Protein AF-0000000073467982 (afdb_homodimer)

Nearest PDB structures (foldseek):
  6bmy-assembly2_B  TM=8.569E-01  e=4.644E-18  Homo sapiens
  6bmr-assembly2_B  TM=8.454E-01  e=3.103E-18  Homo sapiens
  4ohi-assembly1_A  TM=8.122E-01  e=5.520E-18  Homo sapiens
  4dgp-assembly1_A  TM=8.172E-01  e=1.747E-17  Homo sapiens
  8t7q-assembly2_B  TM=7.354E-01  e=6.561E-18  Homo sapiens

Foldseek 3Di:
DFLPDQDDLVVLVVLVVVQVVVLVCLDVPVVVVQDCCVCQDPVNQVFALDNVFAWGPVQADPDDDFRWGWFAADPPFRAIEIFHAAGDPVCLQVVVVCCLVLQAAEEEEEEACDDPNDGLHDDSAADAVVVVPPDPPDPRPQWDADPVGKIKHWPDWDWDAFPNNQWIKIKIKMWIDDPPDPSQPPTGIHIYIHTNDDPPPQEHALRRLVVVVVVRVPGDFDPDPPTGHHYYYYRSRAAPVLLSQLLVNLLRLLVVLLVVPDPCPDPVNVVSLVCLQCSLSVSSSSVCVTTNCHNPDSNSSSNSSVSSSVSCVVSVVRPD/DFLPDQDDLVVLVVLVVVQQVVLVCLDVPVVVVQDCCVCQDPVNQVFALDNVFAWGPVQADPDDDFRWGWFAADPPFRAIEIFHAAGDPVCLQVVVVCCLVLQAAEEEEEEACDDPNDGLHDDSAADAVPVVPPDPPDPRPQWDADPVGKIKHWPDWDWDAFPNNQWIKIKIKMWIDDPPDPSQPPTGIHIYIHTNDDDPPQEHALRRLVVVVVVRVPGDFDPDPPTGHHYYYYRSRAAPVLLSQLLVNLLRLLVVLLVVPDPCPDPVNVVSLVCLSCSLSSSSSSVCVTTNCHNPDSNSSSNSSVSNSVSCVVSVVRPD

Organism: Mycosarcoma maydis (NCBI:txid5270)

Solvent-accessible surface area (backbone atoms only — not comparable to full-atom values): 34504 Å² total; per-residue (Å²): 129,55,64,66,59,74,54,49,68,66,59,49,49,54,53,49,49,52,54,50,50,52,47,49,47,34,70,72,33,64,54,61,65,47,36,42,61,63,50,60,27,87,90,37,34,80,70,34,91,43,80,88,56,58,26,26,51,65,14,44,60,88,74,68,80,57,52,27,17,48,37,72,51,54,83,89,33,69,56,29,33,34,38,17,35,37,58,45,85,93,38,44,48,40,51,55,50,47,38,57,76,53,52,33,48,42,35,36,36,63,45,30,47,61,56,95,90,35,81,43,34,64,82,88,68,35,49,50,58,79,72,50,65,67,69,85,78,63,86,68,42,56,48,41,76,38,89,86,62,32,37,34,32,29,76,44,74,45,82,40,75,35,74,92,64,60,25,41,34,35,42,27,38,34,36,40,34,33,90,83,38,76,88,26,68,83,39,46,64,31,39,33,39,34,31,58,42,69,66,83,76,84,45,74,53,55,68,47,52,54,50,50,51,55,58,60,66,68,55,88,69,75,96,47,90,75,50,60,30,42,33,32,19,18,44,67,33,20,40,69,28,29,44,50,51,44,49,53,51,45,53,47,39,52,52,50,56,58,68,62,63,50,51,66,86,33,74,63,17,40,39,48,52,55,45,54,67,46,37,48,60,54,45,46,54,57,48,37,73,25,31,60,58,30,38,60,43,70,63,39,46,52,39,43,47,50,42,45,47,51,52,32,50,73,63,66,63,36,63,127,130,56,62,66,59,74,54,50,67,69,58,49,49,54,54,49,50,53,54,50,51,51,48,51,48,35,69,72,33,63,53,63,66,48,36,42,62,63,50,61,25,86,90,35,34,83,68,34,91,45,83,90,57,58,27,25,50,63,14,43,59,87,73,68,80,57,54,28,16,45,37,73,52,53,85,90,35,69,56,31,32,34,38,16,34,36,60,45,83,93,37,45,48,41,50,55,49,48,39,58,75,54,53,34,46,44,35,36,36,62,46,29,47,62,54,94,89,35,82,42,34,63,83,87,68,35,49,52,58,78,72,51,66,69,68,84,76,64,87,67,42,56,46,43,76,40,87,86,63,31,38,32,33,30,78,45,74,44,82,41,74,35,73,91,64,61,25,40,32,37,43,29,37,35,36,40,34,34,90,82,37,76,88,25,68,83,40,46,64,30,38,33,40,35,32,59,40,69,66,82,77,82,46,76,52,55,69,47,52,55,50,50,51,54,59,61,67,68,57,89,70,76,95,47,90,75,50,61,32,42,33,32,19,17,45,66,32,19,40,71,29,29,43,51,52,44,49,54,49,45,54,47,40,53,53,51,56,57,67,62,63,49,52,66,87,33,75,65,18,39,42,50,55,52,48,54,66,48,38,49,61,53,45,45,53,56,48,35,73,26,30,61,58,31,38,61,43,70,62,39,47,51,40,44,48,51,40,44,45,52,51,33,49,74,63,66,65,37,60,130

Sequence (640 aa):
MSLGIRPSRQALSSLFQALEFTDHLRLSEPDLGYTTSHSCSPENIEANRYRDIVAYDHALLPGPYLNAALIPSFHPTSLSFIVSQAPLPETYTAFYTHLVQQRVRVLVNLTPLVEKGRLKSHQYWPDVADQATRSESCSNTKHIRLNNGWKVTTQSDKQIQLDQAKATLVRRVIHIDDPQSEMLKHGWAVTQFHLTSWPDHGVFPTALLLQLIRETQQVPMTKIYPPPPTWIHCSAGVGRSGTLAAAYIAQAAINSARHNQTPPDSLMGKNAAAEIWDLPVRIVEHLRRYRARMVQTIDQFEAVYEIVAELATQAQLARNMSLGIRPSRQALSSLFQALEFTDHLRLSEPDLGYTTSHSCSPENIEANRYRDIVAYDHALLPGPYLNAALIPSFHPTSLSFIVSQAPLPETYTAFYTHLVQQRVRVLVNLTPLVEKGRLKSHQYWPDVADQATRSESCSNTKHIRLNNGWKVTTQSDKQIQLDQAKATLVRRVIHIDDPQSEMLKHGWAVTQFHLTSWPDHGVFPTALLLQLIRETQQVPMTKIYPPPPTWIHCSAGVGRSGTLAAAYIAQAAINSARHNQTPPDSLMGKNAAAEIWDLPVRIVEHLRRYRARMVQTIDQFEAVYEIVAELATQAQLARN

Structure (mmCIF, N/CA/C/O backbone):
data_AF-0000000073467982-model_v1
#
loop_
_entity.id
_entity.type
_entity.pdbx_description
1 polymer 'Uncharacterized protein'
#
loop_
_atom_site.group_PDB
_atom_site.id
_atom_site.type_symbol
_atom_site.label_atom_id
_atom_site.label_alt_id
_atom_site.label_comp_id
_atom_site.label_asym_id
_atom_site.label_entity_id
_atom_site.label_seq_id
_atom_site.pdbx_PDB_ins_code
_atom_site.Cartn_x
_atom_site.Cartn_y
_atom_site.Cartn_z
_atom_site.occupancy
_atom_site.B_iso_or_equiv
_atom_site.auth_seq_id
_atom_site.auth_comp_id
_atom_site.auth_asym_id
_atom_site.auth_atom_id
_atom_site.pdbx_PDB_model_num
ATOM 1 N N . MET A 1 1 ? -16.062 -13.438 7.672 1 33.53 1 MET A N 1
ATOM 2 C CA . MET A 1 1 ? -15.344 -12.836 8.789 1 33.53 1 MET A CA 1
ATOM 3 C C . MET A 1 1 ? -15.852 -11.43 9.07 1 33.53 1 MET A C 1
ATOM 5 O O . MET A 1 1 ? -16.062 -10.648 8.141 1 33.53 1 MET A O 1
ATOM 9 N N . SER A 1 2 ? -16.453 -11.297 10.133 1 40.5 2 SER A N 1
ATOM 10 C CA . SER A 1 2 ? -17.156 -10.125 10.625 1 40.5 2 SER A CA 1
ATOM 11 C C . SER A 1 2 ? -16.25 -8.898 10.672 1 40.5 2 SER A C 1
ATOM 13 O O . SER A 1 2 ? -15.188 -8.93 11.305 1 40.5 2 SER A O 1
ATOM 15 N N . LEU A 1 3 ? -16.172 -8.117 9.664 1 49.91 3 LEU A N 1
ATOM 16 C CA . LEU A 1 3 ? -15.648 -6.758 9.797 1 49.91 3 LEU A CA 1
ATOM 17 C C . LEU A 1 3 ? -15.859 -6.238 11.219 1 49.91 3 LEU A C 1
ATOM 19 O O . LEU A 1 3 ? -15.289 -5.211 11.594 1 49.91 3 LEU A O 1
ATOM 23 N N . GLY A 1 4 ? -16.609 -7.105 12.062 1 50.19 4 GLY A N 1
ATOM 24 C CA . GLY A 1 4 ? -17.062 -6.625 13.359 1 50.19 4 GLY A CA 1
ATOM 25 C C . GLY A 1 4 ? -16.094 -6.918 14.477 1 50.19 4 GLY A C 1
ATOM 26 O O . GLY A 1 4 ? -16.266 -6.426 15.602 1 50.19 4 GLY A O 1
ATOM 27 N N . ILE A 1 5 ? -15.172 -7.879 14.203 1 58.88 5 ILE A N 1
ATOM 28 C CA . ILE A 1 5 ? -14.445 -8.164 15.43 1 58.88 5 ILE A CA 1
ATOM 29 C C . ILE A 1 5 ? -13.242 -7.227 15.547 1 58.88 5 ILE A C 1
ATOM 31 O O . ILE A 1 5 ? -12.406 -7.164 14.648 1 58.88 5 ILE A O 1
ATOM 35 N N . ARG A 1 6 ? -13.375 -6.352 16.469 1 73.69 6 ARG A N 1
ATOM 36 C CA . ARG A 1 6 ? -12.25 -5.508 16.859 1 73.69 6 ARG A CA 1
ATOM 37 C C . ARG A 1 6 ? -11.078 -6.352 17.359 1 73.69 6 ARG A C 1
ATOM 39 O O . ARG A 1 6 ? -11.242 -7.184 18.25 1 73.69 6 ARG A O 1
ATOM 46 N N . PRO A 1 7 ? -9.914 -6.137 16.672 1 85.19 7 PRO A N 1
ATOM 47 C CA . PRO A 1 7 ? -8.758 -6.887 17.172 1 85.19 7 PRO A CA 1
ATOM 48 C C . PRO A 1 7 ? -8.469 -6.594 18.641 1 85.19 7 PRO A C 1
ATOM 50 O O . PRO A 1 7 ? -8.797 -5.516 19.141 1 85.19 7 PRO A O 1
ATOM 53 N N . SER A 1 8 ? -7.879 -7.582 19.328 1 88.31 8 SER A N 1
ATOM 54 C CA . SER A 1 8 ? -7.488 -7.391 20.719 1 88.31 8 SER A CA 1
ATOM 55 C C . SER A 1 8 ? -6.387 -6.344 20.844 1 88.31 8 SER A C 1
ATOM 57 O O . SER A 1 8 ? -5.652 -6.086 19.891 1 88.31 8 SER A O 1
ATOM 59 N N . ARG A 1 9 ? -6.266 -5.75 21.984 1 90.31 9 ARG A N 1
ATOM 60 C CA . ARG A 1 9 ? -5.219 -4.766 22.234 1 90.31 9 ARG A CA 1
ATOM 61 C C . ARG A 1 9 ? -3.836 -5.387 22.078 1 90.31 9 ARG A C 1
ATOM 63 O O . ARG A 1 9 ? -2.896 -4.723 21.641 1 90.31 9 ARG A O 1
ATOM 70 N N . GLN A 1 10 ? -3.752 -6.641 22.469 1 90.62 10 GLN A N 1
ATOM 71 C CA . GLN A 1 10 ? -2.479 -7.34 22.328 1 90.62 10 GLN A CA 1
ATOM 72 C C . GLN A 1 10 ? -2.068 -7.457 20.859 1 90.62 10 GLN A C 1
ATOM 74 O O . GLN A 1 10 ? -0.911 -7.215 20.516 1 90.62 10 GLN A O 1
ATOM 79 N N . ALA A 1 11 ? -2.988 -7.809 20.047 1 89.75 11 ALA A N 1
ATOM 80 C CA . ALA A 1 11 ? -2.721 -7.918 18.625 1 89.75 11 ALA A CA 1
ATOM 81 C C . ALA A 1 11 ? -2.352 -6.562 18.031 1 89.75 11 ALA A C 1
ATOM 83 O O . ALA A 1 11 ? -1.413 -6.457 17.234 1 89.75 11 ALA A O 1
ATOM 84 N N . LEU A 1 12 ? -3.051 -5.566 18.484 1 92.81 12 LEU A N 1
ATOM 85 C CA . LEU A 1 12 ? -2.783 -4.223 17.984 1 92.81 12 LEU A CA 1
ATOM 86 C C . LEU A 1 12 ? -1.417 -3.732 18.453 1 92.81 12 LEU A C 1
ATOM 88 O O . LEU A 1 12 ? -0.705 -3.062 17.703 1 92.81 12 LEU A O 1
ATOM 92 N N . SER A 1 13 ? -1.098 -4.074 19.641 1 94.44 13 SER A N 1
ATOM 93 C CA . SER A 1 13 ? 0.207 -3.697 20.172 1 94.44 13 SER A CA 1
ATOM 94 C C . SER A 1 13 ? 1.337 -4.332 19.375 1 94.44 13 SER A C 1
ATOM 96 O O . SER A 1 13 ? 2.348 -3.682 19.094 1 94.44 13 SER A O 1
ATOM 98 N N . SER A 1 14 ? 1.159 -5.582 19 1 92.19 14 SER A N 1
ATOM 99 C CA . SER A 1 14 ? 2.172 -6.27 18.203 1 92.19 14 SER A CA 1
ATOM 100 C C . SER A 1 14 ? 2.301 -5.656 16.812 1 92.19 14 SER A C 1
ATOM 102 O O . SER A 1 14 ? 3.41 -5.496 16.312 1 92.19 14 SER A O 1
ATOM 104 N N . LEU A 1 15 ? 1.198 -5.352 16.234 1 92.5 15 LEU A N 1
ATOM 105 C CA . LEU A 1 15 ? 1.215 -4.699 14.93 1 92.5 15 LEU A CA 1
ATOM 106 C C . LEU A 1 15 ? 1.874 -3.326 15.016 1 92.5 15 LEU A C 1
ATOM 108 O O . LEU A 1 15 ? 2.645 -2.945 14.133 1 92.5 15 LEU A O 1
ATOM 112 N N . PHE A 1 16 ? 1.55 -2.607 16.047 1 96.12 16 PHE A N 1
ATOM 113 C CA . PHE A 1 16 ? 2.125 -1.283 16.25 1 96.12 16 PHE A CA 1
ATOM 114 C C . PHE A 1 16 ? 3.637 -1.37 16.422 1 96.12 16 PHE A C 1
ATOM 116 O O . PHE A 1 16 ? 4.375 -0.521 15.922 1 96.12 16 PHE A O 1
ATOM 123 N N . GLN A 1 17 ? 4.09 -2.379 17.109 1 94.62 17 GLN A N 1
ATOM 124 C CA . GLN A 1 17 ? 5.52 -2.598 17.297 1 94.62 17 GLN A CA 1
ATOM 125 C C . GLN A 1 17 ? 6.223 -2.846 15.961 1 94.62 17 GLN A C 1
ATOM 127 O O . GLN A 1 17 ? 7.355 -2.404 15.758 1 94.62 17 GLN A O 1
ATOM 132 N N . ALA A 1 18 ? 5.555 -3.596 15.117 1 92.62 18 ALA A N 1
ATOM 133 C CA . ALA A 1 18 ? 6.109 -3.822 13.789 1 92.62 18 ALA A CA 1
ATOM 134 C C . ALA A 1 18 ? 6.262 -2.51 13.023 1 92.62 18 ALA A C 1
ATOM 136 O O . ALA A 1 18 ? 7.266 -2.297 12.336 1 92.62 18 ALA A O 1
ATOM 137 N N . LEU A 1 19 ? 5.312 -1.624 13.117 1 95.38 19 LEU A N 1
ATOM 138 C CA . LEU A 1 19 ? 5.363 -0.314 12.477 1 95.38 19 LEU A CA 1
ATOM 139 C C . LEU A 1 19 ? 6.512 0.518 13.039 1 95.38 19 LEU A C 1
ATOM 141 O O . LEU A 1 19 ? 7.242 1.166 12.281 1 95.38 19 LEU A O 1
ATOM 145 N N . GLU A 1 20 ? 6.66 0.456 14.352 1 96.25 20 GLU A N 1
ATOM 146 C CA . GLU A 1 20 ? 7.73 1.195 15.016 1 96.25 20 GLU A CA 1
ATOM 147 C C . GLU A 1 20 ? 9.102 0.683 14.594 1 96.25 20 GLU A C 1
ATOM 149 O O . GLU A 1 20 ? 10.031 1.471 14.383 1 96.25 20 GLU A O 1
ATOM 154 N N . PHE A 1 21 ? 9.203 -0.587 14.508 1 94.25 21 PHE A N 1
ATOM 155 C CA . PHE A 1 21 ? 10.461 -1.196 14.094 1 94.25 21 PHE A CA 1
ATOM 156 C C . PHE A 1 21 ? 10.828 -0.769 12.68 1 94.25 21 PHE A C 1
ATOM 158 O O . PHE A 1 21 ? 11.984 -0.436 12.406 1 94.25 21 PHE A O 1
ATOM 165 N N . THR A 1 22 ? 9.883 -0.78 11.797 1 93.06 22 THR A N 1
ATOM 166 C CA . THR A 1 22 ? 10.109 -0.367 10.422 1 93.06 22 THR A CA 1
ATOM 167 C C . THR A 1 22 ? 10.539 1.097 10.359 1 93.06 22 THR A C 1
ATOM 169 O O . THR A 1 22 ? 11.438 1.453 9.594 1 93.06 22 THR A O 1
ATOM 172 N N . ASP A 1 23 ? 9.922 1.942 11.125 1 94.44 23 ASP A N 1
ATOM 173 C CA . ASP A 1 23 ? 10.32 3.346 11.203 1 94.44 23 ASP A CA 1
ATOM 174 C C . ASP A 1 23 ? 11.766 3.48 11.664 1 94.44 23 ASP A C 1
ATOM 176 O O . ASP A 1 23 ? 12.523 4.293 11.125 1 94.44 23 ASP A O 1
ATOM 180 N N . HIS A 1 24 ? 12.023 2.744 12.656 1 94.56 24 HIS A N 1
ATOM 181 C CA . HIS A 1 24 ? 13.383 2.779 13.18 1 94.56 24 HIS A CA 1
ATOM 182 C C . HIS A 1 24 ? 14.398 2.381 12.117 1 94.56 24 HIS A C 1
ATOM 184 O O . HIS A 1 24 ? 15.461 2.998 12 1 94.56 24 HIS A O 1
ATOM 190 N N . LEU A 1 25 ? 14.078 1.354 11.391 1 91.69 25 LEU A N 1
ATOM 191 C CA . LEU A 1 25 ? 14.953 0.909 10.312 1 91.69 25 LEU A CA 1
ATOM 192 C C . LEU A 1 25 ? 15.133 2.006 9.266 1 91.69 25 LEU A C 1
ATOM 194 O O . LEU A 1 25 ? 16.25 2.258 8.812 1 91.69 25 LEU A O 1
ATOM 198 N N . ARG A 1 26 ? 14.078 2.625 8.875 1 91.5 26 ARG A N 1
ATOM 199 C CA . ARG A 1 26 ? 14.117 3.688 7.875 1 91.5 26 ARG A CA 1
ATOM 200 C C . ARG A 1 26 ? 15.008 4.836 8.336 1 91.5 26 ARG A C 1
ATOM 202 O O . ARG A 1 26 ? 15.82 5.352 7.559 1 91.5 26 ARG A O 1
ATOM 209 N N . LEU A 1 27 ? 14.875 5.172 9.531 1 92.81 27 LEU A N 1
ATOM 210 C CA . LEU A 1 27 ? 15.578 6.336 10.062 1 92.81 27 LEU A CA 1
ATOM 211 C C . LEU A 1 27 ? 17.047 6.012 10.344 1 92.81 27 LEU A C 1
ATOM 213 O O . LEU A 1 27 ? 17.891 6.902 10.312 1 92.81 27 LEU A O 1
ATOM 217 N N . SER A 1 28 ? 17.359 4.746 10.609 1 91.31 28 SER A N 1
ATOM 218 C CA . SER A 1 28 ? 18.719 4.387 11.016 1 91.31 28 SER A CA 1
ATOM 219 C C . SER A 1 28 ? 19.531 3.873 9.836 1 91.31 28 SER A C 1
ATOM 221 O O . SER A 1 28 ? 20.766 3.857 9.891 1 91.31 28 SER A O 1
ATOM 223 N N . GLU A 1 29 ? 18.875 3.42 8.75 1 87.25 29 GLU A N 1
ATOM 224 C CA . GLU A 1 29 ? 19.562 2.865 7.586 1 87.25 29 GLU A CA 1
ATOM 225 C C . GLU A 1 29 ? 19.422 3.787 6.375 1 87.25 29 GLU A C 1
ATOM 227 O O . GLU A 1 29 ? 18.5 3.652 5.582 1 87.25 29 GLU A O 1
ATOM 232 N N . PRO A 1 30 ? 20.469 4.539 6.121 1 81.69 30 PRO A N 1
ATOM 233 C CA . PRO A 1 30 ? 20.359 5.52 5.035 1 81.69 30 PRO A CA 1
ATOM 234 C C . PRO A 1 30 ? 20.188 4.867 3.664 1 81.69 30 PRO A C 1
ATOM 236 O O . PRO A 1 30 ? 19.625 5.477 2.756 1 81.69 30 PRO A O 1
ATOM 239 N N . ASP A 1 31 ? 20.578 3.654 3.582 1 80.38 31 ASP A N 1
ATOM 240 C CA . ASP A 1 31 ? 20.547 2.943 2.307 1 80.38 31 ASP A CA 1
ATOM 241 C C . ASP A 1 31 ? 19.125 2.637 1.885 1 80.38 31 ASP A C 1
ATOM 243 O O . ASP A 1 31 ? 18.859 2.291 0.729 1 80.38 31 ASP A O 1
ATOM 247 N N . LEU A 1 32 ? 18.203 2.863 2.766 1 84.44 32 LEU A N 1
ATOM 248 C CA . LEU A 1 32 ? 16.812 2.561 2.445 1 84.44 32 LEU A CA 1
ATOM 249 C C . LEU A 1 32 ? 16.141 3.754 1.778 1 84.44 32 LEU A C 1
ATOM 251 O O . LEU A 1 32 ? 14.992 3.66 1.35 1 84.44 32 LEU A O 1
ATOM 255 N N . GLY A 1 33 ? 16.781 4.859 1.744 1 83.31 33 GLY A N 1
ATOM 256 C CA . GLY A 1 33 ? 16.297 5.98 0.947 1 83.31 33 GLY A CA 1
ATOM 257 C C . GLY A 1 33 ? 15.469 6.965 1.742 1 83.31 33 GLY A C 1
ATOM 258 O O . GLY A 1 33 ? 15.047 7.996 1.215 1 83.31 33 GLY A O 1
ATOM 259 N N . TYR A 1 34 ? 15.203 6.664 3.006 1 90 34 TYR A N 1
ATOM 260 C CA . TYR A 1 34 ? 14.445 7.562 3.867 1 90 34 TYR A CA 1
ATOM 261 C C . TYR A 1 34 ? 15.375 8.516 4.613 1 90 34 TYR A C 1
ATOM 263 O O . TYR A 1 34 ? 15.445 8.484 5.848 1 90 34 TYR A O 1
ATOM 271 N N . THR A 1 35 ? 15.945 9.398 3.865 1 91.38 35 THR A N 1
ATOM 272 C CA . THR A 1 35 ? 16.953 10.289 4.43 1 91.38 35 THR A CA 1
ATOM 273 C C . THR A 1 35 ? 16.297 11.547 5.004 1 91.38 35 THR A C 1
ATOM 275 O O . THR A 1 35 ? 15.219 11.945 4.57 1 91.38 35 THR A O 1
ATOM 278 N N . THR A 1 36 ? 16.953 12.102 5.973 1 95.25 36 THR A N 1
ATOM 279 C CA . THR A 1 36 ? 16.531 13.359 6.586 1 95.25 36 THR A CA 1
ATOM 280 C C . THR A 1 36 ? 17.688 14.359 6.602 1 95.25 36 THR A C 1
ATOM 282 O O . THR A 1 36 ? 17.75 15.234 7.465 1 95.25 36 THR A O 1
ATOM 285 N N . SER A 1 37 ? 18.578 14.203 5.688 1 94.81 37 SER A N 1
ATOM 286 C CA . SER A 1 37 ? 19.797 14.992 5.652 1 94.81 37 SER A CA 1
ATOM 287 C C . SER A 1 37 ? 19.484 16.469 5.441 1 94.81 37 SER A C 1
ATOM 289 O O . SER A 1 37 ? 20.141 17.344 6.035 1 94.81 37 SER A O 1
ATOM 291 N N . HIS A 1 38 ? 18.547 16.781 4.637 1 95.25 38 HIS A N 1
ATOM 292 C CA . HIS A 1 38 ? 18.188 18.172 4.391 1 95.25 38 HIS A CA 1
ATOM 293 C C . HIS A 1 38 ? 17.547 18.812 5.625 1 95.25 38 HIS A C 1
ATOM 295 O O . HIS A 1 38 ? 17.906 19.922 6.012 1 95.25 38 HIS A O 1
ATOM 301 N N . SER A 1 39 ? 16.656 18.078 6.188 1 95.88 39 SER A N 1
ATOM 302 C CA . SER A 1 39 ? 15.938 18.562 7.363 1 95.88 39 SER A CA 1
ATOM 303 C C . SER A 1 39 ? 16.875 18.75 8.547 1 95.88 39 SER A C 1
ATOM 305 O O . SER A 1 39 ? 16.656 19.625 9.398 1 95.88 39 SER A O 1
ATOM 307 N N . CYS A 1 40 ? 17.953 18 8.539 1 95.94 40 CYS A N 1
ATOM 308 C CA . CYS A 1 40 ? 18.844 18.016 9.688 1 95.94 40 CYS A CA 1
ATOM 309 C C . CYS A 1 40 ? 20.109 18.812 9.375 1 95.94 40 CYS A C 1
ATOM 311 O O . CYS A 1 40 ? 21.031 18.859 10.195 1 95.94 40 CYS A O 1
ATOM 313 N N . SER A 1 41 ? 20.156 19.375 8.234 1 97.06 41 SER A N 1
ATOM 314 C CA . SER A 1 41 ? 21.328 20.156 7.852 1 97.06 41 SER A CA 1
ATOM 315 C C . SER A 1 41 ? 21.5 21.375 8.75 1 97.06 41 SER A C 1
ATOM 317 O O . SER A 1 41 ? 20.531 21.859 9.336 1 97.06 41 SER A O 1
ATOM 319 N N . PRO A 1 42 ? 22.719 21.859 8.82 1 96.69 42 PRO A N 1
ATOM 320 C CA . PRO A 1 42 ? 22.984 23.047 9.641 1 96.69 42 PRO A CA 1
ATOM 321 C C . PRO A 1 42 ? 22.141 24.25 9.203 1 96.69 42 PRO A C 1
ATOM 323 O O . PRO A 1 42 ? 21.75 25.062 10.039 1 96.69 42 PRO A O 1
ATOM 326 N N . GLU A 1 43 ? 21.844 24.359 7.996 1 96.75 43 GLU A N 1
ATOM 327 C CA . GLU A 1 43 ? 21.078 25.469 7.449 1 96.75 43 GLU A CA 1
ATOM 328 C C . GLU A 1 43 ? 19.625 25.406 7.867 1 96.75 43 GLU A C 1
ATOM 330 O O . GLU A 1 43 ? 18.953 26.422 7.988 1 96.75 43 GLU A O 1
ATOM 335 N N . ASN A 1 44 ? 19.109 24.172 8.133 1 97.44 44 ASN A N 1
ATOM 336 C CA . ASN A 1 44 ? 17.656 24 8.273 1 97.44 44 ASN A CA 1
ATOM 337 C C . ASN A 1 44 ? 17.281 23.562 9.688 1 97.44 44 ASN A C 1
ATOM 339 O O . ASN A 1 44 ? 16.125 23.656 10.078 1 97.44 44 ASN A O 1
ATOM 343 N N . ILE A 1 45 ? 18.203 23.125 10.453 1 97.31 45 ILE A N 1
ATOM 344 C CA . ILE A 1 45 ? 17.938 22.438 11.703 1 97.31 45 ILE A CA 1
ATOM 345 C C . ILE A 1 45 ? 17.219 23.375 12.672 1 97.31 45 ILE A C 1
ATOM 347 O O . ILE A 1 45 ? 16.375 22.938 13.469 1 97.31 45 ILE A O 1
ATOM 351 N N . GLU A 1 46 ? 17.5 24.656 12.594 1 97.19 46 GLU A N 1
ATOM 352 C CA . GLU A 1 46 ? 16.906 25.625 13.523 1 97.19 46 GLU A CA 1
ATOM 353 C C . GLU A 1 46 ? 15.453 25.906 13.164 1 97.19 46 GLU A C 1
ATOM 355 O O . GLU A 1 46 ? 14.711 26.469 13.969 1 97.19 46 GLU A O 1
ATOM 360 N N . ALA A 1 47 ? 15.094 25.562 11.969 1 98.12 47 ALA A N 1
ATOM 361 C CA . ALA A 1 47 ? 13.719 25.781 11.523 1 98.12 47 ALA A CA 1
ATOM 362 C C . ALA A 1 47 ? 12.805 24.656 11.992 1 98.12 47 ALA A C 1
ATOM 364 O O . ALA A 1 47 ? 11.586 24.719 11.82 1 98.12 47 ALA A O 1
ATOM 365 N N . ASN A 1 48 ? 13.383 23.672 12.648 1 98.25 48 ASN A N 1
ATOM 366 C CA . ASN A 1 48 ? 12.609 22.562 13.18 1 98.25 48 ASN A CA 1
ATOM 367 C C . ASN A 1 48 ? 12.195 22.797 14.625 1 98.25 48 ASN A C 1
ATOM 369 O O . ASN A 1 48 ? 13.047 23.062 15.484 1 98.25 48 ASN A O 1
ATOM 373 N N . ARG A 1 49 ? 10.922 22.781 14.906 1 97.62 49 ARG A N 1
ATOM 374 C CA . ARG A 1 49 ? 10.406 22.969 16.266 1 97.62 49 ARG A CA 1
ATOM 375 C C . ARG A 1 49 ? 10.953 21.891 17.203 1 97.62 49 ARG A C 1
ATOM 377 O O . ARG A 1 49 ? 11.273 22.172 18.359 1 97.62 49 ARG A O 1
ATOM 384 N N . TYR A 1 50 ? 10.953 20.609 16.688 1 96.81 50 TYR A N 1
ATOM 385 C CA . TYR A 1 50 ? 11.57 19.469 17.344 1 96.81 50 TYR A CA 1
ATOM 386 C C . TYR A 1 50 ? 12.609 18.812 16.438 1 96.81 50 TYR A C 1
ATOM 388 O O . TYR A 1 50 ? 12.273 18.297 15.367 1 96.81 50 TYR A O 1
ATOM 396 N N . ARG A 1 51 ? 13.781 18.797 16.859 1 95.56 51 ARG A N 1
ATOM 397 C CA . ARG A 1 51 ? 14.891 18.375 16 1 95.56 51 ARG A CA 1
ATOM 398 C C . ARG A 1 51 ? 14.828 16.875 15.719 1 95.56 51 ARG A C 1
ATOM 400 O O . ARG A 1 51 ? 15.438 16.391 14.766 1 95.56 51 ARG A O 1
ATOM 407 N N . ASP A 1 52 ? 14.117 16.172 16.531 1 94.75 52 ASP A N 1
ATOM 408 C CA . ASP A 1 52 ? 14.039 14.727 16.375 1 94.75 52 ASP A CA 1
ATOM 409 C C . ASP A 1 52 ? 12.797 14.328 15.578 1 94.75 52 ASP A C 1
ATOM 411 O O . ASP A 1 52 ? 12.547 13.141 15.344 1 94.75 52 ASP A O 1
ATOM 415 N N . ILE A 1 53 ? 11.969 15.219 15.18 1 96.94 53 ILE A N 1
ATOM 416 C CA . ILE A 1 53 ? 10.773 14.969 14.383 1 96.94 53 ILE A CA 1
ATOM 417 C C . ILE A 1 53 ? 10.836 15.797 13.102 1 96.94 53 ILE A C 1
ATOM 419 O O . ILE A 1 53 ? 10.523 16.984 13.109 1 96.94 53 ILE A O 1
ATOM 423 N N . VAL A 1 54 ? 11.273 15.156 12.031 1 96.94 54 VAL A N 1
ATOM 424 C CA . VAL A 1 54 ? 11.484 15.906 10.797 1 96.94 54 VAL A CA 1
ATOM 425 C C . VAL A 1 54 ? 10.93 15.117 9.609 1 96.94 54 VAL A C 1
ATOM 427 O O . VAL A 1 54 ? 10.727 13.898 9.711 1 96.94 54 VAL A O 1
ATOM 430 N N . ALA A 1 55 ? 10.664 15.805 8.547 1 95.5 55 ALA A N 1
ATOM 431 C CA . ALA A 1 55 ? 10.18 15.172 7.32 1 95.5 55 ALA A CA 1
ATOM 432 C C . ALA A 1 55 ? 11.312 14.453 6.598 1 95.5 55 ALA A C 1
ATOM 434 O O . ALA A 1 55 ? 12.469 14.867 6.672 1 95.5 55 ALA A O 1
ATOM 435 N N . TYR A 1 56 ? 10.969 13.359 5.902 1 94.25 56 TYR A N 1
ATOM 436 C CA . TYR A 1 56 ? 11.922 12.75 4.988 1 94.25 56 TYR A CA 1
ATOM 437 C C . TYR A 1 56 ? 12.25 13.688 3.834 1 94.25 56 TYR A C 1
ATOM 439 O O . TYR A 1 56 ? 11.391 14.445 3.377 1 94.25 56 TYR A O 1
ATOM 447 N N . ASP A 1 57 ? 13.438 13.562 3.312 1 92.25 57 ASP A N 1
ATOM 448 C CA . ASP A 1 57 ? 13.891 14.438 2.234 1 92.25 57 ASP A CA 1
ATOM 449 C C . ASP A 1 57 ? 12.984 14.32 1.015 1 92.25 57 ASP A C 1
ATOM 451 O O . ASP A 1 57 ? 12.633 15.336 0.4 1 92.25 57 ASP A O 1
ATOM 455 N N . HIS A 1 58 ? 12.562 13.156 0.715 1 89.38 58 HIS A N 1
ATOM 456 C CA . HIS A 1 58 ? 11.797 12.938 -0.509 1 89.38 58 HIS A CA 1
ATOM 457 C C . HIS A 1 58 ? 10.391 13.508 -0.388 1 89.38 58 HIS A C 1
ATOM 459 O O . HIS A 1 58 ? 9.695 13.672 -1.393 1 89.38 58 HIS A O 1
ATOM 465 N N . ALA A 1 59 ? 9.953 13.82 0.817 1 93.62 59 ALA A N 1
ATOM 466 C CA . ALA A 1 59 ? 8.586 14.289 1.041 1 93.62 59 ALA A CA 1
ATOM 467 C C . ALA A 1 59 ? 8.547 15.812 1.203 1 93.62 59 ALA A C 1
ATOM 469 O O . ALA A 1 59 ? 7.473 16.406 1.285 1 93.62 59 ALA A O 1
ATOM 470 N N . LEU A 1 60 ? 9.719 16.438 1.212 1 95.56 60 LEU A N 1
ATOM 471 C CA . LEU A 1 60 ? 9.789 17.891 1.421 1 95.56 60 LEU A CA 1
ATOM 472 C C . LEU A 1 60 ? 9.148 18.641 0.259 1 95.56 60 LEU A C 1
ATOM 474 O O . LEU A 1 60 ? 9.156 18.156 -0.877 1 95.56 60 LEU A O 1
ATOM 478 N N . LEU A 1 61 ? 8.57 19.734 0.613 1 95.06 61 LEU A N 1
ATOM 479 C CA . LEU A 1 61 ? 8.039 20.625 -0.413 1 95.06 61 LEU A CA 1
ATOM 480 C C . LEU A 1 61 ? 9.164 21.328 -1.162 1 95.06 61 LEU A C 1
ATOM 482 O O . LEU A 1 61 ? 10.172 21.703 -0.562 1 95.06 61 LEU A O 1
ATOM 486 N N . PRO A 1 62 ? 8.945 21.469 -2.48 1 92.56 62 PRO A N 1
ATOM 487 C CA . PRO A 1 62 ? 9.938 22.266 -3.205 1 92.56 62 PRO A CA 1
ATOM 488 C C . PRO A 1 62 ? 9.906 23.75 -2.811 1 92.56 62 PRO A C 1
ATOM 490 O O . PRO A 1 62 ? 8.828 24.297 -2.576 1 92.56 62 PRO A O 1
ATOM 493 N N . GLY A 1 63 ? 11.094 24.375 -2.734 1 92.94 63 GLY A N 1
ATOM 494 C CA . GLY A 1 63 ? 11.156 25.766 -2.324 1 92.94 63 GLY A CA 1
ATOM 495 C C . GLY A 1 63 ? 11.852 25.969 -0.992 1 92.94 63 GLY A C 1
ATOM 496 O O . GLY A 1 63 ? 12.758 25.203 -0.64 1 92.94 63 GLY A O 1
ATOM 497 N N . PRO A 1 64 ? 11.406 27.094 -0.329 1 96 64 PRO A N 1
ATOM 498 C CA . PRO A 1 64 ? 12.039 27.328 0.969 1 96 64 PRO A CA 1
ATOM 499 C C . PRO A 1 64 ? 11.797 26.203 1.964 1 96 64 PRO A C 1
ATOM 501 O O . PRO A 1 64 ? 10.695 25.641 2 1 96 64 PRO A O 1
ATOM 504 N N . TYR A 1 65 ? 12.797 25.938 2.816 1 97.44 65 TYR A N 1
ATOM 505 C CA . TYR A 1 65 ? 12.688 24.812 3.729 1 97.44 65 TYR A CA 1
ATOM 506 C C . TYR A 1 65 ? 11.602 25.047 4.773 1 97.44 65 TYR A C 1
ATOM 508 O O . TYR A 1 65 ? 11.516 26.141 5.34 1 97.44 65 TYR A O 1
ATOM 516 N N . LEU A 1 66 ? 10.867 24.141 4.949 1 98.44 66 LEU A N 1
ATOM 517 C CA . LEU A 1 66 ? 9.906 23.984 6.039 1 98.44 66 LEU A CA 1
ATOM 518 C C . LEU A 1 66 ? 9.766 22.531 6.445 1 98.44 66 LEU A C 1
ATOM 520 O O . LEU A 1 66 ? 9.75 21.641 5.59 1 98.44 66 LEU A O 1
ATOM 524 N N . ASN A 1 67 ? 9.719 22.297 7.77 1 98.5 67 ASN A N 1
ATOM 525 C CA . ASN A 1 67 ? 9.453 20.938 8.234 1 98.5 67 ASN A CA 1
ATOM 526 C C . ASN A 1 67 ? 8.016 20.516 7.941 1 98.5 67 ASN A C 1
ATOM 528 O O . ASN A 1 67 ? 7.176 20.484 8.844 1 98.5 67 ASN A O 1
ATOM 532 N N . ALA A 1 68 ? 7.781 20.219 6.695 1 98.62 68 ALA A N 1
ATOM 533 C CA . ALA A 1 68 ? 6.492 19.812 6.133 1 98.62 68 ALA A CA 1
ATOM 534 C C . ALA A 1 68 ? 6.668 18.703 5.105 1 98.62 68 ALA A C 1
ATOM 536 O O . ALA A 1 68 ? 7.621 18.703 4.324 1 98.62 68 ALA A O 1
ATOM 537 N N . ALA A 1 69 ? 5.797 17.766 5.199 1 97.5 69 ALA A N 1
ATOM 538 C CA . ALA A 1 69 ? 5.863 16.641 4.285 1 97.5 69 ALA A CA 1
ATOM 539 C C . ALA A 1 69 ? 4.629 16.594 3.383 1 97.5 69 ALA A C 1
ATOM 541 O O . ALA A 1 69 ? 3.498 16.688 3.865 1 97.5 69 ALA A O 1
ATOM 542 N N . LEU A 1 70 ? 4.887 16.5 2.105 1 96.62 70 LEU A N 1
ATOM 543 C CA . LEU A 1 70 ? 3.803 16.203 1.176 1 96.62 70 LEU A CA 1
ATOM 544 C C . LEU A 1 70 ? 3.488 14.711 1.167 1 96.62 70 LEU A C 1
ATOM 546 O O . LEU A 1 70 ? 4.367 13.891 0.908 1 96.62 70 LEU A O 1
ATOM 550 N N . ILE A 1 71 ? 2.301 14.383 1.501 1 96 71 ILE A N 1
ATOM 551 C CA . ILE A 1 71 ? 1.831 13 1.483 1 96 71 ILE A CA 1
ATOM 552 C C . ILE A 1 71 ? 0.906 12.781 0.289 1 96 71 ILE A C 1
ATOM 554 O O . ILE A 1 71 ? -0.193 13.344 0.238 1 96 71 ILE A O 1
ATOM 558 N N . PRO A 1 72 ? 1.335 11.953 -0.66 1 92.19 72 PRO A N 1
ATOM 559 C CA . PRO A 1 72 ? 0.501 11.727 -1.842 1 92.19 72 PRO A CA 1
ATOM 560 C C . PRO A 1 72 ? -0.767 10.938 -1.524 1 92.19 72 PRO A C 1
ATOM 562 O O . PRO A 1 72 ? -0.952 10.492 -0.39 1 92.19 72 PRO A O 1
ATOM 565 N N . SER A 1 73 ? -1.562 10.828 -2.51 1 91.81 73 SER A N 1
ATOM 566 C CA . SER A 1 73 ? -2.857 10.18 -2.326 1 91.81 73 SER A CA 1
ATOM 567 C C . SER A 1 73 ? -2.695 8.703 -1.997 1 91.81 73 SER A C 1
ATOM 569 O O . SER A 1 73 ? -1.785 8.039 -2.506 1 91.81 73 SER A O 1
ATOM 571 N N . PHE A 1 74 ? -3.514 8.25 -1.141 1 91.38 74 PHE A N 1
ATOM 572 C CA . PHE A 1 74 ? -3.684 6.832 -0.829 1 91.38 74 PHE A CA 1
ATOM 573 C C . PHE A 1 74 ? -4.699 6.191 -1.766 1 91.38 74 PHE A C 1
ATOM 575 O O . PHE A 1 74 ? -5.887 6.523 -1.726 1 91.38 74 PHE A O 1
ATOM 582 N N . HIS A 1 75 ? -4.273 5.309 -2.574 1 82.62 75 HIS A N 1
ATOM 583 C CA . HIS A 1 75 ? -5.215 4.648 -3.473 1 82.62 75 HIS A CA 1
ATOM 584 C C . HIS A 1 75 ? -6.254 3.848 -2.693 1 82.62 75 HIS A C 1
ATOM 586 O O . HIS A 1 75 ? -5.91 3.133 -1.75 1 82.62 75 HIS A O 1
ATOM 592 N N . PRO A 1 76 ? -7.43 3.936 -3.025 1 81.94 76 PRO A N 1
ATOM 593 C CA . PRO A 1 76 ? -8.062 4.492 -4.227 1 81.94 76 PRO A CA 1
ATOM 594 C C . PRO A 1 76 ? -8.531 5.934 -4.031 1 81.94 76 PRO A C 1
ATOM 596 O O . PRO A 1 76 ? -9.305 6.445 -4.84 1 81.94 76 PRO A O 1
ATOM 599 N N . THR A 1 77 ? -8.07 6.582 -2.982 1 87.25 77 THR A N 1
ATOM 600 C CA . THR A 1 77 ? -8.5 7.953 -2.729 1 87.25 77 THR A CA 1
ATOM 601 C C . THR A 1 77 ? -7.672 8.945 -3.547 1 87.25 77 THR A C 1
ATOM 603 O O . THR A 1 77 ? -6.613 8.586 -4.07 1 87.25 77 THR A O 1
ATOM 606 N N . SER A 1 78 ? -8.211 10.125 -3.686 1 88.44 78 SER A N 1
ATOM 607 C CA . SER A 1 78 ? -7.488 11.188 -4.371 1 88.44 78 SER A CA 1
ATOM 608 C C . SER A 1 78 ? -7.02 12.258 -3.387 1 88.44 78 SER A C 1
ATOM 610 O O . SER A 1 78 ? -6.613 13.344 -3.795 1 88.44 78 SER A O 1
ATOM 612 N N . LEU A 1 79 ? -7.023 11.922 -2.141 1 91.38 79 LEU A N 1
ATOM 613 C CA . LEU A 1 79 ? -6.695 12.891 -1.104 1 91.38 79 LEU A CA 1
ATOM 614 C C . LEU A 1 79 ? -5.191 12.953 -0.877 1 91.38 79 LEU A C 1
ATOM 616 O O . LEU A 1 79 ? -4.543 11.922 -0.684 1 91.38 79 LEU A O 1
ATOM 620 N N . SER A 1 80 ? -4.672 14.094 -0.967 1 94.25 80 SER A N 1
ATOM 621 C CA . SER A 1 80 ? -3.291 14.344 -0.566 1 94.25 80 SER A CA 1
ATOM 622 C C . SER A 1 80 ? -3.229 15.32 0.607 1 94.25 80 SER A C 1
ATOM 624 O O . SER A 1 80 ? -4.203 16.016 0.895 1 94.25 80 SER A O 1
ATOM 626 N N . PHE A 1 81 ? -2.098 15.312 1.291 1 97.5 81 PHE A N 1
ATOM 627 C CA . PHE A 1 81 ? -1.954 16.141 2.479 1 97.5 81 PHE A CA 1
ATOM 628 C C . PHE A 1 81 ? -0.578 16.797 2.518 1 97.5 81 PHE A C 1
ATOM 630 O O . PHE A 1 81 ? 0.371 16.297 1.913 1 97.5 81 PHE A O 1
ATOM 637 N N . ILE A 1 82 ? -0.569 17.906 3.092 1 98.44 82 ILE A N 1
ATOM 638 C CA . ILE A 1 82 ? 0.675 18.438 3.65 1 98.44 82 ILE A CA 1
ATOM 639 C C . ILE A 1 82 ? 0.61 18.391 5.176 1 98.44 82 ILE A C 1
ATOM 641 O O . ILE A 1 82 ? -0.29 18.984 5.777 1 98.44 82 ILE A O 1
ATOM 645 N N . VAL A 1 83 ? 1.523 17.641 5.773 1 98.75 83 VAL A N 1
ATOM 646 C CA . VAL A 1 83 ? 1.564 17.531 7.227 1 98.75 83 VAL A CA 1
ATOM 647 C C . VAL A 1 83 ? 2.848 18.172 7.758 1 98.75 83 VAL A C 1
ATOM 649 O O . VAL A 1 83 ? 3.941 17.859 7.27 1 98.75 83 VAL A O 1
ATOM 652 N N . SER A 1 84 ? 2.682 19.047 8.727 1 98.75 84 SER A N 1
ATOM 653 C CA . SER A 1 84 ? 3.85 19.781 9.195 1 98.75 84 SER A CA 1
ATOM 654 C C . SER A 1 84 ? 3.799 20 10.703 1 98.75 84 SER A C 1
ATOM 656 O O . SER A 1 84 ? 2.787 19.703 11.344 1 98.75 84 SER A O 1
ATOM 658 N N . GLN A 1 85 ? 4.938 20.484 11.219 1 98.56 85 GLN A N 1
ATOM 659 C CA . GLN A 1 85 ? 4.949 21.109 12.539 1 98.56 85 GLN A CA 1
ATOM 660 C C . GLN A 1 85 ? 4.184 22.422 12.523 1 98.56 85 GLN A C 1
ATOM 662 O O . GLN A 1 85 ? 3.877 22.969 11.461 1 98.56 85 GLN A O 1
ATOM 667 N N . ALA A 1 86 ? 3.859 22.891 13.742 1 98.44 86 ALA A N 1
ATOM 668 C CA . ALA A 1 86 ? 3.395 24.266 13.844 1 98.44 86 ALA A CA 1
ATOM 669 C C . ALA A 1 86 ? 4.5 25.25 13.453 1 98.44 86 ALA A C 1
ATOM 671 O O . ALA A 1 86 ? 5.641 25.125 13.906 1 98.44 86 ALA A O 1
ATOM 672 N N . PRO A 1 87 ? 4.188 26.141 12.594 1 98.25 87 PRO A N 1
ATOM 673 C CA . PRO A 1 87 ? 5.25 27.031 12.109 1 98.25 87 PRO A CA 1
ATOM 674 C C . PRO A 1 87 ? 5.875 27.859 13.219 1 98.25 87 PRO A C 1
ATOM 676 O O . PRO A 1 87 ? 5.176 28.312 14.133 1 98.25 87 PRO A O 1
ATOM 679 N N . LEU A 1 88 ? 7.156 28.062 13.117 1 98.19 88 LEU A N 1
ATOM 680 C CA . LEU A 1 88 ? 7.906 28.984 13.953 1 98.19 88 LEU A CA 1
ATOM 681 C C . LEU A 1 88 ? 7.902 30.391 13.352 1 98.19 88 LEU A C 1
ATOM 683 O O . LEU A 1 88 ? 7.781 30.547 12.141 1 98.19 88 LEU A O 1
ATOM 687 N N . PRO A 1 89 ? 8.016 31.375 14.219 1 97.38 89 PRO A N 1
ATOM 688 C CA . PRO A 1 89 ? 8.008 32.75 13.711 1 97.38 89 PRO A CA 1
ATOM 689 C C . PRO A 1 89 ? 9.008 32.969 12.578 1 97.38 89 PRO A C 1
ATOM 691 O O . PRO A 1 89 ? 8.695 33.625 11.586 1 97.38 89 PRO A O 1
ATOM 694 N N . GLU A 1 90 ? 10.18 32.344 12.656 1 96.69 90 GLU A N 1
ATOM 695 C CA . GLU A 1 90 ? 11.234 32.5 11.656 1 96.69 90 GLU A CA 1
ATOM 696 C C . GLU A 1 90 ? 10.859 31.828 10.344 1 96.69 90 GLU A C 1
ATOM 698 O O . GLU A 1 90 ? 11.477 32.062 9.305 1 96.69 90 GLU A O 1
ATOM 703 N N . THR A 1 91 ? 9.781 30.969 10.375 1 98.25 91 THR A N 1
ATOM 704 C CA . THR A 1 91 ? 9.445 30.203 9.188 1 98.25 91 THR A CA 1
ATOM 705 C C . THR A 1 91 ? 8.094 30.641 8.625 1 98.25 91 THR A C 1
ATOM 707 O O . THR A 1 91 ? 7.555 30 7.719 1 98.25 91 THR A O 1
ATOM 710 N N . TYR A 1 92 ? 7.504 31.734 9.148 1 98.19 92 TYR A N 1
ATOM 711 C CA . TYR A 1 92 ? 6.199 32.188 8.688 1 98.19 92 TYR A CA 1
ATOM 712 C C . TYR A 1 92 ? 6.215 32.469 7.184 1 98.19 92 TYR A C 1
ATOM 714 O O . TYR A 1 92 ? 5.27 32.094 6.477 1 98.19 92 TYR A O 1
ATOM 722 N N . THR A 1 93 ? 7.289 33.062 6.738 1 97.19 93 THR A N 1
ATOM 723 C CA . THR A 1 93 ? 7.379 33.375 5.316 1 97.19 93 THR A CA 1
ATOM 724 C C . THR A 1 93 ? 7.348 32.094 4.477 1 97.19 93 THR A C 1
ATOM 726 O O . THR A 1 93 ? 6.602 32.031 3.5 1 97.19 93 THR A O 1
ATOM 729 N N . ALA A 1 94 ? 8.156 31.141 4.859 1 97.94 94 ALA A N 1
ATOM 730 C CA . ALA A 1 94 ? 8.164 29.859 4.148 1 97.94 94 ALA A CA 1
ATOM 731 C C . ALA A 1 94 ? 6.793 29.188 4.207 1 97.94 94 ALA A C 1
ATOM 733 O O . ALA A 1 94 ? 6.309 28.672 3.201 1 97.94 94 ALA A O 1
ATOM 734 N N . PHE A 1 95 ? 6.184 29.266 5.359 1 98.62 95 PHE A N 1
ATOM 735 C CA . PHE A 1 95 ? 4.891 28.625 5.594 1 98.62 95 PHE A CA 1
ATOM 736 C C . PHE A 1 95 ? 3.828 29.203 4.672 1 98.62 95 PHE A C 1
ATOM 738 O O . PHE A 1 95 ? 3.182 28.469 3.92 1 98.62 95 PHE A O 1
ATOM 745 N N . TYR A 1 96 ? 3.654 30.453 4.641 1 97.5 96 TYR A N 1
ATOM 746 C CA . TYR A 1 96 ? 2.631 31.109 3.834 1 97.5 96 TYR A CA 1
ATOM 747 C C . TYR A 1 96 ? 2.963 31.016 2.35 1 97.5 96 TYR A C 1
ATOM 749 O O . TYR A 1 96 ? 2.062 30.906 1.511 1 97.5 96 TYR A O 1
ATOM 757 N N . THR A 1 97 ? 4.25 31.047 2.023 1 95.88 97 THR A N 1
ATOM 758 C CA . THR A 1 97 ? 4.656 30.828 0.638 1 95.88 97 THR A CA 1
ATOM 759 C C . THR A 1 97 ? 4.172 29.469 0.132 1 95.88 97 THR A C 1
ATOM 761 O O . THR A 1 97 ? 3.598 29.375 -0.955 1 95.88 97 THR A O 1
ATOM 764 N N . HIS A 1 98 ? 4.359 28.438 0.948 1 96.94 98 HIS A N 1
ATOM 765 C CA . HIS A 1 98 ? 3.936 27.094 0.554 1 96.94 98 HIS A CA 1
ATOM 766 C C . HIS A 1 98 ? 2.414 27 0.501 1 96.94 98 HIS A C 1
ATOM 768 O O . HIS A 1 98 ? 1.866 26.281 -0.343 1 96.94 98 HIS A O 1
ATOM 774 N N . LEU A 1 99 ? 1.731 27.656 1.41 1 97.12 99 LEU A N 1
ATOM 775 C CA . LEU A 1 99 ? 0.273 27.641 1.389 1 97.12 99 LEU A CA 1
ATOM 776 C C . LEU A 1 99 ? -0.254 28.125 0.042 1 97.12 99 LEU A C 1
ATOM 778 O O . LEU A 1 99 ? -1.173 27.531 -0.522 1 97.12 99 LEU A O 1
ATOM 782 N N . VAL A 1 100 ? 0.363 29.156 -0.434 1 94.56 100 VAL A N 1
ATOM 783 C CA . VAL A 1 100 ? -0.062 29.766 -1.691 1 94.56 100 VAL A CA 1
ATOM 784 C C . VAL A 1 100 ? 0.385 28.891 -2.863 1 94.56 100 VAL A C 1
ATOM 786 O O . VAL A 1 100 ? -0.414 28.578 -3.744 1 94.56 100 VAL A O 1
ATOM 789 N N . GLN A 1 101 ? 1.613 28.469 -2.861 1 92.06 101 GLN A N 1
ATOM 790 C CA . GLN A 1 101 ? 2.191 27.734 -3.975 1 92.06 101 GLN A CA 1
ATOM 791 C C . GLN A 1 101 ? 1.478 26.391 -4.172 1 92.06 101 GLN A C 1
ATOM 793 O O . GLN A 1 101 ? 1.326 25.922 -5.301 1 92.06 101 GLN A O 1
ATOM 798 N N . GLN A 1 102 ? 1.076 25.812 -3.035 1 93.25 102 GLN A N 1
ATOM 799 C CA . GLN A 1 102 ? 0.424 24.516 -3.109 1 93.25 102 GLN A CA 1
ATOM 800 C C . GLN A 1 102 ? -1.093 24.656 -3.197 1 93.25 102 GLN A C 1
ATOM 802 O O . GLN A 1 102 ? -1.823 23.672 -3.127 1 93.25 102 GLN A O 1
ATOM 807 N N . ARG A 1 103 ? -1.547 25.812 -3.244 1 92.31 103 ARG A N 1
ATOM 808 C CA . ARG A 1 103 ? -2.951 26.172 -3.43 1 92.31 103 ARG A CA 1
ATOM 809 C C . ARG A 1 103 ? -3.814 25.562 -2.326 1 92.31 103 ARG A C 1
ATOM 811 O O . ARG A 1 103 ? -4.883 25.016 -2.6 1 92.31 103 ARG A O 1
ATOM 818 N N . VAL A 1 104 ? -3.312 25.641 -1.151 1 96.12 104 VAL A N 1
ATOM 819 C CA . VAL A 1 104 ? -4.02 25.094 0.001 1 96.12 104 VAL A CA 1
ATOM 820 C C . VAL A 1 104 ? -5.238 25.953 0.315 1 96.12 104 VAL A C 1
ATOM 822 O O . VAL A 1 104 ? -5.133 27.188 0.412 1 96.12 104 VAL A O 1
ATOM 825 N N . ARG A 1 105 ? -6.359 25.281 0.48 1 96.5 105 ARG A N 1
ATOM 826 C CA . ARG A 1 105 ? -7.582 26 0.828 1 96.5 105 ARG A CA 1
ATOM 827 C C . ARG A 1 105 ? -8.031 25.656 2.244 1 96.5 105 ARG A C 1
ATOM 829 O O . ARG A 1 105 ? -8.742 26.438 2.883 1 96.5 105 ARG A O 1
ATOM 836 N N . VAL A 1 106 ? -7.664 24.5 2.703 1 98.25 106 VAL A N 1
ATOM 837 C CA . VAL A 1 106 ? -8.047 24.031 4.027 1 98.25 106 VAL A CA 1
ATOM 838 C C . VAL A 1 106 ? -6.797 23.812 4.879 1 98.25 106 VAL A C 1
ATOM 840 O O . VAL A 1 106 ? -5.91 23.047 4.504 1 98.25 106 VAL A O 1
ATOM 843 N N . LEU A 1 107 ? -6.727 24.516 5.953 1 98.75 107 LEU A N 1
ATOM 844 C CA . LEU A 1 107 ? -5.641 24.422 6.926 1 98.75 107 LEU A CA 1
ATOM 845 C C . LEU A 1 107 ? -6.168 24 8.289 1 98.75 107 LEU A C 1
ATOM 847 O O . LEU A 1 107 ? -7 24.688 8.883 1 98.75 107 LEU A O 1
ATOM 851 N N . VAL A 1 108 ? -5.645 22.859 8.805 1 98.56 108 VAL A N 1
ATOM 852 C CA . VAL A 1 108 ? -6.145 22.359 10.078 1 98.56 108 VAL A CA 1
ATOM 853 C C . VAL A 1 108 ? -5.043 22.422 11.133 1 98.56 108 VAL A C 1
ATOM 855 O O . VAL A 1 108 ? -3.959 21.859 10.938 1 98.56 108 VAL A O 1
ATOM 858 N N . ASN A 1 109 ? -5.309 23.172 12.164 1 97.75 109 ASN A N 1
ATOM 859 C CA . ASN A 1 109 ? -4.453 23.266 13.336 1 97.75 109 ASN A CA 1
ATOM 860 C C . ASN A 1 109 ? -5.031 22.5 14.516 1 97.75 109 ASN A C 1
ATOM 862 O O . ASN A 1 109 ? -6.062 22.875 15.07 1 97.75 109 ASN A O 1
ATOM 866 N N . LEU A 1 110 ? -4.246 21.453 14.945 1 95.44 110 LEU A N 1
ATOM 867 C CA . LEU A 1 110 ? -4.805 20.516 15.922 1 95.44 110 LEU A CA 1
ATOM 868 C C . LEU A 1 110 ? -4.164 20.719 17.297 1 95.44 110 LEU A C 1
ATOM 870 O O . LEU A 1 110 ? -4.129 19.797 18.109 1 95.44 110 LEU A O 1
ATOM 874 N N . THR A 1 111 ? -3.59 21.859 17.547 1 93.19 111 THR A N 1
ATOM 875 C CA . THR A 1 111 ? -2.934 22.094 18.828 1 93.19 111 THR A CA 1
ATOM 876 C C . THR A 1 111 ? -3.248 23.484 19.344 1 93.19 111 THR A C 1
ATOM 878 O O . THR A 1 111 ? -3.201 24.469 18.594 1 93.19 111 THR A O 1
ATOM 881 N N . PRO A 1 112 ? -3.646 23.516 20.641 1 93.12 112 PRO A N 1
ATOM 882 C CA . PRO A 1 112 ? -3.707 24.859 21.234 1 93.12 112 PRO A CA 1
ATOM 883 C C . PRO A 1 112 ? -2.34 25.531 21.297 1 93.12 112 PRO A C 1
ATOM 885 O O . PRO A 1 112 ? -1.309 24.859 21.234 1 93.12 112 PRO A O 1
ATOM 888 N N . LEU A 1 113 ? -2.385 26.844 21.438 1 94.75 113 LEU A N 1
ATOM 889 C CA . LEU A 1 113 ? -1.125 27.578 21.5 1 94.75 113 LEU A CA 1
ATOM 890 C C . LEU A 1 113 ? -0.322 27.156 22.734 1 94.75 113 LEU A C 1
ATOM 892 O O . LEU A 1 113 ? 0.894 26.969 22.656 1 94.75 113 LEU A O 1
ATOM 896 N N . VAL A 1 114 ? -1.028 26.984 23.875 1 93.25 114 VAL A N 1
ATOM 897 C CA . VAL A 1 114 ? -0.416 26.531 25.109 1 93.25 114 VAL A CA 1
ATOM 898 C C . VAL A 1 114 ? -1.176 25.328 25.656 1 93.25 114 VAL A C 1
ATOM 900 O O . VAL A 1 114 ? -2.408 25.312 25.672 1 93.25 114 VAL A O 1
ATOM 903 N N . GLU A 1 115 ? -0.405 24.266 25.953 1 88.94 115 GLU A N 1
ATOM 904 C CA . GLU A 1 115 ? -0.951 23.062 26.547 1 88.94 115 GLU A CA 1
ATOM 905 C C . GLU A 1 115 ? -0.159 22.641 27.781 1 88.94 115 GLU A C 1
ATOM 907 O O . GLU A 1 115 ? 1.05 22.422 27.703 1 88.94 115 GLU A O 1
ATOM 912 N N . LYS A 1 116 ? -0.792 22.625 28.938 1 88.06 116 LYS A N 1
ATOM 913 C CA . LYS A 1 116 ? -0.164 22.281 30.203 1 88.06 116 LYS A CA 1
ATOM 914 C C . LYS A 1 116 ? 1.018 23.203 30.5 1 88.06 116 LYS A C 1
ATOM 916 O O . LYS A 1 116 ? 2.102 22.734 30.859 1 88.06 116 LYS A O 1
ATOM 921 N N . GLY A 1 117 ? 0.84 24.438 30.156 1 89.94 117 GLY A N 1
ATOM 922 C CA . GLY A 1 117 ? 1.825 25.469 30.484 1 89.94 117 GLY A CA 1
ATOM 923 C C . GLY A 1 117 ? 2.98 25.516 29.5 1 89.94 117 GLY A C 1
ATOM 924 O O . GLY A 1 117 ? 3.898 26.312 29.656 1 89.94 117 GLY A O 1
ATOM 925 N N . ARG A 1 118 ? 2.912 24.672 28.516 1 93 118 ARG A N 1
ATOM 926 C CA . ARG A 1 118 ? 3.992 24.641 27.531 1 93 118 ARG A CA 1
ATOM 927 C C . ARG A 1 118 ? 3.523 25.172 26.188 1 93 118 ARG A C 1
ATOM 929 O O . ARG A 1 118 ? 2.41 24.891 25.75 1 93 118 ARG A O 1
ATOM 936 N N . LEU A 1 119 ? 4.324 25.984 25.609 1 95.31 119 LEU A N 1
ATOM 937 C CA . LEU A 1 119 ? 4.039 26.5 24.281 1 95.31 119 LEU A CA 1
ATOM 938 C C . LEU A 1 119 ? 4.109 25.391 23.234 1 95.31 119 LEU A C 1
ATOM 940 O O . LEU A 1 119 ? 5.152 24.75 23.062 1 95.31 119 LEU A O 1
ATOM 944 N N . LYS A 1 120 ? 3.018 25.125 22.547 1 94.88 120 LYS A N 1
ATOM 945 C CA . LYS A 1 120 ? 2.947 24.047 21.547 1 94.88 120 LYS A CA 1
ATOM 946 C C . LYS A 1 120 ? 2.928 24.609 20.141 1 94.88 120 LYS A C 1
ATOM 948 O O . LYS A 1 120 ? 3.307 23.922 19.188 1 94.88 120 LYS A O 1
ATOM 953 N N . SER A 1 121 ? 2.441 25.812 20 1 96.69 121 SER A N 1
ATOM 954 C CA . SER A 1 121 ? 2.373 26.484 18.719 1 96.69 121 SER A CA 1
ATOM 955 C C . SER A 1 121 ? 2.387 28 18.891 1 96.69 121 SER A C 1
ATOM 957 O O . SER A 1 121 ? 1.84 28.531 19.875 1 96.69 121 SER A O 1
ATOM 959 N N . HIS A 1 122 ? 3.025 28.719 18.016 1 97.25 122 HIS A N 1
ATOM 960 C CA . HIS A 1 122 ? 2.912 30.172 17.922 1 97.25 122 HIS A CA 1
ATOM 961 C C . HIS A 1 122 ? 1.686 30.578 17.125 1 97.25 122 HIS A C 1
ATOM 963 O O . HIS A 1 122 ? 1.234 29.828 16.25 1 97.25 122 HIS A O 1
ATOM 969 N N . GLN A 1 123 ? 1.152 31.641 17.484 1 96.94 123 GLN A N 1
ATOM 970 C CA . GLN A 1 123 ? 0.068 32.188 16.672 1 96.94 123 GLN A CA 1
ATOM 971 C C . GLN A 1 123 ? 0.603 32.812 15.398 1 96.94 123 GLN A C 1
ATOM 973 O O . GLN A 1 123 ? 1.24 33.875 15.438 1 96.94 123 GLN A O 1
ATOM 978 N N . TYR A 1 124 ? 0.36 32.188 14.32 1 97.75 124 TYR A N 1
ATOM 979 C CA . TYR A 1 124 ? 0.911 32.656 13.055 1 97.75 124 TYR A CA 1
ATOM 980 C C . TYR A 1 124 ? -0.133 33.438 12.258 1 97.75 124 TYR A C 1
ATOM 982 O O . TYR A 1 124 ? 0.098 33.781 11.102 1 97.75 124 TYR A O 1
ATOM 990 N N . TRP A 1 125 ? -1.314 33.688 12.781 1 96.56 125 TRP A N 1
ATOM 991 C CA . TRP A 1 125 ? -2.355 34.5 12.164 1 96.56 125 TRP A CA 1
ATOM 992 C C . TRP A 1 125 ? -2.604 35.781 12.969 1 96.56 125 TRP A C 1
ATOM 994 O O . TRP A 1 125 ? -2.455 35.781 14.195 1 96.56 125 TRP A O 1
ATOM 1004 N N . PRO A 1 126 ? -3.014 36.906 12.266 1 93.94 126 PRO A N 1
ATOM 1005 C CA . PRO A 1 126 ? -3.34 38.125 12.992 1 93.94 126 PRO A CA 1
ATOM 1006 C C . PRO A 1 126 ? -4.73 38.094 13.617 1 93.94 126 PRO A C 1
ATOM 1008 O O . PRO A 1 126 ? -5.578 37.281 13.211 1 93.94 126 PRO A O 1
ATOM 1011 N N . ASP A 1 127 ? -4.969 38.969 14.586 1 88.81 127 ASP A N 1
ATOM 1012 C CA . ASP A 1 127 ? -6.293 39.125 15.18 1 88.81 127 ASP A CA 1
ATOM 1013 C C . ASP A 1 127 ? -7.25 39.812 14.211 1 88.81 127 ASP A C 1
ATOM 1015 O O . ASP A 1 127 ? -6.812 40.531 13.305 1 88.81 127 ASP A O 1
ATOM 1019 N N . VAL A 1 128 ? -8.57 39.531 14.359 1 81.94 128 VAL A N 1
ATOM 1020 C CA . VAL A 1 128 ? -9.57 40.188 13.508 1 81.94 128 VAL A CA 1
ATOM 1021 C C . VAL A 1 128 ? -9.594 41.688 13.797 1 81.94 128 VAL A C 1
ATOM 1023 O O . VAL A 1 128 ? -9.484 42.125 14.945 1 81.94 128 VAL A O 1
ATOM 1026 N N . ALA A 1 129 ? -9.414 42.656 12.812 1 64.38 129 ALA A N 1
ATOM 1027 C CA . ALA A 1 129 ? -9.344 44.094 12.93 1 64.38 129 ALA A CA 1
ATOM 1028 C C . ALA A 1 129 ? -10.43 44.625 13.867 1 64.38 129 ALA A C 1
ATOM 1030 O O . ALA A 1 129 ? -10.18 45.5 14.68 1 64.38 129 ALA A O 1
ATOM 1031 N N . ASP A 1 130 ? -11.695 44.406 13.617 1 55.94 130 ASP A N 1
ATOM 1032 C CA . ASP A 1 130 ? -12.742 45.125 14.344 1 55.94 130 ASP A CA 1
ATOM 1033 C C . ASP A 1 130 ? -12.695 44.812 15.836 1 55.94 130 ASP A C 1
ATOM 1035 O O . ASP A 1 130 ? -13.109 45.625 16.656 1 55.94 130 ASP A O 1
ATOM 1039 N N . GLN A 1 131 ? -12.414 43.656 16.109 1 51 131 GLN A N 1
ATOM 1040 C CA . GLN A 1 131 ? -12.508 43.375 17.531 1 51 131 GLN A CA 1
ATOM 1041 C C . GLN A 1 131 ? -11.305 43.938 18.281 1 51 131 GLN A C 1
ATOM 1043 O O . GLN A 1 131 ? -11.25 43.875 19.516 1 51 131 GLN A O 1
ATOM 1048 N N . ALA A 1 132 ? -10.383 44.469 17.531 1 47.06 132 ALA A N 1
ATOM 1049 C CA . ALA A 1 132 ? -9.195 45.094 18.141 1 47.06 132 ALA A CA 1
ATOM 1050 C C . ALA A 1 132 ? -9.547 46.375 18.875 1 47.06 132 ALA A C 1
ATOM 1052 O O . ALA A 1 132 ? -8.656 47.094 19.312 1 47.06 132 ALA A O 1
ATOM 1053 N N . THR A 1 133 ? -10.766 46.812 18.703 1 42.12 133 THR A N 1
ATOM 1054 C CA . THR A 1 133 ? -10.961 48.094 19.391 1 42.12 133 THR A CA 1
ATOM 1055 C C . THR A 1 133 ? -10.727 47.938 20.891 1 42.12 133 THR A C 1
ATOM 1057 O O . THR A 1 133 ? -10.742 48.938 21.625 1 42.12 133 THR A O 1
ATOM 1060 N N . ARG A 1 134 ? -11.305 46.844 21.453 1 42.56 134 ARG A N 1
ATOM 1061 C CA . ARG A 1 134 ? -11.445 47.125 22.875 1 42.56 134 ARG A CA 1
ATOM 1062 C C . ARG A 1 134 ? -10.078 47.344 23.531 1 42.56 134 ARG A C 1
ATOM 1064 O O . ARG A 1 134 ? -9.938 48.219 24.406 1 42.56 134 ARG A O 1
ATOM 1071 N N . SER A 1 135 ? -9.273 46.188 23.797 1 38.81 135 SER A N 1
ATOM 1072 C CA . SER A 1 135 ? -8.266 46.406 24.828 1 38.81 135 SER A CA 1
ATOM 1073 C C . SER A 1 135 ? -7.062 47.156 24.266 1 38.81 135 SER A C 1
ATOM 1075 O O . SER A 1 135 ? -6.621 46.875 23.156 1 38.81 135 SER A O 1
ATOM 1077 N N . GLU A 1 136 ? -6.734 48.375 24.625 1 39.25 136 GLU A N 1
ATOM 1078 C CA . GLU A 1 136 ? -5.641 49.344 24.438 1 39.25 136 GLU A CA 1
ATOM 1079 C C . GLU A 1 136 ? -4.328 48.594 24.141 1 39.25 136 GLU A C 1
ATOM 1081 O O . GLU A 1 136 ? -3.451 49.156 23.469 1 39.25 136 GLU A O 1
ATOM 1086 N N . SER A 1 137 ? -3.883 47.781 25.141 1 37.12 137 SER A N 1
ATOM 1087 C CA . SER A 1 137 ? -2.475 47.469 25.375 1 37.12 137 SER A CA 1
ATOM 1088 C C . SER A 1 137 ? -1.937 46.531 24.281 1 37.12 137 SER A C 1
ATOM 1090 O O . SER A 1 137 ? -0.739 46.25 24.25 1 37.12 137 SER A O 1
ATOM 1092 N N . CYS A 1 138 ? -2.699 45.375 24 1 40.34 138 CYS A N 1
ATOM 1093 C CA . CYS A 1 138 ? -1.939 44.344 23.281 1 40.34 138 CYS A CA 1
ATOM 1094 C C . CYS A 1 138 ? -1.762 44.75 21.828 1 40.34 138 CYS A C 1
ATOM 1096 O O . CYS A 1 138 ? -2.693 45.219 21.188 1 40.34 138 CYS A O 1
ATOM 1098 N N . SER A 1 139 ? -0.545 45.094 21.312 1 42.34 139 SER A N 1
ATOM 1099 C CA . SER A 1 139 ? -0.127 45.25 19.922 1 42.34 139 SER A CA 1
ATOM 1100 C C . SER A 1 139 ? -0.977 44.406 18.984 1 42.34 139 SER A C 1
ATOM 1102 O O . SER A 1 139 ? -0.703 43.219 18.797 1 42.34 139 SER A O 1
ATOM 1104 N N . ASN A 1 140 ? -2.316 44.5 19.016 1 50.97 140 ASN A N 1
ATOM 1105 C CA . ASN A 1 140 ? -3.289 43.906 18.109 1 50.97 140 ASN A CA 1
ATOM 1106 C C . ASN A 1 140 ? -2.881 44.094 16.641 1 50.97 140 ASN A C 1
ATOM 1108 O O . ASN A 1 140 ? -2.996 45.188 16.094 1 50.97 140 ASN A O 1
ATOM 1112 N N . THR A 1 141 ? -1.826 43.406 16.219 1 62.47 141 THR A N 1
ATOM 1113 C CA . THR A 1 141 ? -1.339 43.562 14.859 1 62.47 141 THR A CA 1
ATOM 1114 C C . THR A 1 141 ? -2.408 43.125 13.859 1 62.47 141 THR A C 1
ATOM 1116 O O . THR A 1 141 ? -2.896 42 13.906 1 62.47 141 THR A O 1
ATOM 1119 N N . LYS A 1 142 ? -3.033 44.125 13.141 1 79.81 142 LYS A N 1
ATOM 1120 C CA . LYS A 1 142 ? -4.059 44 12.109 1 79.81 142 LYS A CA 1
ATOM 1121 C C . LYS A 1 142 ? -3.576 43.156 10.945 1 79.81 142 LYS A C 1
ATOM 1123 O O . LYS A 1 142 ? -4.387 42.562 10.203 1 79.81 142 LYS A O 1
ATOM 1128 N N . HIS A 1 143 ? -2.342 43.031 10.922 1 89.31 143 HIS A N 1
ATOM 1129 C CA . HIS A 1 143 ? -1.796 42.219 9.836 1 89.31 143 HIS A CA 1
ATOM 1130 C C . HIS A 1 143 ? -0.382 41.75 10.164 1 89.31 143 HIS A C 1
ATOM 1132 O O . HIS A 1 143 ? 0.249 42.25 11.094 1 89.31 143 HIS A O 1
ATOM 1138 N N . ILE A 1 144 ? 0.052 40.688 9.641 1 92 144 ILE A N 1
ATOM 1139 C CA . ILE A 1 144 ? 1.427 40.188 9.672 1 92 144 ILE A CA 1
ATOM 1140 C C . ILE A 1 144 ? 2.111 40.5 8.344 1 92 144 ILE A C 1
ATOM 1142 O O . ILE A 1 144 ? 1.561 40.219 7.273 1 92 144 ILE A O 1
ATOM 1146 N N . ARG A 1 145 ? 3.242 41.156 8.453 1 93.06 145 ARG A N 1
ATOM 1147 C CA . ARG A 1 145 ? 4.059 41.375 7.266 1 93.06 145 ARG A CA 1
ATOM 1148 C C . ARG A 1 145 ? 5.184 40.344 7.176 1 93.06 145 ARG A C 1
ATOM 1150 O O . ARG A 1 145 ? 5.984 40.219 8.109 1 93.06 145 ARG A O 1
ATOM 1157 N N . LEU A 1 146 ? 5.227 39.719 6.129 1 94.75 146 LEU A N 1
ATOM 1158 C CA . LEU A 1 146 ? 6.219 38.656 5.926 1 94.75 146 LEU A CA 1
ATOM 1159 C C . LEU A 1 146 ? 7.492 39.219 5.305 1 94.75 146 LEU A C 1
ATOM 1161 O O . LEU A 1 146 ? 7.5 40.344 4.82 1 94.75 146 LEU A O 1
ATOM 1165 N N . ASN A 1 147 ? 8.586 38.438 5.289 1 93.62 147 ASN A N 1
ATOM 1166 C CA . ASN A 1 147 ? 9.883 38.875 4.789 1 93.62 147 ASN A CA 1
ATOM 1167 C C . ASN A 1 147 ? 9.852 39.125 3.283 1 93.62 147 ASN A C 1
ATOM 1169 O O . ASN A 1 147 ? 10.68 39.875 2.752 1 93.62 147 ASN A O 1
ATOM 1173 N N . ASN A 1 148 ? 9 38.5 2.598 1 91.94 148 ASN A N 1
ATOM 1174 C CA . ASN A 1 148 ? 8.906 38.656 1.15 1 91.94 148 ASN A CA 1
ATOM 1175 C C . ASN A 1 148 ? 7.98 39.812 0.776 1 91.94 148 ASN A C 1
ATOM 1177 O O . ASN A 1 148 ? 7.691 40.031 -0.403 1 91.94 148 ASN A O 1
ATOM 1181 N N . GLY A 1 149 ? 7.406 40.438 1.753 1 90.44 149 GLY A N 1
ATOM 1182 C CA . GLY A 1 149 ? 6.57 41.625 1.513 1 90.44 149 GLY A CA 1
ATOM 1183 C C . GLY A 1 149 ? 5.086 41.281 1.526 1 90.44 149 GLY A C 1
ATOM 1184 O O . GLY A 1 149 ? 4.25 42.188 1.48 1 90.44 149 GLY A O 1
ATOM 1185 N N . TRP A 1 150 ? 4.719 40.062 1.672 1 93.44 150 TRP A N 1
ATOM 1186 C CA . TRP A 1 150 ? 3.312 39.688 1.688 1 93.44 150 TRP A CA 1
ATOM 1187 C C . TRP A 1 150 ? 2.641 40.125 2.984 1 93.44 150 TRP A C 1
ATOM 1189 O O . TRP A 1 150 ? 3.307 40.281 4.012 1 93.44 150 TRP A O 1
ATOM 1199 N N . LYS A 1 151 ? 1.395 40.344 2.822 1 92.94 151 LYS A N 1
ATOM 1200 C CA . LYS A 1 151 ? 0.587 40.75 3.971 1 92.94 151 LYS A CA 1
ATOM 1201 C C . LYS A 1 151 ? -0.458 39.688 4.305 1 92.94 151 LYS A C 1
ATOM 1203 O O . LYS A 1 151 ? -1.1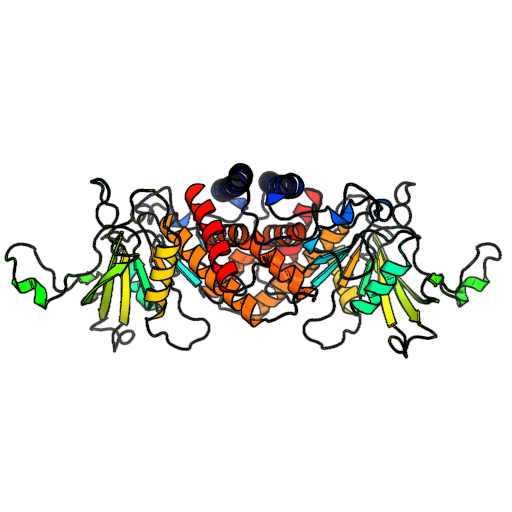67 39.219 3.42 1 92.94 151 LYS A O 1
ATOM 1208 N N . VAL A 1 152 ? -0.503 39.312 5.605 1 95.19 152 VAL A N 1
ATOM 1209 C CA . VAL A 1 152 ? -1.466 38.312 6.07 1 95.19 152 VAL A CA 1
ATOM 1210 C C . VAL A 1 152 ? -2.502 39 6.973 1 95.19 152 VAL A C 1
ATOM 1212 O O . VAL A 1 152 ? -2.148 39.719 7.906 1 95.19 152 VAL A O 1
ATOM 1215 N N . THR A 1 153 ? -3.799 38.781 6.668 1 93.81 153 THR A N 1
ATOM 1216 C CA . THR A 1 153 ? -4.891 39.344 7.473 1 93.81 153 THR A CA 1
ATOM 1217 C C . THR A 1 153 ? -5.93 38.25 7.766 1 93.81 153 THR A C 1
ATOM 1219 O O . THR A 1 153 ? -5.992 37.25 7.074 1 93.81 153 THR A O 1
ATOM 1222 N N . THR A 1 154 ? -6.648 38.438 8.828 1 94.88 154 THR A N 1
ATOM 1223 C CA . THR A 1 154 ? -7.773 37.562 9.156 1 94.88 154 THR A CA 1
ATOM 1224 C C . THR A 1 154 ? -9.102 38.219 8.82 1 94.88 154 THR A C 1
ATOM 1226 O O . THR A 1 154 ? -9.398 39.312 9.336 1 94.88 154 THR A O 1
ATOM 1229 N N . GLN A 1 155 ? -9.797 37.594 7.996 1 91.69 155 GLN A N 1
ATOM 1230 C CA . GLN A 1 155 ? -11.055 38.188 7.527 1 91.69 155 GLN A CA 1
ATOM 1231 C C . GLN A 1 155 ? -12.18 37.938 8.523 1 91.69 155 GLN A C 1
ATOM 1233 O O . GLN A 1 155 ? -13.016 38.812 8.75 1 91.69 155 GLN A O 1
ATOM 1238 N N . SER A 1 156 ? -12.195 36.75 9.016 1 92.12 156 SER A N 1
ATOM 1239 C CA . SER A 1 156 ? -13.258 36.375 9.945 1 92.12 156 SER A CA 1
ATOM 1240 C C . SER A 1 156 ? -12.812 35.219 10.844 1 92.12 156 SER A C 1
ATOM 1242 O O . SER A 1 156 ? -11.883 34.469 10.5 1 92.12 156 SER A O 1
ATOM 1244 N N . ASP A 1 157 ? -13.359 35.156 11.992 1 93.62 157 ASP A N 1
ATOM 1245 C CA . ASP A 1 157 ? -13.203 34.031 12.898 1 93.62 157 ASP A CA 1
ATOM 1246 C C . ASP A 1 157 ? -14.531 33.688 13.578 1 93.62 157 ASP A C 1
ATOM 1248 O O . ASP A 1 157 ? -15.305 34.562 13.93 1 93.62 157 ASP A O 1
ATOM 1252 N N . LYS A 1 158 ? -14.852 32.469 13.555 1 94.62 158 LYS A N 1
ATOM 1253 C CA . LYS A 1 158 ? -16.078 31.953 14.148 1 94.62 158 LYS A CA 1
ATOM 1254 C C . LYS A 1 158 ? -15.805 30.719 15.008 1 94.62 158 LYS A C 1
ATOM 1256 O O . LYS A 1 158 ? -15.086 29.812 14.586 1 94.62 158 LYS A O 1
ATOM 1261 N N . GLN A 1 159 ? -16.406 30.75 16.156 1 94.19 159 GLN A N 1
ATOM 1262 C CA . GLN A 1 159 ? -16.266 29.594 17.047 1 94.19 159 GLN A CA 1
ATOM 1263 C C . GLN A 1 159 ? -17.359 28.562 16.766 1 94.19 159 GLN A C 1
ATOM 1265 O O . GLN A 1 159 ? -18.516 28.922 16.562 1 94.19 159 GLN A O 1
ATOM 1270 N N . ILE A 1 160 ? -16.906 27.312 16.688 1 93.12 160 ILE A N 1
ATOM 1271 C CA . ILE A 1 160 ? -17.797 26.172 16.5 1 93.12 160 ILE A CA 1
ATOM 1272 C C . ILE A 1 160 ? -17.641 25.188 17.656 1 93.12 160 ILE A C 1
ATOM 1274 O O . ILE A 1 160 ? -16.516 24.797 17.984 1 93.12 160 ILE A O 1
ATOM 1278 N N . GLN A 1 161 ? -18.766 24.844 18.266 1 89.62 161 GLN A N 1
ATOM 1279 C CA . GLN A 1 161 ? -18.719 23.828 19.297 1 89.62 161 GLN A CA 1
ATOM 1280 C C . GLN A 1 161 ? -18.859 22.422 18.719 1 89.62 161 GLN A C 1
ATOM 1282 O O . GLN A 1 161 ? -19.766 22.172 17.922 1 89.62 161 GLN A O 1
ATOM 1287 N N . LEU A 1 162 ? -17.875 21.594 19.062 1 86.44 162 LEU A N 1
ATOM 1288 C CA . LEU A 1 162 ? -17.906 20.219 18.578 1 86.44 162 LEU A CA 1
ATOM 1289 C C . LEU A 1 162 ? -18.312 19.266 19.688 1 86.44 162 LEU A C 1
ATOM 1291 O O . LEU A 1 162 ? -17.984 19.484 20.859 1 86.44 162 LEU A O 1
ATOM 1295 N N . ASP A 1 163 ? -18.953 18.109 19.297 1 80 163 ASP A N 1
ATOM 1296 C CA . ASP A 1 163 ? -19.281 17 20.156 1 80 163 ASP A CA 1
ATOM 1297 C C . ASP A 1 163 ? -19.938 17.484 21.453 1 80 163 ASP A C 1
ATOM 1299 O O . ASP A 1 163 ? -19.469 17.172 22.547 1 80 163 ASP A O 1
ATOM 1303 N N . GLN A 1 164 ? -20.953 18.25 21.391 1 77.75 164 GLN A N 1
ATOM 1304 C CA . GLN A 1 164 ? -21.703 18.766 22.547 1 77.75 164 GLN A CA 1
ATOM 1305 C C . GLN A 1 164 ? -20.828 19.625 23.453 1 77.75 164 GLN A C 1
ATOM 1307 O O . GLN A 1 164 ? -20.781 19.391 24.656 1 77.75 164 GLN A O 1
ATOM 1312 N N . ALA A 1 165 ? -19.891 20.406 22.891 1 71.81 165 ALA A N 1
ATOM 1313 C CA . ALA A 1 165 ? -19.094 21.438 23.531 1 71.81 165 ALA A CA 1
ATOM 1314 C C . ALA A 1 165 ? -17.906 20.828 24.281 1 71.81 165 ALA A C 1
ATOM 1316 O O . ALA A 1 165 ? -17.375 21.438 25.203 1 71.81 165 ALA A O 1
ATOM 1317 N N . LYS A 1 166 ? -17.578 19.625 23.844 1 80.5 166 LYS A N 1
ATOM 1318 C CA . LYS A 1 166 ? -16.406 19 24.469 1 80.5 166 LYS A CA 1
ATOM 1319 C C . LYS A 1 166 ? -15.109 19.531 23.859 1 80.5 166 LYS A C 1
ATOM 1321 O O . LYS A 1 166 ? -14.031 19.359 24.422 1 80.5 166 LYS A O 1
ATOM 1326 N N . ALA A 1 167 ? -15.273 20.062 22.734 1 87.19 167 ALA A N 1
ATOM 1327 C CA . ALA A 1 167 ? -14.125 20.672 22.062 1 87.19 167 ALA A CA 1
ATOM 1328 C C . ALA A 1 167 ? -14.531 21.938 21.328 1 87.19 167 ALA A C 1
ATOM 1330 O O . ALA A 1 167 ? -15.688 22.094 20.922 1 87.19 167 ALA A O 1
ATOM 1331 N N . THR A 1 168 ? -13.617 22.844 21.25 1 91.12 168 THR A N 1
ATOM 1332 C CA . THR A 1 168 ? -13.867 24.109 20.578 1 91.12 168 THR A CA 1
ATOM 1333 C C . THR A 1 168 ? -13.031 24.219 19.297 1 91.12 168 THR A C 1
ATOM 1335 O O . THR A 1 168 ? -11.82 24 19.328 1 91.12 168 THR A O 1
ATOM 1338 N N . LEU A 1 169 ? -13.734 24.453 18.234 1 94.81 169 LEU A N 1
ATOM 1339 C CA . LEU A 1 169 ? -13.125 24.672 16.938 1 94.81 169 LEU A CA 1
ATOM 1340 C C . LEU A 1 169 ? -13.297 26.125 16.5 1 94.81 169 LEU A C 1
ATOM 1342 O O . LEU A 1 169 ? -14.391 26.688 16.609 1 94.81 169 LEU A O 1
ATOM 1346 N N . VAL A 1 170 ? -12.219 26.781 16.141 1 96.31 170 VAL A N 1
ATOM 1347 C CA . VAL A 1 170 ? -12.305 28.125 15.578 1 96.31 170 VAL A CA 1
ATOM 1348 C C . VAL A 1 170 ? -12.07 28.078 14.07 1 96.31 170 VAL A C 1
ATOM 1350 O O . VAL A 1 170 ? -11.031 27.594 13.617 1 96.31 170 VAL A O 1
ATOM 1353 N N . ARG A 1 171 ? -13.023 28.469 13.328 1 97.25 171 ARG A N 1
ATOM 1354 C CA . ARG A 1 171 ? -12.906 28.609 11.883 1 97.25 171 ARG A CA 1
ATOM 1355 C C . ARG A 1 171 ? -12.5 30.031 11.508 1 97.25 171 ARG A C 1
ATOM 1357 O O . ARG A 1 171 ? -13.195 30.984 11.828 1 97.25 171 ARG A O 1
ATOM 1364 N N . ARG A 1 172 ? -11.328 30.188 10.844 1 96.94 172 ARG A N 1
ATOM 1365 C CA . ARG A 1 172 ? -10.797 31.484 10.445 1 96.94 172 ARG A CA 1
ATOM 1366 C C . ARG A 1 172 ? -10.531 31.531 8.945 1 96.94 172 ARG A C 1
ATOM 1368 O O . ARG A 1 172 ? -10.039 30.562 8.367 1 96.94 172 ARG A O 1
ATOM 1375 N N . VAL A 1 173 ? -10.938 32.625 8.344 1 96.31 173 VAL A N 1
ATOM 1376 C CA . VAL A 1 173 ? -10.531 32.844 6.965 1 96.31 173 VAL A CA 1
ATOM 1377 C C . VAL A 1 173 ? -9.336 33.812 6.941 1 96.31 173 VAL A C 1
ATOM 1379 O O . VAL A 1 173 ? -9.445 34.969 7.375 1 96.31 173 VAL A O 1
ATOM 1382 N N . ILE A 1 174 ? -8.234 33.344 6.477 1 96.31 174 ILE A N 1
ATOM 1383 C CA . ILE A 1 174 ? -6.988 34.094 6.414 1 96.31 174 ILE A CA 1
ATOM 1384 C C . ILE A 1 174 ? -6.707 34.5 4.973 1 96.31 174 ILE A C 1
ATOM 1386 O O . ILE A 1 174 ? -6.789 33.688 4.059 1 96.31 174 ILE A O 1
ATOM 1390 N N . HIS A 1 175 ? -6.391 35.719 4.832 1 94.25 175 HIS A N 1
ATOM 1391 C CA . HIS A 1 175 ? -6.078 36.281 3.514 1 94.25 175 HIS A CA 1
ATOM 1392 C C . HIS A 1 175 ? -4.594 36.594 3.395 1 94.25 175 HIS A C 1
ATOM 1394 O O . HIS A 1 175 ? -4 37.156 4.316 1 94.25 175 HIS A O 1
ATOM 1400 N N . ILE A 1 176 ? -4.047 36.156 2.277 1 94.5 176 ILE A N 1
ATOM 1401 C CA . ILE A 1 176 ? -2.652 36.438 1.943 1 94.5 176 ILE A CA 1
ATOM 1402 C C . ILE A 1 176 ? -2.588 37.312 0.704 1 94.5 176 ILE A C 1
ATOM 1404 O O . ILE A 1 176 ? -3.072 36.938 -0.365 1 94.5 176 ILE A O 1
ATOM 1408 N N . ASP A 1 177 ? -2.006 38.5 0.836 1 90.25 177 ASP A N 1
ATOM 1409 C CA . ASP A 1 177 ? -1.975 39.469 -0.255 1 90.25 177 ASP A CA 1
ATOM 1410 C C . ASP A 1 177 ? -0.541 39.875 -0.594 1 90.25 177 ASP A C 1
ATOM 1412 O O . ASP A 1 177 ? 0.303 39.969 0.296 1 90.25 177 ASP A O 1
ATOM 1416 N N . ASP A 1 178 ? -0.31 39.812 -1.897 1 80.75 178 ASP A N 1
ATOM 1417 C CA . ASP A 1 178 ? 0.933 40.375 -2.416 1 80.75 178 ASP A CA 1
ATOM 1418 C C . ASP A 1 178 ? 0.689 41.719 -3.072 1 80.75 178 ASP A C 1
ATOM 1420 O O . ASP A 1 178 ? 0.113 41.781 -4.16 1 80.75 178 ASP A O 1
ATOM 1424 N N . PRO A 1 179 ? 1.105 42.719 -2.496 1 69.69 179 PRO A N 1
ATOM 1425 C CA . PRO A 1 179 ? 0.848 44.031 -3.119 1 69.69 179 PRO A CA 1
ATOM 1426 C C . PRO A 1 179 ? 1.56 44.188 -4.461 1 69.69 179 PRO A C 1
ATOM 1428 O O . PRO A 1 179 ? 1.125 45 -5.305 1 69.69 179 PRO A O 1
ATOM 1431 N N . GLN A 1 180 ? 2.623 43.469 -4.641 1 68.31 180 GLN A N 1
ATOM 1432 C CA . GLN A 1 180 ? 3.426 43.688 -5.84 1 68.31 180 GLN A CA 1
ATOM 1433 C C . GLN A 1 180 ? 3.287 42.531 -6.816 1 68.31 180 GLN A C 1
ATOM 1435 O O . GLN A 1 180 ? 3.729 42.594 -7.961 1 68.31 180 GLN A O 1
ATOM 1440 N N . SER A 1 181 ? 2.717 41.438 -6.371 1 63.91 181 SER A N 1
ATOM 1441 C CA . SER A 1 181 ? 2.883 40.219 -7.16 1 63.91 181 SER A CA 1
ATOM 1442 C C . SER A 1 181 ? 1.686 39.969 -8.078 1 63.91 181 SER A C 1
ATOM 1444 O O . SER A 1 181 ? 0.537 40.156 -7.66 1 63.91 181 SER A O 1
ATOM 1446 N N . GLU A 1 182 ? 2.051 39.844 -9.305 1 59.31 182 GLU A N 1
ATOM 1447 C CA . GLU A 1 182 ? 1.095 39.375 -10.312 1 59.31 182 GLU A CA 1
ATOM 1448 C C . GLU A 1 182 ? 0.526 38 -9.945 1 59.31 182 GLU A C 1
ATOM 1450 O O . GLU A 1 182 ? -0.611 37.688 -10.305 1 59.31 182 GLU A O 1
ATOM 1455 N N . MET A 1 183 ? 1.271 37.25 -9.164 1 59.03 183 MET A N 1
ATOM 1456 C CA . MET A 1 183 ? 0.864 35.875 -8.828 1 59.03 183 MET A CA 1
ATOM 1457 C C . MET A 1 183 ? -0.357 35.906 -7.918 1 59.03 183 MET A C 1
ATOM 1459 O O . MET A 1 183 ? -1.191 35 -7.984 1 59.03 183 MET A O 1
ATOM 1463 N N . LEU A 1 184 ? -0.262 36.906 -7.137 1 64.06 184 LEU A N 1
ATOM 1464 C CA . LEU A 1 184 ? -1.366 37.031 -6.191 1 64.06 184 LEU A CA 1
ATOM 1465 C C . LEU A 1 184 ? -2.209 38.25 -6.52 1 64.06 184 LEU A C 1
ATOM 1467 O O . LEU A 1 184 ? -2.52 39.062 -5.629 1 64.06 184 LEU A O 1
ATOM 1471 N N . LYS A 1 185 ? -2.387 38.562 -7.746 1 65.5 185 LYS A N 1
ATOM 1472 C CA . LYS A 1 185 ? -3.143 39.75 -8.125 1 65.5 185 LYS A CA 1
ATOM 1473 C C . LYS A 1 185 ? -4.449 39.844 -7.34 1 65.5 185 LYS A C 1
ATOM 1475 O O . LYS A 1 185 ? -4.844 40.938 -6.902 1 65.5 185 LYS A O 1
ATOM 1480 N N . HIS A 1 186 ? -5.051 38.656 -7.102 1 75.62 186 HIS A N 1
ATOM 1481 C CA . HIS A 1 186 ? -6.324 38.719 -6.395 1 75.62 186 HIS A CA 1
ATOM 1482 C C . HIS A 1 186 ? -6.199 38.125 -4.996 1 75.62 186 HIS A C 1
ATOM 1484 O O . HIS A 1 186 ? -7.203 37.875 -4.32 1 75.62 186 HIS A O 1
ATOM 1490 N N . GLY A 1 187 ? -4.977 37.906 -4.535 1 86.25 187 GLY A N 1
ATOM 1491 C CA . GLY A 1 187 ? -4.773 37.375 -3.205 1 86.25 187 GLY A CA 1
ATOM 1492 C C . GLY A 1 187 ? -5.137 35.906 -3.102 1 86.25 187 GLY A C 1
ATOM 1493 O O . GLY A 1 187 ? -5.578 35.281 -4.082 1 86.25 187 GLY A O 1
ATOM 1494 N N . TRP A 1 188 ? -4.746 35.312 -1.957 1 92.94 188 TRP A N 1
ATOM 1495 C CA . TRP A 1 188 ? -5.094 33.938 -1.648 1 92.94 188 TRP A CA 1
ATOM 1496 C C . TRP A 1 188 ? -5.789 33.812 -0.296 1 92.94 188 TRP A C 1
ATOM 1498 O O . TRP A 1 188 ? -5.418 34.531 0.654 1 92.94 188 TRP A O 1
ATOM 1508 N N . ALA A 1 189 ? -6.859 33.062 -0.292 1 94.44 189 ALA A N 1
ATOM 1509 C CA . ALA A 1 189 ? -7.582 32.875 0.963 1 94.44 189 ALA A CA 1
ATOM 1510 C C . ALA A 1 189 ? -7.508 31.406 1.406 1 94.44 189 ALA A C 1
ATOM 1512 O O . ALA A 1 189 ? -7.656 30.5 0.588 1 94.44 189 ALA A O 1
ATOM 1513 N N . VAL A 1 190 ? -7.223 31.203 2.662 1 96.94 190 VAL A N 1
ATOM 1514 C CA . VAL A 1 190 ? -7.207 29.875 3.258 1 96.94 190 VAL A CA 1
ATOM 1515 C C . VAL A 1 190 ? -8.133 29.844 4.473 1 96.94 190 VAL A C 1
ATOM 1517 O O . VAL A 1 190 ? -8.18 30.797 5.25 1 96.94 190 VAL A O 1
ATOM 1520 N N . THR A 1 191 ? -8.898 28.812 4.59 1 98 191 THR A N 1
ATOM 1521 C CA . THR A 1 191 ? -9.727 28.609 5.773 1 98 191 THR A CA 1
ATOM 1522 C C . THR A 1 191 ? -9.016 27.734 6.801 1 98 191 THR A C 1
ATOM 1524 O O . THR A 1 191 ? -8.703 26.578 6.523 1 98 191 THR A O 1
ATOM 1527 N N . GLN A 1 192 ? -8.789 28.328 7.934 1 98.31 192 GLN A N 1
ATOM 1528 C CA . GLN A 1 192 ? -8.141 27.594 9.016 1 98.31 192 GLN A CA 1
ATOM 1529 C C . GLN A 1 192 ? -9.18 27.031 9.992 1 98.31 192 GLN A C 1
ATOM 1531 O O . GLN A 1 192 ? -10.109 27.734 10.383 1 98.31 192 GLN A O 1
ATOM 1536 N N . PHE A 1 193 ? -9.031 25.781 10.305 1 98.12 193 PHE A N 1
ATOM 1537 C CA . PHE A 1 193 ? -9.742 25.141 11.398 1 98.12 193 PHE A CA 1
ATOM 1538 C C . PHE A 1 193 ? -8.805 24.859 12.562 1 98.12 193 PHE A C 1
ATOM 1540 O O . PHE A 1 193 ? -7.914 24.016 12.461 1 98.12 193 PHE A O 1
ATOM 1547 N N . HIS A 1 194 ? -9.047 25.594 13.656 1 97 194 HIS A N 1
ATOM 1548 C CA . HIS A 1 194 ? -8.164 25.531 14.82 1 97 194 HIS A CA 1
ATOM 1549 C C . HIS A 1 194 ? -8.867 24.859 16 1 97 194 HIS A C 1
ATOM 1551 O O . HIS A 1 194 ? -9.789 25.438 16.578 1 97 194 HIS A O 1
ATOM 1557 N N . LEU A 1 195 ? -8.375 23.641 16.281 1 93.94 195 LEU A N 1
ATOM 1558 C CA . LEU A 1 195 ? -8.891 22.953 17.453 1 93.94 195 LEU A CA 1
ATOM 1559 C C . LEU A 1 195 ? -8.195 23.438 18.719 1 93.94 195 LEU A C 1
ATOM 1561 O O . LEU A 1 195 ? -7.086 23 19.031 1 93.94 195 LEU A O 1
ATOM 1565 N N . THR A 1 196 ? -8.844 24.234 19.516 1 88.69 196 THR A N 1
ATOM 1566 C CA . THR A 1 196 ? -8.195 24.953 20.609 1 88.69 196 THR A CA 1
ATOM 1567 C C . THR A 1 196 ? -8.312 24.172 21.922 1 88.69 196 THR A C 1
ATOM 1569 O O . THR A 1 196 ? -7.605 24.453 22.875 1 88.69 196 THR A O 1
ATOM 1572 N N . SER A 1 197 ? -9.227 23.234 21.969 1 79.5 197 SER A N 1
ATOM 1573 C CA . SER A 1 197 ? -9.344 22.391 23.141 1 79.5 197 SER A CA 1
ATOM 1574 C C . SER A 1 197 ? -9.578 20.938 22.766 1 79.5 197 SER A C 1
ATOM 1576 O O . SER A 1 197 ? -10.266 20.656 21.781 1 79.5 197 SER A O 1
ATOM 1578 N N . TRP A 1 198 ? -8.617 20.141 23.234 1 71.12 198 TRP A N 1
ATOM 1579 C CA . TRP A 1 198 ? -8.719 18.703 23.016 1 71.12 198 TRP A CA 1
ATOM 1580 C C . TRP A 1 198 ? -8.867 17.953 24.344 1 71.12 198 TRP A C 1
ATOM 1582 O O . TRP A 1 198 ? -8.281 18.344 25.344 1 71.12 198 TRP A O 1
ATOM 1592 N N . PRO A 1 199 ? -9.914 17.016 24.25 1 60.06 199 PRO A N 1
ATOM 1593 C CA . PRO A 1 199 ? -10.047 16.328 25.531 1 60.06 199 PRO A CA 1
ATOM 1594 C C . PRO A 1 199 ? -8.742 15.664 25.984 1 60.06 199 PRO A C 1
ATOM 1596 O O . PRO A 1 199 ? -7.91 15.305 25.156 1 60.06 199 PRO A O 1
ATOM 1599 N N . ASP A 1 200 ? -8.375 15.859 27.172 1 52.66 200 ASP A N 1
ATOM 1600 C CA . ASP A 1 200 ? -7.152 15.484 27.875 1 52.66 200 ASP A CA 1
ATOM 1601 C C . ASP A 1 200 ? -6.793 14.023 27.609 1 52.66 200 ASP A C 1
ATOM 1603 O O . ASP A 1 200 ? -5.734 13.547 28.016 1 52.66 200 ASP A O 1
ATOM 1607 N N . HIS A 1 201 ? -7.641 13.227 27.141 1 52.72 201 HIS A N 1
ATOM 1608 C CA . HIS A 1 201 ? -7.293 11.828 27.328 1 52.72 201 HIS A CA 1
ATOM 1609 C C . HIS A 1 201 ? -6.422 11.312 26.188 1 52.72 201 HIS A C 1
ATOM 1611 O O . HIS A 1 201 ? -6.336 10.102 25.953 1 52.72 201 HIS A O 1
ATOM 1617 N N . GLY A 1 202 ? -5.691 12.156 25.516 1 58.47 202 GLY A N 1
ATOM 1618 C CA . GLY A 1 202 ? -4.621 11.688 24.656 1 58.47 202 GLY A CA 1
ATOM 1619 C C . GLY A 1 202 ? -5.113 11.258 23.281 1 58.47 202 GLY A C 1
ATOM 1620 O O . GLY A 1 202 ? -4.359 11.297 22.312 1 58.47 202 GLY A O 1
ATOM 1621 N N . VAL A 1 203 ? -6.379 10.648 23.219 1 67.5 203 VAL A N 1
ATOM 1622 C CA . VAL A 1 203 ? -6.82 10.188 21.906 1 67.5 203 VAL A CA 1
ATOM 1623 C C . VAL A 1 203 ? -8.055 10.969 21.484 1 67.5 203 VAL A C 1
ATOM 1625 O O . VAL A 1 203 ? -8.93 11.266 22.297 1 67.5 203 VAL A O 1
ATOM 1628 N N . PHE A 1 204 ? -8.102 11.336 20.234 1 74.44 204 PHE A N 1
ATOM 1629 C CA . PHE A 1 204 ? -9.258 11.992 19.625 1 74.44 204 PHE A CA 1
ATOM 1630 C C . PHE A 1 204 ? -10.445 11.047 19.578 1 74.44 204 PHE A C 1
ATOM 1632 O O . PHE A 1 204 ? -10.336 9.938 19.047 1 74.44 204 PHE A O 1
ATOM 1639 N N . PRO A 1 205 ? -11.516 11.531 20.297 1 81.69 205 PRO A N 1
ATOM 1640 C CA . PRO A 1 205 ? -12.711 10.727 20.047 1 81.69 205 PRO A CA 1
ATOM 1641 C C . PRO A 1 205 ? -13.078 10.656 18.562 1 81.69 205 PRO A C 1
ATOM 1643 O O . PRO A 1 205 ? -12.953 11.656 17.844 1 81.69 205 PRO A O 1
ATOM 1646 N N . THR A 1 206 ? -13.508 9.523 18.219 1 84.25 206 THR A N 1
ATOM 1647 C CA . THR A 1 206 ? -13.852 9.266 16.812 1 84.25 206 THR A CA 1
ATOM 1648 C C . THR A 1 206 ? -14.922 10.25 16.344 1 84.25 206 THR A C 1
ATOM 1650 O O . THR A 1 206 ? -14.812 10.812 15.25 1 84.25 206 THR A O 1
ATOM 1653 N N . ALA A 1 207 ? -15.898 10.523 17.219 1 85.12 207 ALA A N 1
ATOM 1654 C CA . ALA A 1 207 ? -17 11.414 16.844 1 85.12 207 ALA A CA 1
ATOM 1655 C C . ALA A 1 207 ? -16.484 12.828 16.578 1 85.12 207 ALA A C 1
ATOM 1657 O O . ALA A 1 207 ? -16.969 13.5 15.656 1 85.12 207 ALA A O 1
ATOM 1658 N N . LEU A 1 208 ? -15.602 13.234 17.375 1 88.44 208 LEU A N 1
ATOM 1659 C CA . LEU A 1 208 ? -15.031 14.57 17.219 1 88.44 208 LEU A CA 1
ATOM 1660 C C . LEU A 1 208 ? -14.266 14.688 15.914 1 88.44 208 LEU A C 1
ATOM 1662 O O . LEU A 1 208 ? -14.383 15.695 15.203 1 88.44 208 LEU A O 1
ATOM 1666 N N . LEU A 1 209 ? -13.5 13.695 15.555 1 90.44 209 LEU A N 1
ATOM 1667 C CA . LEU A 1 209 ? -12.727 13.695 14.32 1 90.44 209 LEU A CA 1
ATOM 1668 C C . LEU A 1 209 ? -13.641 13.742 13.102 1 90.44 209 LEU A C 1
ATOM 1670 O O . LEU A 1 209 ? -13.367 14.477 12.148 1 90.44 209 LEU A O 1
ATOM 1674 N N . LEU A 1 210 ? -14.656 12.992 13.188 1 91.56 210 LEU A N 1
ATOM 1675 C CA . LEU A 1 210 ? -15.586 12.938 12.055 1 91.56 210 LEU A CA 1
ATOM 1676 C C . LEU A 1 210 ? -16.328 14.266 11.898 1 91.56 210 LEU A C 1
ATOM 1678 O O . LEU A 1 210 ? -16.594 14.695 10.773 1 91.56 210 LEU A O 1
ATOM 1682 N N . GLN A 1 211 ? -16.656 14.891 13.008 1 93.31 211 GLN A N 1
ATOM 1683 C CA . GLN A 1 211 ? -17.281 16.219 12.953 1 93.31 211 GLN A CA 1
ATOM 1684 C C . GLN A 1 211 ? -16.312 17.25 12.367 1 93.31 211 GLN A C 1
ATOM 1686 O O . GLN A 1 211 ? -16.719 18.109 11.586 1 93.31 211 GLN A O 1
ATOM 1691 N N . LEU A 1 212 ? -15.102 17.141 12.797 1 95 212 LEU A N 1
ATOM 1692 C CA . LEU A 1 212 ? -14.086 18.047 12.258 1 95 212 LEU A CA 1
ATOM 1693 C C . LEU A 1 212 ? -13.961 17.875 10.75 1 95 212 LEU A C 1
ATOM 1695 O O . LEU A 1 212 ? -13.922 18.875 10.016 1 95 212 LEU A O 1
ATOM 1699 N N . ILE A 1 213 ? -13.922 16.641 10.305 1 96.25 213 ILE A N 1
ATOM 1700 C CA . ILE A 1 213 ? -13.82 16.359 8.883 1 96.25 213 ILE A CA 1
ATOM 1701 C C . ILE A 1 213 ? -15.023 16.969 8.148 1 96.25 213 ILE A C 1
ATOM 1703 O O . ILE A 1 213 ? -14.867 17.578 7.094 1 96.25 213 ILE A O 1
ATOM 1707 N N . ARG A 1 214 ? -16.188 16.875 8.711 1 95.25 214 ARG A N 1
ATOM 1708 C CA . ARG A 1 214 ? -17.391 17.438 8.102 1 95.25 214 ARG A CA 1
ATOM 1709 C C . ARG A 1 214 ? -17.297 18.953 7.98 1 95.25 214 ARG A C 1
ATOM 1711 O O . ARG A 1 214 ? -17.672 19.516 6.961 1 95.25 214 ARG A O 1
ATOM 1718 N N . GLU A 1 215 ? -16.797 19.547 9 1 96.06 215 GLU A N 1
ATOM 1719 C CA . GLU A 1 215 ? -16.641 21 8.977 1 96.06 215 GLU A CA 1
ATOM 1720 C C . GLU A 1 215 ? -15.68 21.438 7.871 1 96.06 215 GLU A C 1
ATOM 1722 O O . GLU A 1 215 ? -15.93 22.422 7.172 1 96.06 215 GLU A O 1
ATOM 1727 N N . THR A 1 216 ? -14.555 20.688 7.723 1 97.38 216 THR A N 1
ATOM 1728 C CA . THR A 1 216 ? -13.555 21.047 6.723 1 97.38 216 THR A CA 1
ATOM 1729 C C . THR A 1 216 ? -14.109 20.859 5.312 1 97.38 216 THR A C 1
ATOM 1731 O O . THR A 1 216 ? -13.695 21.547 4.379 1 97.38 216 THR A O 1
ATOM 1734 N N . GLN A 1 217 ? -15.008 19.953 5.164 1 95 217 GLN A N 1
ATOM 1735 C CA . GLN A 1 217 ? -15.555 19.609 3.852 1 95 217 GLN A CA 1
ATOM 1736 C C . GLN A 1 217 ? -16.578 20.656 3.404 1 95 217 GLN A C 1
ATOM 1738 O O . GLN A 1 217 ? -17.031 20.625 2.258 1 95 217 GLN A O 1
ATOM 1743 N N . GLN A 1 218 ? -16.922 21.641 4.273 1 94.69 218 GLN A N 1
ATOM 1744 C CA . GLN A 1 218 ? -17.828 22.719 3.93 1 94.69 218 GLN A CA 1
ATOM 1745 C C . GLN A 1 218 ? -17.109 23.812 3.158 1 94.69 218 GLN A C 1
ATOM 1747 O O . GLN A 1 218 ? -17.75 24.688 2.576 1 94.69 218 GLN A O 1
ATOM 1752 N N . VAL A 1 219 ? -15.812 23.781 3.158 1 95.38 219 VAL A N 1
ATOM 1753 C CA . VAL A 1 219 ? -15.047 24.766 2.414 1 95.38 219 VAL A CA 1
ATOM 1754 C C . VAL A 1 219 ? -15.156 24.5 0.916 1 95.38 219 VAL A C 1
ATOM 1756 O O . VAL A 1 219 ? -14.859 23.391 0.455 1 95.38 219 VAL A O 1
ATOM 1759 N N . PRO A 1 220 ? -15.617 25.484 0.133 1 88.12 220 PRO A N 1
ATOM 1760 C CA . PRO A 1 220 ? -15.719 25.281 -1.313 1 88.12 220 PRO A CA 1
ATOM 1761 C C . PRO A 1 220 ? -14.367 24.984 -1.963 1 88.12 220 PRO A C 1
ATOM 1763 O O . PRO A 1 220 ? -13.391 25.703 -1.704 1 88.12 220 PRO A O 1
ATOM 1766 N N . MET A 1 221 ? -14.32 23.938 -2.666 1 84.56 221 MET A N 1
ATOM 1767 C CA . MET A 1 221 ? -13.102 23.547 -3.381 1 84.56 221 MET A CA 1
ATOM 1768 C C . MET A 1 221 ? -13.312 23.641 -4.891 1 84.56 221 MET A C 1
ATOM 1770 O O . MET A 1 221 ? -14.398 23.359 -5.391 1 84.56 221 MET A O 1
ATOM 1774 N N . THR A 1 222 ? -12.281 24.109 -5.527 1 75.94 222 THR A N 1
ATOM 1775 C CA . THR A 1 222 ? -12.344 24.109 -6.984 1 75.94 222 THR A CA 1
ATOM 1776 C C . THR A 1 222 ? -12.391 22.672 -7.516 1 75.94 222 THR A C 1
ATOM 1778 O O . THR A 1 222 ? -11.766 21.781 -6.957 1 75.94 222 THR A O 1
ATOM 1781 N N . LYS A 1 223 ? -13.102 22.516 -8.578 1 76.12 223 LYS A N 1
ATOM 1782 C CA . LYS A 1 223 ? -13.281 21.203 -9.18 1 76.12 223 LYS A CA 1
ATOM 1783 C C . LYS A 1 223 ? -12.109 20.844 -10.094 1 76.12 223 LYS A C 1
ATOM 1785 O O . LYS A 1 223 ? -12.242 20.891 -11.32 1 76.12 223 LYS A O 1
ATOM 1790 N N . ILE A 1 224 ? -11 20.781 -9.555 1 76.94 224 ILE A N 1
ATOM 1791 C CA . ILE A 1 224 ? -9.82 20.344 -10.297 1 76.94 224 ILE A CA 1
ATOM 1792 C C . ILE A 1 224 ? -9.375 18.969 -9.812 1 76.94 224 ILE A C 1
ATOM 1794 O O . ILE A 1 224 ? -9.57 18.625 -8.648 1 76.94 224 ILE A O 1
ATOM 1798 N N . TYR A 1 225 ? -8.984 18.219 -10.773 1 76.62 225 TYR A N 1
ATOM 1799 C CA . TYR A 1 225 ? -8.477 16.891 -10.445 1 76.62 225 TYR A CA 1
ATOM 1800 C C . TYR A 1 225 ? -7.02 16.75 -10.867 1 76.62 225 TYR A C 1
ATOM 1802 O O . TYR A 1 225 ? -6.664 17.031 -12.008 1 76.62 225 TYR A O 1
ATOM 1810 N N . PRO A 1 226 ? -6.102 16.5 -9.766 1 80.12 226 PRO A N 1
ATOM 1811 C CA . PRO A 1 226 ? -6.43 16.203 -8.367 1 80.12 226 PRO A CA 1
ATOM 1812 C C . PRO A 1 226 ? -6.641 17.469 -7.535 1 80.12 226 PRO A C 1
ATOM 1814 O O . PRO A 1 226 ? -6.086 18.531 -7.852 1 80.12 226 PRO A O 1
ATOM 1817 N N . PRO A 1 227 ? -7.461 17.297 -6.492 1 87.56 227 PRO A N 1
ATOM 1818 C CA . PRO A 1 227 ? -7.676 18.453 -5.621 1 87.56 227 PRO A CA 1
ATOM 1819 C C . PRO A 1 227 ? -6.41 18.875 -4.879 1 87.56 227 PRO A C 1
ATOM 1821 O O . PRO A 1 227 ? -5.5 18.062 -4.695 1 87.56 227 PRO A O 1
ATOM 1824 N N . PRO A 1 228 ? -6.387 20.141 -4.457 1 92.75 228 PRO A N 1
ATOM 1825 C CA . PRO A 1 228 ? -5.254 20.578 -3.635 1 92.75 228 PRO A CA 1
ATOM 1826 C C . PRO A 1 228 ? -5.18 19.844 -2.301 1 92.75 228 PRO A C 1
ATOM 1828 O O . PRO A 1 228 ? -6.195 19.344 -1.81 1 92.75 228 PRO A O 1
ATOM 1831 N N . PRO A 1 229 ? -4.02 19.797 -1.806 1 96 229 PRO A N 1
ATOM 1832 C CA . PRO A 1 229 ? -3.859 19.062 -0.545 1 96 229 PRO A CA 1
ATOM 1833 C C . PRO A 1 229 ? -4.48 19.797 0.642 1 96 229 PRO A C 1
ATOM 1835 O O . PRO A 1 229 ? -4.535 21.031 0.654 1 96 229 PRO A O 1
ATOM 1838 N N . THR A 1 230 ? -4.98 19.047 1.597 1 97.56 230 THR A N 1
ATOM 1839 C CA . THR A 1 230 ? -5.332 19.578 2.91 1 97.56 230 THR A CA 1
ATOM 1840 C C . THR A 1 230 ? -4.094 19.703 3.789 1 97.56 230 THR A C 1
ATOM 1842 O O . THR A 1 230 ? -3.293 18.781 3.885 1 97.56 230 THR A O 1
ATOM 1845 N N . TRP A 1 231 ? -3.893 20.875 4.316 1 98.75 231 TRP A N 1
ATOM 1846 C CA . TRP A 1 231 ? -2.758 21.078 5.211 1 98.75 231 TRP A CA 1
ATOM 1847 C C . TRP A 1 231 ? -3.148 20.812 6.66 1 98.75 231 TRP A C 1
ATOM 1849 O O . TRP A 1 231 ? -4.086 21.422 7.176 1 98.75 231 TRP A O 1
ATOM 1859 N N . ILE A 1 232 ? -2.447 19.875 7.305 1 98.75 232 ILE A N 1
ATOM 1860 C CA . ILE A 1 232 ? -2.725 19.516 8.688 1 98.75 232 ILE A CA 1
ATOM 1861 C C . ILE A 1 232 ? -1.463 19.688 9.531 1 98.75 232 ILE A C 1
ATOM 1863 O O . ILE A 1 232 ? -0.38 19.25 9.141 1 98.75 232 ILE A O 1
ATOM 1867 N N . HIS A 1 233 ? -1.603 20.391 10.617 1 98.19 233 HIS A N 1
ATOM 1868 C CA . HIS A 1 233 ? -0.486 20.391 11.555 1 98.19 233 HIS A CA 1
ATOM 1869 C C . HIS A 1 233 ? -0.979 20.297 12.992 1 98.19 233 HIS A C 1
ATOM 1871 O O . HIS A 1 233 ? -2.158 20.516 13.273 1 98.19 233 HIS A O 1
ATOM 1877 N N . CYS A 1 234 ? -0.184 19.781 13.867 1 96.25 234 CYS A N 1
ATOM 1878 C CA . CYS A 1 234 ? -0.266 19.953 15.312 1 96.25 234 CYS A CA 1
ATOM 1879 C C . CYS A 1 234 ? 1.003 20.594 15.852 1 96.25 234 CYS A C 1
ATOM 1881 O O . CYS A 1 234 ? 1.479 21.594 15.312 1 96.25 234 CYS A O 1
ATOM 1883 N N . SER A 1 235 ? 1.523 20.156 16.984 1 96.44 235 SER A N 1
ATOM 1884 C CA . SER A 1 235 ? 2.77 20.766 17.438 1 96.44 235 SER A CA 1
ATOM 1885 C C . SER A 1 235 ? 3.963 20.234 16.641 1 96.44 235 SER A C 1
ATOM 1887 O O . SER A 1 235 ? 4.672 21 15.992 1 96.44 235 SER A O 1
ATOM 1889 N N . ALA A 1 236 ? 4.074 18.891 16.609 1 96.88 236 ALA A N 1
ATOM 1890 C CA . ALA A 1 236 ? 5.188 18.234 15.922 1 96.88 236 ALA A CA 1
ATOM 1891 C C . ALA A 1 236 ? 4.77 17.75 14.539 1 96.88 236 ALA A C 1
ATOM 1893 O O . ALA A 1 236 ? 5.609 17.578 13.656 1 96.88 236 ALA A O 1
ATOM 1894 N N . GLY A 1 237 ? 3.473 17.484 14.336 1 97 237 GLY A N 1
ATOM 1895 C CA . GLY A 1 237 ? 2.973 17.031 13.047 1 97 237 GLY A CA 1
ATOM 1896 C C . GLY A 1 237 ? 3.07 15.531 12.859 1 97 237 GLY A C 1
ATOM 1897 O O . GLY A 1 237 ? 3.404 15.062 11.766 1 97 237 GLY A O 1
ATOM 1898 N N . VAL A 1 238 ? 2.785 14.75 13.93 1 97.06 238 VAL A N 1
ATOM 1899 C CA . VAL A 1 238 ? 2.922 13.305 13.766 1 97.06 238 VAL A CA 1
ATOM 1900 C C . VAL A 1 238 ? 1.729 12.594 14.406 1 97.06 238 VAL A C 1
ATOM 1902 O O . VAL A 1 238 ? 1.104 11.734 13.781 1 97.06 238 VAL A O 1
ATOM 1905 N N . GLY A 1 239 ? 1.367 12.953 15.664 1 94.5 239 GLY A N 1
ATOM 1906 C CA . GLY A 1 239 ? 0.331 12.242 16.391 1 94.5 239 GLY A CA 1
ATOM 1907 C C . GLY A 1 239 ? -1.071 12.609 15.945 1 94.5 239 GLY A C 1
ATOM 1908 O O . GLY A 1 239 ? -1.655 11.93 15.102 1 94.5 239 GLY A O 1
ATOM 1909 N N . ARG A 1 240 ? -1.497 13.789 16.469 1 93.44 240 ARG A N 1
ATOM 1910 C CA . ARG A 1 240 ? -2.848 14.242 16.156 1 93.44 240 ARG A CA 1
ATOM 1911 C C . ARG A 1 240 ? -3.023 14.438 14.656 1 93.44 240 ARG A C 1
ATOM 1913 O O . ARG A 1 240 ? -4.055 14.062 14.094 1 93.44 240 ARG A O 1
ATOM 1920 N N . SER A 1 241 ? -1.999 14.977 14.008 1 96.38 241 SER A N 1
ATOM 1921 C CA . SER A 1 241 ? -2.064 15.211 12.57 1 96.38 241 SER A CA 1
ATOM 1922 C C . SER A 1 241 ? -2.174 13.898 11.805 1 96.38 241 SER A C 1
ATOM 1924 O O . SER A 1 241 ? -2.963 13.781 10.859 1 96.38 241 SER A O 1
ATOM 1926 N N . GLY A 1 242 ? -1.369 12.922 12.266 1 96.88 242 GLY A N 1
ATOM 1927 C CA . GLY A 1 242 ? -1.445 11.609 11.641 1 96.88 242 GLY A CA 1
ATOM 1928 C C . GLY A 1 242 ? -2.801 10.945 11.805 1 96.88 242 GLY A C 1
ATOM 1929 O O . GLY A 1 242 ? -3.318 10.344 10.867 1 96.88 242 GLY A O 1
ATOM 1930 N N . THR A 1 243 ? -3.357 11.086 12.945 1 96.19 243 THR A N 1
ATOM 1931 C CA . THR A 1 243 ? -4.645 10.469 13.234 1 96.19 243 THR A CA 1
ATOM 1932 C C . THR A 1 243 ? -5.75 11.094 12.391 1 96.19 243 THR A C 1
ATOM 1934 O O . THR A 1 243 ? -6.609 10.391 11.859 1 96.19 243 THR A O 1
ATOM 1937 N N . LEU A 1 244 ? -5.707 12.391 12.242 1 96.62 244 LEU A N 1
ATOM 1938 C CA . LEU A 1 244 ? -6.715 13.047 11.422 1 96.62 244 LEU A CA 1
ATOM 1939 C C . LEU A 1 244 ? -6.559 12.664 9.953 1 96.62 244 LEU A C 1
ATOM 1941 O O . LEU A 1 244 ? -7.547 12.391 9.266 1 96.62 244 LEU A O 1
ATOM 1945 N N . ALA A 1 245 ? -5.305 12.695 9.469 1 98 245 ALA A N 1
ATOM 1946 C CA . ALA A 1 245 ? -5.062 12.281 8.086 1 98 245 ALA A CA 1
ATOM 1947 C C . ALA A 1 245 ? -5.574 10.867 7.84 1 98 245 ALA A C 1
ATOM 1949 O O . ALA A 1 245 ? -6.195 10.594 6.809 1 98 245 ALA A O 1
ATOM 1950 N N . ALA A 1 246 ? -5.305 10 8.789 1 97.62 246 ALA A N 1
ATOM 1951 C CA . ALA A 1 246 ? -5.785 8.625 8.695 1 97.62 246 ALA A CA 1
ATOM 1952 C C . ALA A 1 246 ? -7.309 8.578 8.609 1 97.62 246 ALA A C 1
ATOM 1954 O O . ALA A 1 246 ? -7.871 7.805 7.836 1 97.62 246 ALA A O 1
ATOM 1955 N N . ALA A 1 247 ? -7.926 9.414 9.383 1 96.88 247 ALA A N 1
ATOM 1956 C CA . ALA A 1 247 ? -9.383 9.461 9.383 1 96.88 247 ALA A CA 1
ATOM 1957 C C . ALA A 1 247 ? -9.922 9.922 8.031 1 96.88 247 ALA A C 1
ATOM 1959 O O . ALA A 1 247 ? -10.891 9.359 7.516 1 96.88 247 ALA A O 1
ATOM 1960 N N . TYR A 1 248 ? -9.281 10.914 7.484 1 97.44 248 TYR A N 1
ATOM 1961 C CA . TYR A 1 248 ? -9.656 11.391 6.156 1 97.44 248 TYR A CA 1
ATOM 1962 C C . TYR A 1 248 ? -9.57 10.266 5.133 1 97.44 248 TYR A C 1
ATOM 1964 O O . TYR A 1 248 ? -10.492 10.055 4.34 1 97.44 248 TYR A O 1
ATOM 1972 N N . ILE A 1 249 ? -8.477 9.57 5.16 1 96.94 249 ILE A N 1
ATOM 1973 C CA . ILE A 1 249 ? -8.227 8.508 4.195 1 96.94 249 ILE A CA 1
ATOM 1974 C C . ILE A 1 249 ? -9.258 7.391 4.383 1 96.94 249 ILE A C 1
ATOM 1976 O O . ILE A 1 249 ? -9.828 6.895 3.41 1 96.94 249 ILE A O 1
ATOM 1980 N N . ALA A 1 250 ? -9.492 7.043 5.637 1 95.56 250 ALA A N 1
ATOM 1981 C CA . ALA A 1 250 ? -10.453 5.988 5.941 1 95.56 250 ALA A CA 1
ATOM 1982 C C . ALA A 1 250 ? -11.836 6.332 5.387 1 95.56 250 ALA A C 1
ATOM 1984 O O . ALA A 1 250 ? -12.469 5.5 4.734 1 95.56 250 ALA A O 1
ATOM 1985 N N . GLN A 1 251 ? -12.25 7.531 5.645 1 94.94 251 GLN A N 1
ATOM 1986 C CA . GLN A 1 251 ? -13.562 7.957 5.176 1 94.94 251 GLN A CA 1
ATOM 1987 C C . GLN A 1 251 ? -13.656 7.891 3.656 1 94.94 251 GLN A C 1
ATOM 1989 O O . GLN A 1 251 ? -14.633 7.367 3.109 1 94.94 251 GLN A O 1
ATOM 1994 N N . ALA A 1 252 ? -12.672 8.406 3.025 1 93.69 252 ALA A N 1
ATOM 1995 C CA . ALA A 1 252 ? -12.672 8.438 1.565 1 93.69 252 ALA A CA 1
ATOM 1996 C C . ALA A 1 252 ? -12.617 7.027 0.986 1 93.69 252 ALA A C 1
ATOM 1998 O O . ALA A 1 252 ? -13.305 6.727 0.004 1 93.69 252 ALA A O 1
ATOM 1999 N N . ALA A 1 253 ? -11.781 6.191 1.565 1 91.75 253 ALA A N 1
ATOM 2000 C CA . ALA A 1 253 ? -11.625 4.824 1.082 1 91.75 253 ALA A CA 1
ATOM 2001 C C . ALA A 1 253 ? -12.914 4.031 1.24 1 91.75 253 ALA A C 1
ATOM 2003 O O . ALA A 1 253 ? -13.328 3.312 0.328 1 91.75 253 ALA A O 1
ATOM 2004 N N . ILE A 1 254 ? -13.539 4.148 2.359 1 90.44 254 ILE A N 1
ATOM 2005 C CA . ILE A 1 254 ? -14.758 3.412 2.652 1 90.44 254 ILE A CA 1
ATOM 2006 C C . ILE A 1 254 ? -15.898 3.922 1.769 1 90.44 254 ILE A C 1
ATOM 2008 O O . ILE A 1 254 ? -16.688 3.133 1.259 1 90.44 254 ILE A O 1
ATOM 2012 N N . ASN A 1 255 ? -15.93 5.223 1.575 1 88.62 255 ASN A N 1
ATOM 2013 C CA . ASN A 1 255 ? -16.922 5.785 0.658 1 88.62 255 ASN A CA 1
ATOM 2014 C C . ASN A 1 255 ? -16.719 5.258 -0.762 1 88.62 255 ASN A C 1
ATOM 2016 O O . ASN A 1 255 ? -17.703 4.984 -1.462 1 88.62 255 ASN A O 1
ATOM 2020 N N . SER A 1 256 ? -15.523 5.172 -1.166 1 85.12 256 SER A N 1
ATOM 2021 C CA . SER A 1 256 ? -15.219 4.637 -2.488 1 85.12 256 SER A CA 1
ATOM 2022 C C . SER A 1 256 ? -15.648 3.18 -2.609 1 85.12 256 SER A C 1
ATOM 2024 O O . SER A 1 256 ? -16.172 2.762 -3.65 1 85.12 256 SER A O 1
ATOM 2026 N N . ALA A 1 257 ? -15.383 2.432 -1.606 1 81.19 257 ALA A N 1
ATOM 2027 C CA . ALA A 1 257 ? -15.758 1.02 -1.595 1 81.19 257 ALA A CA 1
ATOM 2028 C C . ALA A 1 257 ? -17.266 0.853 -1.662 1 81.19 257 ALA A C 1
ATOM 2030 O O . ALA A 1 257 ? -17.781 -0.073 -2.307 1 81.19 257 ALA A O 1
ATOM 2031 N N . ARG A 1 258 ? -17.953 1.665 -1.019 1 78.88 258 ARG A N 1
ATOM 2032 C CA . ARG A 1 258 ? -19.406 1.637 -0.999 1 78.88 258 ARG A CA 1
ATOM 2033 C C . ARG A 1 258 ? -19.984 1.904 -2.387 1 78.88 258 ARG A C 1
ATOM 2035 O O . ARG A 1 258 ? -20.953 1.269 -2.797 1 78.88 258 ARG A O 1
ATOM 2042 N N . HIS A 1 259 ? -19.359 2.723 -3.059 1 78.19 259 HIS A N 1
ATOM 2043 C CA . HIS A 1 259 ? -19.844 3.117 -4.371 1 78.19 259 HIS A CA 1
ATOM 2044 C C . HIS A 1 259 ? -19.531 2.053 -5.422 1 78.19 259 HIS A C 1
ATOM 2046 O O . HIS A 1 259 ? -20.281 1.897 -6.395 1 78.19 259 HIS A O 1
ATOM 2052 N N . ASN A 1 260 ? -18.422 1.478 -5.367 1 70.25 260 ASN A N 1
ATOM 2053 C CA . ASN A 1 260 ? -18.031 0.48 -6.355 1 70.25 260 ASN A CA 1
ATOM 2054 C C . ASN A 1 260 ? -18.844 -0.799 -6.219 1 70.25 260 ASN A C 1
ATOM 2056 O O . ASN A 1 260 ? -18.812 -1.66 -7.102 1 70.25 260 ASN A O 1
ATOM 2060 N N . GLN A 1 261 ? -19.953 -0.833 -5.562 1 59.03 261 GLN A N 1
ATOM 2061 C CA . GLN A 1 261 ? -21.031 -1.811 -5.383 1 59.03 261 GLN A CA 1
ATOM 2062 C C . GLN A 1 261 ? -20.609 -3.18 -5.914 1 59.03 261 GLN A C 1
ATOM 2064 O O . GLN A 1 261 ? -21.25 -3.713 -6.828 1 59.03 261 GLN A O 1
ATOM 2069 N N . THR A 1 262 ? -19.375 -3.654 -5.699 1 58.81 262 THR A N 1
ATOM 2070 C CA . THR A 1 262 ? -19.188 -5.004 -6.215 1 58.81 262 THR A CA 1
ATOM 2071 C C . THR A 1 262 ? -20 -6.012 -5.406 1 58.81 262 THR A C 1
ATOM 2073 O O . THR A 1 262 ? -20.031 -5.953 -4.172 1 58.81 262 THR A O 1
ATOM 2076 N N . PRO A 1 263 ? -20.844 -6.703 -6.051 1 57.34 263 PRO A N 1
ATOM 2077 C CA . PRO A 1 263 ? -21.625 -7.699 -5.316 1 57.34 263 PRO A CA 1
ATOM 2078 C C . PRO A 1 263 ? -20.797 -8.461 -4.281 1 57.34 263 PRO A C 1
ATOM 2080 O O . PRO A 1 263 ? -19.672 -8.867 -4.566 1 57.34 263 PRO A O 1
ATOM 2083 N N . PRO A 1 264 ? -21.328 -8.375 -3.043 1 57.12 264 PRO A N 1
ATOM 2084 C CA . PRO A 1 264 ? -20.609 -9.023 -1.948 1 57.12 264 PRO A CA 1
ATOM 2085 C C . PRO A 1 264 ? -20.172 -10.445 -2.289 1 57.12 264 PRO A C 1
ATOM 2087 O O . PRO A 1 264 ? -19.156 -10.93 -1.765 1 57.12 264 PRO A O 1
ATOM 2090 N N . ASP A 1 265 ? -20.906 -10.945 -3.17 1 54.5 265 ASP A N 1
ATOM 2091 C CA . ASP A 1 265 ? -20.641 -12.344 -3.496 1 54.5 265 ASP A CA 1
ATOM 2092 C C . ASP A 1 265 ? -19.594 -12.453 -4.602 1 54.5 265 ASP A C 1
ATOM 2094 O O . ASP A 1 265 ? -19.125 -13.555 -4.914 1 54.5 265 ASP A O 1
ATOM 2098 N N . SER A 1 266 ? -19.219 -11.266 -5.023 1 56.5 266 SER A N 1
ATOM 2099 C CA . SER A 1 266 ? -18.219 -11.297 -6.078 1 56.5 266 SER A CA 1
ATOM 2100 C C . SER A 1 266 ? -16.812 -11.328 -5.496 1 56.5 266 SER A C 1
ATOM 2102 O O . SER A 1 266 ? -16.609 -10.969 -4.332 1 56.5 266 SER A O 1
ATOM 2104 N N . LEU A 1 267 ? -15.922 -11.914 -6.289 1 56.47 267 LEU A N 1
ATOM 2105 C CA . LEU A 1 267 ? -14.516 -11.969 -5.898 1 56.47 267 LEU A CA 1
ATOM 2106 C C . LEU A 1 267 ? -14.031 -10.609 -5.426 1 56.47 267 LEU A C 1
ATOM 2108 O O . LEU A 1 267 ? -13.344 -10.508 -4.406 1 56.47 267 LEU A O 1
ATOM 2112 N N . MET A 1 268 ? -14.531 -9.719 -6.051 1 58.34 268 MET A N 1
ATOM 2113 C CA . MET A 1 268 ? -14.102 -8.352 -5.762 1 58.34 268 MET A CA 1
ATOM 2114 C C . MET A 1 268 ? -14.742 -7.852 -4.469 1 58.34 268 MET A C 1
ATOM 2116 O O . MET A 1 268 ? -14.109 -7.113 -3.709 1 58.34 268 MET A O 1
ATOM 2120 N N . GLY A 1 269 ? -15.898 -8.375 -4.285 1 60.5 269 GLY A N 1
ATOM 2121 C CA . GLY A 1 269 ? -16.609 -7.961 -3.088 1 60.5 269 GLY A CA 1
ATOM 2122 C C . GLY A 1 269 ? -16.016 -8.516 -1.812 1 60.5 269 GLY A C 1
ATOM 2123 O O . GLY A 1 269 ? -15.875 -7.801 -0.818 1 60.5 269 GLY A O 1
ATOM 2124 N N . LYS A 1 270 ? -15.695 -9.75 -1.848 1 58.62 270 LYS A N 1
ATOM 2125 C CA . LYS A 1 270 ? -15.07 -10.383 -0.694 1 58.62 270 LYS A CA 1
ATOM 2126 C C . LYS A 1 270 ? -13.719 -9.75 -0.385 1 58.62 270 LYS A C 1
ATOM 2128 O O . LYS A 1 270 ? -13.406 -9.469 0.775 1 58.62 270 LYS A O 1
ATOM 2133 N N . ASN A 1 271 ? -13.055 -9.453 -1.435 1 61.56 271 ASN A N 1
ATOM 2134 C CA . ASN A 1 271 ? -11.75 -8.828 -1.273 1 61.56 271 ASN A CA 1
ATOM 2135 C C . ASN A 1 271 ? -11.867 -7.434 -0.67 1 61.56 271 ASN A C 1
ATOM 2137 O O . ASN A 1 271 ? -11.047 -7.043 0.165 1 61.56 271 ASN A O 1
ATOM 2141 N N . ALA A 1 272 ? -12.992 -6.863 -1.009 1 62 272 ALA A N 1
ATOM 2142 C CA . ALA A 1 272 ? -13.203 -5.504 -0.527 1 62 272 ALA A CA 1
ATOM 2143 C C . ALA A 1 272 ? -13.43 -5.484 0.981 1 62 272 ALA A C 1
ATOM 2145 O O . ALA A 1 272 ? -12.891 -4.625 1.687 1 62 272 ALA A O 1
ATOM 2146 N N . ALA A 1 273 ? -14.188 -6.402 1.446 1 61.28 273 ALA A N 1
ATOM 2147 C CA . ALA A 1 273 ? -14.461 -6.457 2.879 1 61.28 273 ALA A CA 1
ATOM 2148 C C . ALA A 1 273 ? -13.188 -6.766 3.668 1 61.28 273 ALA A C 1
ATOM 2150 O O . ALA A 1 273 ? -12.938 -6.16 4.715 1 61.28 273 ALA A O 1
ATOM 2151 N N . ALA A 1 274 ? -12.5 -7.652 3.152 1 61.12 274 ALA A N 1
ATOM 2152 C CA . ALA A 1 274 ? -11.25 -8.039 3.809 1 61.12 274 ALA A CA 1
ATOM 2153 C C . ALA A 1 274 ? -10.242 -6.895 3.789 1 61.12 274 ALA A C 1
ATOM 2155 O O . ALA A 1 274 ? -9.453 -6.734 4.723 1 61.12 274 ALA A O 1
ATOM 2156 N N . GLU A 1 275 ? -10.484 -6.148 2.807 1 68 275 GLU A N 1
ATOM 2157 C CA . GLU A 1 275 ? -9.562 -5.027 2.658 1 68 275 GLU A CA 1
ATOM 2158 C C . GLU A 1 275 ? -9.836 -3.949 3.705 1 68 275 GLU A C 1
ATOM 2160 O O . GLU A 1 275 ? -8.922 -3.217 4.098 1 68 275 GLU A O 1
ATOM 2165 N N . ILE A 1 276 ? -11.008 -4.031 4.203 1 73.31 276 ILE A N 1
ATOM 2166 C CA . ILE A 1 276 ? -11.367 -2.967 5.133 1 73.31 276 ILE A CA 1
ATOM 2167 C C . ILE A 1 276 ? -10.727 -3.232 6.496 1 73.31 276 ILE A C 1
ATOM 2169 O O . ILE A 1 276 ? -10.281 -2.303 7.172 1 73.31 276 ILE A O 1
ATOM 2173 N N . TRP A 1 277 ? -10.578 -4.453 6.867 1 75.31 277 TRP A N 1
ATOM 2174 C CA . TRP A 1 277 ? -10.047 -4.758 8.195 1 75.31 277 TRP A CA 1
ATOM 2175 C C . TRP A 1 277 ? -8.57 -4.383 8.289 1 75.31 277 TRP A C 1
ATOM 2177 O O . TRP A 1 277 ? -8.078 -4.074 9.375 1 75.31 277 TRP A O 1
ATOM 2187 N N . ASP A 1 278 ? -7.926 -4.41 7.266 1 86.44 278 ASP A N 1
ATOM 2188 C CA . ASP A 1 278 ? -6.5 -4.109 7.246 1 86.44 278 ASP A CA 1
ATOM 2189 C C . ASP A 1 278 ? -6.25 -2.656 6.84 1 86.44 278 ASP A C 1
ATOM 2191 O O . ASP A 1 278 ? -5.102 -2.219 6.754 1 86.44 278 ASP A O 1
ATOM 2195 N N . LEU A 1 279 ? -7.289 -1.997 6.691 1 91.62 279 LEU A N 1
ATOM 2196 C CA . LEU A 1 279 ? -7.207 -0.629 6.195 1 91.62 279 LEU A CA 1
ATOM 2197 C C . LEU A 1 279 ? -6.43 0.257 7.164 1 91.62 279 LEU A C 1
ATOM 2199 O O . LEU A 1 279 ? -5.582 1.047 6.746 1 91.62 279 LEU A O 1
ATOM 2203 N N . PRO A 1 280 ? -6.598 0.134 8.484 1 93.88 280 PRO A N 1
ATOM 2204 C CA . PRO A 1 280 ? -5.871 0.987 9.43 1 93.88 280 PRO A CA 1
ATOM 2205 C C . PRO A 1 280 ? -4.355 0.844 9.305 1 93.88 280 PRO A C 1
ATOM 2207 O O . PRO A 1 280 ? -3.637 1.848 9.258 1 93.88 280 PRO A O 1
ATOM 2210 N N . VAL A 1 281 ? -3.889 -0.368 9.195 1 93.44 281 VAL A N 1
ATOM 2211 C CA . VAL A 1 281 ? -2.455 -0.616 9.102 1 93.44 281 VAL A CA 1
ATOM 2212 C C . VAL A 1 281 ? -1.918 -0.061 7.785 1 93.44 281 VAL A C 1
ATOM 2214 O O . VAL A 1 281 ? -0.863 0.578 7.758 1 93.44 281 VAL A O 1
ATOM 2217 N N . ARG A 1 282 ? -2.637 -0.282 6.758 1 93.94 282 ARG A N 1
ATOM 2218 C CA . ARG A 1 282 ? -2.217 0.19 5.441 1 93.94 282 ARG A CA 1
ATOM 2219 C C . ARG A 1 282 ? -2.125 1.712 5.41 1 93.94 282 ARG A C 1
ATOM 2221 O O . ARG A 1 282 ? -1.215 2.271 4.797 1 93.94 282 ARG A O 1
ATOM 2228 N N . ILE A 1 283 ? -3.059 2.322 6.027 1 96.88 283 ILE A N 1
ATOM 2229 C CA . ILE A 1 283 ? -3.084 3.779 6.07 1 96.88 283 ILE A CA 1
ATOM 2230 C C . ILE A 1 283 ? -1.86 4.297 6.82 1 96.88 283 ILE A C 1
ATOM 2232 O O . ILE A 1 283 ? -1.161 5.191 6.344 1 96.88 283 ILE A O 1
ATOM 2236 N N . VAL A 1 284 ? -1.621 3.734 7.973 1 97.62 284 VAL A N 1
ATOM 2237 C CA . VAL A 1 284 ? -0.514 4.199 8.805 1 97.62 284 VAL A CA 1
ATOM 2238 C C . VAL A 1 284 ? 0.811 3.934 8.086 1 97.62 284 VAL A C 1
ATOM 2240 O O . VAL A 1 284 ? 1.722 4.766 8.125 1 97.62 284 VAL A O 1
ATOM 2243 N N . GLU A 1 285 ? 0.899 2.779 7.441 1 95.38 285 GLU A N 1
ATOM 2244 C CA . GLU A 1 285 ? 2.088 2.49 6.645 1 95.38 285 GLU A CA 1
ATOM 2245 C C . GLU A 1 285 ? 2.301 3.549 5.57 1 95.38 285 GLU A C 1
ATOM 2247 O O . GLU A 1 285 ? 3.426 4.004 5.352 1 95.38 285 GLU A O 1
ATOM 2252 N N . HIS A 1 286 ? 1.271 3.912 4.938 1 94.94 286 HIS A N 1
ATOM 2253 C CA . HIS A 1 286 ? 1.332 4.926 3.887 1 94.94 286 HIS A CA 1
ATOM 2254 C C . HIS A 1 286 ? 1.812 6.262 4.441 1 94.94 286 HIS A C 1
ATOM 2256 O O . HIS A 1 286 ? 2.721 6.879 3.879 1 94.94 286 HIS A O 1
ATOM 2262 N N . LEU A 1 287 ? 1.244 6.641 5.504 1 97.75 287 LEU A N 1
ATOM 2263 C CA . LEU A 1 287 ? 1.6 7.918 6.109 1 97.75 287 LEU A CA 1
ATOM 2264 C C . LEU A 1 287 ? 3.068 7.934 6.52 1 97.75 287 LEU A C 1
ATOM 2266 O O . LEU A 1 287 ? 3.783 8.898 6.242 1 97.75 287 LEU A O 1
ATOM 2270 N N . ARG A 1 288 ? 3.516 6.879 7.094 1 97 288 ARG A N 1
ATOM 2271 C CA . ARG A 1 288 ? 4.852 6.824 7.676 1 97 288 ARG A CA 1
ATOM 2272 C C . ARG A 1 288 ? 5.918 6.711 6.594 1 97 288 ARG A C 1
ATOM 2274 O O . ARG A 1 288 ? 7.109 6.891 6.863 1 97 288 ARG A O 1
ATOM 2281 N N . ARG A 1 289 ? 5.52 6.473 5.395 1 94.06 289 ARG A N 1
ATOM 2282 C CA . ARG A 1 289 ? 6.461 6.484 4.277 1 94.06 289 ARG A CA 1
ATOM 2283 C C . ARG A 1 289 ? 6.887 7.906 3.932 1 94.06 289 ARG A C 1
ATOM 2285 O O . ARG A 1 289 ? 7.887 8.109 3.244 1 94.06 289 ARG A O 1
ATOM 2292 N N . TYR A 1 290 ? 6.172 8.836 4.434 1 94.62 290 TYR A N 1
ATOM 2293 C CA . TYR A 1 290 ? 6.453 10.219 4.055 1 94.62 290 TYR A CA 1
ATOM 2294 C C . TYR A 1 290 ? 6.805 11.062 5.277 1 94.62 290 TYR A C 1
ATOM 2296 O O . TYR A 1 290 ? 7.5 12.07 5.164 1 94.62 290 TYR A O 1
ATOM 2304 N N . ARG A 1 291 ? 6.277 10.656 6.332 1 97 291 ARG A N 1
ATOM 2305 C CA . ARG A 1 291 ? 6.602 11.305 7.598 1 97 291 ARG A CA 1
ATOM 2306 C C . ARG A 1 291 ? 6.617 10.297 8.742 1 97 291 ARG A C 1
ATOM 2308 O O . ARG A 1 291 ? 5.586 9.711 9.07 1 97 291 ARG A O 1
ATOM 2315 N N . ALA A 1 292 ? 7.793 10.141 9.328 1 96.69 292 ALA A N 1
ATOM 2316 C CA . ALA A 1 292 ? 8 9.109 10.336 1 96.69 292 ALA A CA 1
ATOM 2317 C C . ALA A 1 292 ? 7.129 9.359 11.57 1 96.69 292 ALA A C 1
ATOM 2319 O O . ALA A 1 292 ? 6.816 10.508 11.891 1 96.69 292 ALA A O 1
ATOM 2320 N N . ARG A 1 293 ? 6.684 8.281 12.219 1 96.88 293 ARG A N 1
ATOM 2321 C CA . ARG A 1 293 ? 6.09 8.266 13.547 1 96.88 293 ARG A CA 1
ATOM 2322 C C . ARG A 1 293 ? 4.648 8.766 13.516 1 96.88 293 ARG A C 1
ATOM 2324 O O . ARG A 1 293 ? 4.016 8.922 14.555 1 96.88 293 ARG A O 1
ATOM 2331 N N . MET A 1 294 ? 4.109 9.016 12.297 1 97.5 29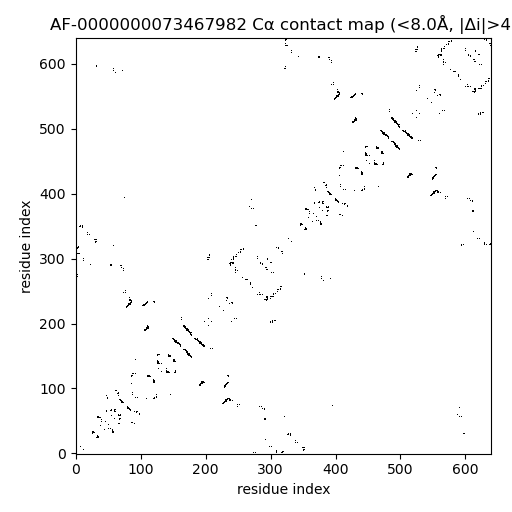4 MET A N 1
ATOM 2332 C CA . MET A 1 294 ? 2.701 9.398 12.25 1 97.5 294 MET A CA 1
ATOM 2333 C C . MET A 1 294 ? 1.829 8.344 12.922 1 97.5 294 MET A C 1
ATOM 2335 O O . MET A 1 294 ? 2.074 7.141 12.773 1 97.5 294 MET A O 1
ATOM 2339 N N . VAL A 1 295 ? 0.712 8.898 13.602 1 96.31 295 VAL A N 1
ATOM 2340 C CA . VAL A 1 295 ? -0.011 8.031 14.523 1 96.31 295 VAL A CA 1
ATOM 2341 C C . VAL A 1 295 ? 0.958 7.438 15.547 1 96.31 295 VAL A C 1
ATOM 2343 O O . VAL A 1 295 ? 1.296 6.254 15.477 1 96.31 295 VAL A O 1
ATOM 2346 N N . GLN A 1 296 ? 1.245 8.203 16.531 1 94.75 296 GLN A N 1
ATOM 2347 C CA . GLN A 1 296 ? 2.484 8.086 17.297 1 94.75 296 GLN A CA 1
ATOM 2348 C C . GLN A 1 296 ? 2.338 7.086 18.422 1 94.75 296 GLN A C 1
ATOM 2350 O O . GLN A 1 296 ? 3.326 6.504 18.875 1 94.75 296 GLN A O 1
ATOM 2355 N N . THR A 1 297 ? 1.16 6.902 18.922 1 94.12 297 THR A N 1
ATOM 2356 C CA . THR A 1 297 ? 0.973 6.043 20.078 1 94.12 297 THR A CA 1
ATOM 2357 C C . THR A 1 297 ? 0.028 4.891 19.75 1 94.12 297 THR A C 1
ATOM 2359 O O . THR A 1 297 ? -0.735 4.961 18.797 1 94.12 297 THR A O 1
ATOM 2362 N N . ILE A 1 298 ? 0.053 3.873 20.594 1 94.81 298 ILE A N 1
ATOM 2363 C CA . ILE A 1 298 ? -0.823 2.719 20.438 1 94.81 298 ILE A CA 1
ATOM 2364 C C . ILE A 1 298 ? -2.281 3.152 20.578 1 94.81 298 ILE A C 1
ATOM 2366 O O . ILE A 1 298 ? -3.164 2.611 19.906 1 94.81 298 ILE A O 1
ATOM 2370 N N . ASP A 1 299 ? -2.496 4.133 21.438 1 93 299 ASP A N 1
ATOM 2371 C CA . ASP A 1 299 ? -3.859 4.625 21.625 1 93 299 ASP A CA 1
ATOM 2372 C C . ASP A 1 299 ? -4.379 5.285 20.359 1 93 299 ASP A C 1
ATOM 2374 O O . ASP A 1 299 ? -5.543 5.109 19.984 1 93 299 ASP A O 1
ATOM 2378 N N . GLN A 1 300 ? -3.566 6.039 19.719 1 93.69 300 GLN A N 1
ATOM 2379 C CA . GLN A 1 300 ? -3.938 6.66 18.453 1 93.69 300 GLN A CA 1
ATOM 2380 C C . GLN A 1 300 ? -4.164 5.609 17.375 1 93.69 300 GLN A C 1
ATOM 2382 O O . GLN A 1 300 ? -5.074 5.742 16.547 1 93.69 300 GLN A O 1
ATOM 2387 N N . PHE A 1 301 ? -3.33 4.637 17.375 1 94.94 301 PHE A N 1
ATOM 2388 C CA . PHE A 1 301 ? -3.473 3.541 16.422 1 94.94 301 PHE A CA 1
ATOM 2389 C C . PHE A 1 301 ? -4.793 2.811 16.625 1 94.94 301 PHE A C 1
ATOM 2391 O O . PHE A 1 301 ? -5.496 2.498 15.664 1 94.94 301 PHE A O 1
ATOM 2398 N N . GLU A 1 302 ? -5.121 2.574 17.859 1 92.75 302 GLU A N 1
ATOM 2399 C CA . GLU A 1 302 ? -6.41 1.981 18.203 1 92.75 302 GLU A CA 1
ATOM 2400 C C . GLU A 1 302 ? -7.562 2.863 17.734 1 92.75 302 GLU A C 1
ATOM 2402 O O . GLU A 1 302 ? -8.586 2.359 17.266 1 92.75 302 GLU A O 1
ATOM 2407 N N . ALA A 1 303 ? -7.363 4.133 17.891 1 92.38 303 ALA A N 1
ATOM 2408 C CA . ALA A 1 303 ? -8.391 5.07 17.438 1 92.38 303 ALA A CA 1
ATOM 2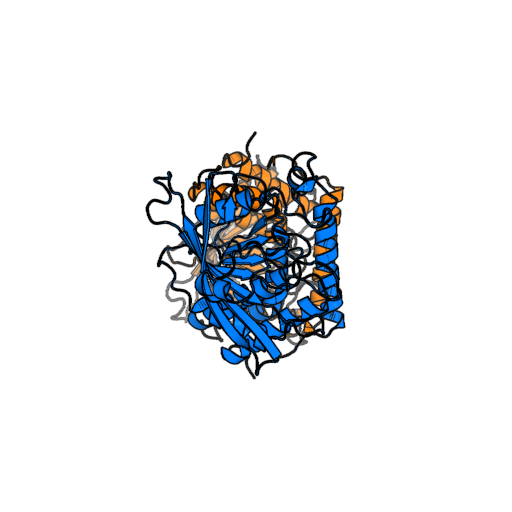409 C C . ALA A 1 303 ? -8.641 4.934 15.938 1 92.38 303 ALA A C 1
ATOM 2411 O O . ALA A 1 303 ? -9.781 5.082 15.477 1 92.38 303 ALA A O 1
ATOM 2412 N N . VAL A 1 304 ? -7.59 4.695 15.164 1 94.56 304 VAL A N 1
ATOM 2413 C CA . VAL A 1 304 ? -7.754 4.535 13.727 1 94.56 304 VAL A CA 1
ATOM 2414 C C . VAL A 1 304 ? -8.625 3.312 13.438 1 94.56 304 VAL A C 1
ATOM 2416 O O . VAL A 1 304 ? -9.461 3.338 12.539 1 94.56 304 VAL A O 1
ATOM 2419 N N . TYR A 1 305 ? -8.453 2.227 14.18 1 92.12 305 TYR A N 1
ATOM 2420 C CA . TYR A 1 305 ? -9.289 1.046 14.016 1 92.12 305 TYR A CA 1
ATOM 2421 C C . TYR A 1 305 ? -10.742 1.359 14.359 1 92.12 305 TYR A C 1
ATOM 2423 O O . TYR A 1 305 ? -11.664 0.896 13.688 1 92.12 305 TYR A O 1
ATOM 2431 N N . GLU A 1 306 ? -10.891 2.158 15.375 1 91.06 306 GLU A N 1
ATOM 2432 C CA . GLU A 1 306 ? -12.234 2.545 15.781 1 91.06 306 GLU A CA 1
ATOM 2433 C C . GLU A 1 306 ? -12.914 3.396 14.711 1 91.06 306 GLU A C 1
ATOM 2435 O O . GLU A 1 306 ? -14.102 3.234 14.438 1 91.06 306 GLU A O 1
ATOM 2440 N N . ILE A 1 307 ? -12.164 4.277 14.172 1 92.5 307 ILE A N 1
ATOM 2441 C CA . ILE A 1 307 ? -12.672 5.152 13.125 1 92.5 307 ILE A CA 1
ATOM 2442 C C . ILE A 1 307 ? -13.125 4.316 11.93 1 92.5 307 ILE A C 1
ATOM 2444 O O . ILE A 1 307 ? -14.219 4.52 11.398 1 92.5 307 ILE A O 1
ATOM 2448 N N . VAL A 1 308 ? -12.328 3.389 11.516 1 91.75 308 VAL A N 1
ATOM 2449 C CA . VAL A 1 308 ? -12.641 2.543 10.367 1 91.75 308 VAL A CA 1
ATOM 2450 C C . VAL A 1 308 ? -13.883 1.706 10.664 1 91.75 308 VAL A C 1
ATOM 2452 O O . VAL A 1 308 ? -14.766 1.57 9.812 1 91.75 308 VAL A O 1
ATOM 2455 N N . ALA A 1 309 ? -13.953 1.167 11.859 1 88.44 309 ALA A N 1
ATOM 2456 C CA . ALA A 1 309 ? -15.102 0.356 12.25 1 88.44 309 ALA A CA 1
ATOM 2457 C C . ALA A 1 309 ? -16.391 1.169 12.195 1 88.44 309 ALA A C 1
ATOM 2459 O O . ALA A 1 309 ? -17.406 0.695 11.688 1 88.44 309 ALA A O 1
ATOM 2460 N N . GLU A 1 310 ? -16.297 2.326 12.695 1 89.69 310 GLU A N 1
ATOM 2461 C CA . GLU A 1 310 ? -17.469 3.197 12.719 1 89.69 310 GLU A CA 1
ATOM 2462 C C . GLU A 1 310 ? -17.906 3.574 11.305 1 89.69 310 GLU A C 1
ATOM 2464 O O . GLU A 1 310 ? -19.094 3.52 10.984 1 89.69 310 GLU A O 1
ATOM 2469 N N . LEU A 1 311 ? -16.984 3.939 10.547 1 90.44 311 LEU A N 1
ATOM 2470 C CA . LEU A 1 311 ? -17.281 4.332 9.172 1 90.44 311 LEU A CA 1
ATOM 2471 C C . LEU A 1 311 ? -17.828 3.156 8.375 1 90.44 311 LEU A C 1
ATOM 2473 O O . LEU A 1 311 ? -18.75 3.324 7.574 1 90.44 311 LEU A O 1
ATOM 2477 N N . ALA A 1 312 ? -17.25 2.006 8.562 1 86.44 312 ALA A N 1
ATOM 2478 C CA . ALA A 1 312 ? -17.719 0.807 7.867 1 86.44 312 ALA A CA 1
ATOM 2479 C C . ALA A 1 312 ? -19.156 0.461 8.258 1 86.44 312 ALA A C 1
ATOM 2481 O O . ALA A 1 312 ? -19.953 0.039 7.422 1 86.44 312 ALA A O 1
ATOM 2482 N N . THR A 1 313 ? -19.469 0.635 9.539 1 85 313 THR A N 1
ATOM 2483 C CA . THR A 1 313 ? -20.812 0.393 10.031 1 85 313 THR A CA 1
ATOM 2484 C C . THR A 1 313 ? -21.797 1.369 9.406 1 85 313 THR A C 1
ATOM 2486 O O . THR A 1 313 ? -22.891 0.974 8.984 1 85 313 THR A O 1
ATOM 2489 N N . GLN A 1 314 ? -21.391 2.576 9.328 1 83.94 314 GLN A N 1
ATOM 2490 C CA . GLN A 1 314 ? -22.234 3.598 8.727 1 83.94 314 GLN A CA 1
ATOM 2491 C C . GLN A 1 314 ? -22.484 3.309 7.246 1 83.94 314 GLN A C 1
ATOM 2493 O O . GLN A 1 314 ? -23.562 3.596 6.723 1 83.94 314 GLN A O 1
ATOM 2498 N N . ALA A 1 315 ? -21.5 2.752 6.617 1 79.81 315 ALA A N 1
ATOM 2499 C CA . ALA A 1 315 ? -21.578 2.479 5.184 1 79.81 315 ALA A CA 1
ATOM 2500 C C . ALA A 1 315 ? -22.266 1.143 4.922 1 79.81 315 ALA A C 1
ATOM 2502 O O . ALA A 1 315 ? -22.469 0.758 3.768 1 79.81 315 ALA A O 1
ATOM 2503 N N . GLN A 1 316 ? -22.703 0.449 5.941 1 72.5 316 GLN A N 1
ATOM 2504 C CA . GLN A 1 316 ? -23.344 -0.862 5.84 1 72.5 316 GLN A CA 1
ATOM 2505 C C . GLN A 1 316 ? -22.406 -1.872 5.176 1 72.5 316 GLN A C 1
ATOM 2507 O O . GLN A 1 316 ? -22.844 -2.668 4.34 1 72.5 316 GLN A O 1
ATOM 2512 N N . LEU A 1 317 ? -21.203 -1.663 5.297 1 62.44 317 LEU A N 1
ATOM 2513 C CA . LEU A 1 317 ? -20.203 -2.594 4.777 1 62.44 317 LEU A CA 1
ATOM 2514 C C . LEU A 1 317 ? -19.828 -3.629 5.828 1 62.44 317 LEU A C 1
ATOM 2516 O O . LEU A 1 317 ? -19.172 -4.625 5.52 1 62.44 317 LEU A O 1
ATOM 2520 N N . ALA A 1 318 ? -20.125 -3.277 7.012 1 53.59 318 ALA A N 1
ATOM 2521 C CA . ALA A 1 318 ? -19.828 -4.238 8.078 1 53.59 318 ALA A CA 1
ATOM 2522 C C . ALA A 1 318 ? -20.969 -5.246 8.227 1 53.59 318 ALA A C 1
ATOM 2524 O O . ALA A 1 318 ? -22.125 -4.867 8.367 1 53.59 318 ALA A O 1
ATOM 2525 N N . ARG A 1 319 ? -20.938 -6.438 7.57 1 45.78 319 ARG A N 1
ATOM 2526 C CA . ARG A 1 319 ? -22 -7.43 7.746 1 45.78 319 ARG A CA 1
ATOM 2527 C C . ARG A 1 319 ? -22.172 -7.801 9.211 1 45.78 319 ARG A C 1
ATOM 2529 O O . ARG A 1 319 ? -21.172 -7.996 9.922 1 45.78 319 ARG A O 1
ATOM 2536 N N . ASN A 1 320 ? -23.344 -7.359 9.883 1 31.66 320 ASN A N 1
ATOM 2537 C CA . ASN A 1 320 ? -23.844 -7.98 11.102 1 31.66 320 ASN A CA 1
ATOM 2538 C C . ASN A 1 320 ? -23.875 -9.5 10.984 1 31.66 320 ASN A C 1
ATOM 2540 O O . ASN A 1 320 ? -24.266 -10.047 9.953 1 31.66 320 ASN A O 1
ATOM 2544 N N . MET B 1 1 ? 18.125 11.586 -4.297 1 34.56 1 MET B N 1
ATOM 2545 C CA . MET B 1 1 ? 18.547 10.297 -3.758 1 34.56 1 MET B CA 1
ATOM 2546 C C . MET B 1 1 ? 18.609 9.242 -4.859 1 34.56 1 MET B C 1
ATOM 2548 O O . MET B 1 1 ? 17.703 9.156 -5.699 1 34.56 1 MET B O 1
ATOM 2552 N N . SER B 1 2 ? 19.75 8.844 -5.145 1 40.91 2 SER B N 1
ATOM 2553 C CA . SER B 1 2 ? 20.156 7.957 -6.23 1 40.91 2 SER B CA 1
ATOM 2554 C C . SER B 1 2 ? 19.391 6.641 -6.191 1 40.91 2 SER B C 1
ATOM 2556 O O . SER B 1 2 ? 19.422 5.93 -5.188 1 40.91 2 SER B O 1
ATOM 2558 N N . LEU B 1 3 ? 18.312 6.555 -6.824 1 50.09 3 LEU B N 1
ATOM 2559 C CA . LEU B 1 3 ? 17.703 5.258 -7.125 1 50.09 3 LEU B CA 1
ATOM 2560 C C . LEU B 1 3 ? 18.781 4.188 -7.277 1 50.09 3 LEU B C 1
ATOM 2562 O O . LEU B 1 3 ? 18.469 2.994 -7.32 1 50.09 3 LEU B O 1
ATOM 2566 N N . GLY B 1 4 ? 20.094 4.715 -7.262 1 50.62 4 GLY B N 1
ATOM 2567 C CA . GLY B 1 4 ? 21.203 3.842 -7.613 1 50.62 4 GLY B CA 1
ATOM 2568 C C . GLY B 1 4 ? 21.781 3.092 -6.422 1 50.62 4 GLY B C 1
ATOM 2569 O O . GLY B 1 4 ? 22.594 2.182 -6.59 1 50.62 4 GLY B O 1
ATOM 2570 N N . ILE B 1 5 ? 21.469 3.611 -5.234 1 58.88 5 ILE B N 1
ATOM 2571 C CA . ILE B 1 5 ? 22.234 2.902 -4.215 1 58.88 5 ILE B CA 1
ATOM 2572 C C . ILE B 1 5 ? 21.453 1.678 -3.742 1 58.88 5 ILE B C 1
ATOM 2574 O O . ILE B 1 5 ? 20.328 1.801 -3.277 1 58.88 5 ILE B O 1
ATOM 2578 N N . ARG B 1 6 ? 21.922 0.577 -4.164 1 73.25 6 ARG B N 1
ATOM 2579 C CA . ARG B 1 6 ? 21.438 -0.694 -3.637 1 73.25 6 ARG B CA 1
ATOM 2580 C C . ARG B 1 6 ? 21.625 -0.765 -2.125 1 73.25 6 ARG B C 1
ATOM 2582 O O . ARG B 1 6 ? 22.734 -0.569 -1.621 1 73.25 6 ARG B O 1
ATOM 2589 N N . PRO B 1 7 ? 20.469 -0.971 -1.442 1 84.62 7 PRO B N 1
ATOM 2590 C CA . PRO B 1 7 ? 20.625 -1.115 0.006 1 84.62 7 PRO B CA 1
ATOM 2591 C C . PRO B 1 7 ? 21.578 -2.25 0.379 1 84.62 7 PRO B C 1
ATOM 2593 O O . PRO B 1 7 ? 21.734 -3.205 -0.386 1 84.62 7 PRO B O 1
ATOM 2596 N N . SER B 1 8 ? 22.25 -2.094 1.529 1 88.25 8 SER B N 1
ATOM 2597 C CA . SER B 1 8 ? 23.125 -3.148 2.023 1 88.25 8 SER B CA 1
ATOM 2598 C C . SER B 1 8 ? 22.344 -4.41 2.363 1 88.25 8 SER B C 1
ATOM 2600 O O . SER B 1 8 ? 21.141 -4.348 2.623 1 88.25 8 SER B O 1
ATOM 2602 N N . ARG B 1 9 ? 22.984 -5.523 2.361 1 90.25 9 ARG B N 1
ATOM 2603 C CA . ARG B 1 9 ? 22.344 -6.785 2.713 1 90.25 9 ARG B CA 1
ATOM 2604 C C . ARG B 1 9 ? 21.828 -6.758 4.148 1 90.25 9 ARG B C 1
ATOM 2606 O O . ARG B 1 9 ? 20.797 -7.355 4.449 1 90.25 9 ARG B O 1
ATOM 2613 N N . GLN B 1 10 ? 22.578 -6.062 4.996 1 90.56 10 GLN B N 1
ATOM 2614 C CA . GLN B 1 10 ? 22.141 -5.938 6.387 1 90.56 10 GLN B CA 1
ATOM 2615 C C . GLN B 1 10 ? 20.812 -5.195 6.488 1 90.56 10 GLN B C 1
ATOM 2617 O O . GLN B 1 10 ? 19.922 -5.613 7.23 1 90.56 10 GLN B O 1
ATOM 2622 N N . ALA B 1 11 ? 20.703 -4.148 5.77 1 89.88 11 ALA B N 1
ATOM 2623 C CA . ALA B 1 11 ? 19.453 -3.381 5.762 1 89.88 11 ALA B CA 1
ATOM 2624 C C . ALA B 1 11 ? 18.312 -4.207 5.191 1 89.88 11 ALA B C 1
ATOM 2626 O O . ALA B 1 11 ? 17.203 -4.199 5.734 1 89.88 11 ALA B O 1
ATOM 2627 N N . LEU B 1 12 ? 18.625 -4.934 4.172 1 92.81 12 LEU B N 1
ATOM 2628 C CA . LEU B 1 12 ? 17.594 -5.766 3.545 1 92.81 12 LEU B CA 1
ATOM 2629 C C . LEU B 1 12 ? 17.172 -6.895 4.477 1 92.81 12 LEU B C 1
ATOM 2631 O O . LEU B 1 12 ? 15.992 -7.246 4.535 1 92.81 12 LEU B O 1
ATOM 2635 N N . SER B 1 13 ? 18.125 -7.418 5.16 1 94.44 13 SER B N 1
ATOM 2636 C CA . SER B 1 13 ? 17.812 -8.477 6.117 1 94.44 13 SER B CA 1
ATOM 2637 C C . SER B 1 13 ? 16.891 -7.977 7.219 1 94.44 13 SER B C 1
ATOM 2639 O O . SER B 1 13 ? 15.961 -8.688 7.625 1 94.44 13 SER B O 1
ATOM 2641 N N . SER B 1 14 ? 17.141 -6.773 7.691 1 92.31 14 SER B N 1
ATOM 2642 C CA . SER B 1 14 ? 16.281 -6.195 8.734 1 92.31 14 SER B CA 1
ATOM 2643 C C . SER B 1 14 ? 14.875 -5.938 8.219 1 92.31 14 SER B C 1
ATOM 2645 O O . SER B 1 14 ? 13.898 -6.191 8.93 1 92.31 14 SER B O 1
ATOM 2647 N N . LEU B 1 15 ? 14.789 -5.43 7.039 1 92.56 15 LEU B N 1
ATOM 2648 C CA . LEU B 1 15 ? 13.477 -5.207 6.43 1 92.56 15 LEU B CA 1
ATOM 2649 C C . LEU B 1 15 ? 12.742 -6.523 6.227 1 92.56 15 LEU B C 1
ATOM 2651 O O . LEU B 1 15 ? 11.531 -6.609 6.461 1 92.56 15 LEU B O 1
ATOM 2655 N N . PHE B 1 16 ? 13.453 -7.508 5.77 1 96.12 16 PHE B N 1
ATOM 2656 C CA . PHE B 1 16 ? 12.867 -8.82 5.543 1 96.12 16 PHE B CA 1
ATOM 2657 C C . PHE B 1 16 ? 12.352 -9.422 6.852 1 96.12 16 PHE B C 1
ATOM 2659 O O . PHE B 1 16 ? 11.289 -10.047 6.875 1 96.12 16 PHE B O 1
ATOM 2666 N N . GLN B 1 17 ? 13.078 -9.219 7.914 1 94.69 17 GLN B N 1
ATOM 2667 C CA . GLN B 1 17 ? 12.656 -9.695 9.227 1 94.69 17 GLN B CA 1
ATOM 2668 C C . GLN B 1 17 ? 11.352 -9.039 9.664 1 94.69 17 GLN B C 1
ATOM 2670 O O . GLN B 1 17 ? 10.508 -9.68 10.297 1 94.69 17 GLN B O 1
ATOM 2675 N N . ALA B 1 18 ? 11.25 -7.758 9.367 1 92.75 18 ALA B N 1
ATOM 2676 C CA . ALA B 1 18 ? 10 -7.066 9.672 1 92.75 18 ALA B CA 1
ATOM 2677 C C . ALA B 1 18 ? 8.828 -7.684 8.914 1 92.75 18 ALA B C 1
ATOM 2679 O O . ALA B 1 18 ? 7.738 -7.84 9.469 1 92.75 18 ALA B O 1
ATOM 2680 N N . LEU B 1 19 ? 9.008 -8.039 7.684 1 95.38 19 LEU B N 1
ATOM 2681 C CA . LEU B 1 19 ? 7.98 -8.688 6.871 1 95.38 19 LEU B CA 1
ATOM 2682 C C . LEU B 1 19 ? 7.605 -10.047 7.457 1 95.38 19 LEU B C 1
ATOM 2684 O O . LEU B 1 19 ? 6.422 -10.391 7.535 1 95.38 19 LEU B O 1
ATOM 2688 N N . GLU B 1 20 ? 8.617 -10.773 7.863 1 96.25 20 GLU B N 1
ATOM 2689 C CA . GLU B 1 20 ? 8.398 -12.094 8.453 1 96.25 20 GLU B CA 1
ATOM 2690 C C . GLU B 1 20 ? 7.617 -11.984 9.766 1 96.25 20 GLU B C 1
ATOM 2692 O O . GLU B 1 20 ? 6.734 -12.797 10.031 1 96.25 20 GLU B O 1
ATOM 2697 N N . PHE B 1 21 ? 7.984 -11.039 10.531 1 94.31 21 PHE B N 1
ATOM 2698 C CA . PHE B 1 21 ? 7.301 -10.82 11.805 1 94.31 21 PHE B CA 1
ATOM 2699 C C . PHE B 1 21 ? 5.828 -10.5 11.586 1 94.31 21 PHE B C 1
ATOM 2701 O O . PHE B 1 21 ? 4.961 -11.031 12.281 1 94.31 21 PHE B O 1
ATOM 2708 N N . THR B 1 22 ? 5.551 -9.656 10.648 1 92.88 22 THR B N 1
ATOM 2709 C CA . THR B 1 22 ? 4.176 -9.289 10.328 1 92.88 22 THR B CA 1
ATOM 2710 C C . THR B 1 22 ? 3.391 -10.508 9.852 1 92.88 22 THR B C 1
ATOM 2712 O O . THR B 1 22 ? 2.229 -10.688 10.227 1 92.88 22 THR B O 1
ATOM 2715 N N . ASP B 1 23 ? 3.979 -11.328 9.031 1 94.44 23 ASP B N 1
ATOM 2716 C CA . ASP B 1 23 ? 3.34 -12.562 8.594 1 94.44 23 ASP B CA 1
ATOM 2717 C C . ASP B 1 23 ? 3 -13.461 9.781 1 94.44 23 ASP B C 1
ATOM 2719 O O . ASP B 1 23 ? 1.919 -14.047 9.836 1 94.44 23 ASP B O 1
ATOM 2723 N N . HIS B 1 24 ? 3.963 -13.547 10.602 1 94.56 24 HIS B N 1
ATOM 2724 C CA . HIS B 1 24 ? 3.756 -14.367 11.789 1 94.56 24 HIS B CA 1
ATOM 2725 C C . HIS B 1 24 ? 2.576 -13.859 12.609 1 94.56 24 HIS B C 1
ATOM 2727 O O . HIS B 1 24 ? 1.77 -14.656 13.102 1 94.56 24 HIS B O 1
ATOM 2733 N N . LEU B 1 25 ? 2.51 -12.578 12.773 1 91.5 25 LEU B N 1
ATOM 2734 C CA . LEU B 1 25 ? 1.402 -11.984 13.516 1 91.5 25 LEU B CA 1
ATOM 2735 C C . LEU B 1 25 ? 0.069 -12.297 12.844 1 91.5 25 LEU B C 1
ATOM 2737 O O . LEU B 1 25 ? -0.903 -12.648 13.508 1 91.5 25 LEU B O 1
ATOM 2741 N N . ARG B 1 26 ? -0.002 -12.156 11.562 1 91.38 26 ARG B N 1
ATOM 2742 C CA . ARG B 1 26 ? -1.224 -12.414 10.805 1 91.38 26 ARG B CA 1
ATOM 2743 C C . ARG B 1 26 ? -1.682 -13.859 10.984 1 91.38 26 ARG B C 1
ATOM 2745 O O . ARG B 1 26 ? -2.869 -14.117 11.195 1 91.38 26 ARG B O 1
ATOM 2752 N N . LEU B 1 27 ? -0.763 -14.703 10.945 1 92.75 27 LEU B N 1
ATOM 2753 C CA . LEU B 1 27 ? -1.079 -16.125 10.977 1 92.75 27 LEU B CA 1
ATOM 2754 C C . LEU B 1 27 ? -1.402 -16.578 12.391 1 92.75 27 LEU B C 1
ATOM 2756 O O . LEU B 1 27 ? -2.145 -17.547 12.586 1 92.75 27 LEU B O 1
ATOM 2760 N N . SER B 1 28 ? -0.877 -15.898 13.414 1 91.31 28 SER B N 1
ATOM 2761 C CA . SER B 1 28 ? -1.026 -16.359 14.797 1 91.31 28 SER B CA 1
ATOM 2762 C C . SER B 1 28 ? -2.164 -15.633 15.5 1 91.31 28 SER B C 1
ATOM 2764 O O . SER B 1 28 ? -2.674 -16.109 16.516 1 91.31 28 SER B O 1
ATOM 2766 N N . GLU B 1 29 ? -2.578 -14.445 14.992 1 87.19 29 GLU B N 1
ATOM 2767 C CA . GLU B 1 29 ? -3.627 -13.648 15.617 1 87.19 29 GLU B CA 1
ATOM 2768 C C . GLU B 1 29 ? -4.891 -13.625 14.766 1 87.19 29 GLU B C 1
ATOM 2770 O O . GLU B 1 29 ? -5.059 -12.742 13.922 1 87.19 29 GLU B O 1
ATOM 2775 N N . PRO B 1 30 ? -5.844 -14.438 15.133 1 81.75 30 PRO B N 1
ATOM 2776 C CA . PRO B 1 30 ? -7.043 -14.539 14.297 1 81.75 30 PRO B CA 1
ATOM 2777 C C . PRO B 1 30 ? -7.832 -13.234 14.242 1 81.75 30 PRO B C 1
ATOM 2779 O O . PRO B 1 30 ? -8.531 -12.969 13.258 1 81.75 30 PRO B O 1
ATOM 2782 N N . ASP B 1 31 ? -7.633 -12.438 15.219 1 80.88 31 ASP B N 1
ATOM 2783 C CA . ASP B 1 31 ? -8.391 -11.195 15.32 1 80.88 31 ASP B CA 1
ATOM 2784 C C . ASP B 1 31 ? -7.961 -10.203 14.242 1 80.88 31 ASP B C 1
ATOM 2786 O O . ASP B 1 31 ? -8.656 -9.211 13.992 1 80.88 31 ASP B O 1
ATOM 2790 N N . LEU B 1 32 ? -6.906 -10.516 13.578 1 84.31 32 LEU B N 1
ATOM 2791 C CA . LEU B 1 32 ? -6.426 -9.602 12.547 1 84.31 32 LEU B CA 1
ATOM 2792 C C . LEU B 1 32 ? -7.109 -9.875 11.211 1 84.31 32 LEU B C 1
ATOM 2794 O O . LEU B 1 32 ? -6.93 -9.125 10.25 1 84.31 32 LEU B O 1
ATOM 2798 N N . GLY B 1 33 ? -7.816 -10.953 11.109 1 83.06 33 GLY B N 1
ATOM 2799 C CA . GLY B 1 33 ? -8.68 -11.172 9.961 1 83.06 33 GLY B CA 1
ATOM 2800 C C . GLY B 1 33 ? -8.031 -12.031 8.883 1 83.06 33 GLY B C 1
ATOM 2801 O O . GLY B 1 33 ? -8.656 -12.344 7.871 1 83.06 33 GLY B O 1
ATOM 2802 N N . TYR B 1 34 ? -6.762 -12.391 9.07 1 89.69 34 TYR B N 1
ATOM 2803 C CA . TYR B 1 34 ? -6.062 -13.25 8.125 1 89.69 34 TYR B CA 1
ATOM 2804 C C . TYR B 1 34 ? -6.234 -14.719 8.484 1 89.69 34 TYR B C 1
ATOM 2806 O O . TYR B 1 34 ? -5.258 -15.406 8.797 1 89.69 34 TYR B O 1
ATOM 2814 N N . THR B 1 35 ? -7.41 -15.172 8.312 1 91.19 35 THR B N 1
ATOM 2815 C CA . THR B 1 35 ? -7.742 -16.531 8.75 1 91.19 35 THR B CA 1
ATOM 2816 C C . THR B 1 35 ? -7.438 -17.531 7.641 1 91.19 35 THR B C 1
ATOM 2818 O O . THR B 1 35 ? -7.445 -17.188 6.461 1 91.19 35 THR B O 1
ATOM 2821 N N . THR B 1 36 ? -7.156 -18.734 8.055 1 95.12 36 THR B N 1
ATOM 2822 C CA . THR B 1 36 ? -6.934 -19.844 7.145 1 95.12 36 THR B CA 1
ATOM 2823 C C . THR B 1 36 ? -7.812 -21.047 7.527 1 95.12 36 THR B C 1
ATOM 2825 O O . THR B 1 36 ? -7.457 -22.188 7.262 1 95.12 36 THR B O 1
ATOM 2828 N N . SER B 1 37 ? -8.891 -20.75 8.141 1 94.81 37 SER B N 1
ATOM 2829 C CA . SER B 1 37 ? -9.766 -21.781 8.68 1 94.81 37 SER B CA 1
ATOM 2830 C C . SER B 1 37 ? -10.336 -22.656 7.574 1 94.81 37 SER B C 1
ATOM 2832 O O . SER B 1 37 ? -10.469 -23.875 7.738 1 94.81 37 SER B O 1
ATOM 2834 N N . HIS B 1 38 ? -10.688 -22.109 6.484 1 95.19 38 HIS B N 1
ATOM 2835 C CA . HIS B 1 38 ? -11.227 -22.891 5.371 1 95.19 38 HIS B CA 1
ATOM 2836 C C . HIS B 1 38 ? -10.172 -23.797 4.762 1 95.19 38 HIS B C 1
ATOM 2838 O O . HIS B 1 38 ? -10.422 -24.969 4.512 1 95.19 38 HIS B O 1
ATOM 2844 N N . SER B 1 39 ? -9.031 -23.219 4.551 1 95.88 39 SER B N 1
ATOM 2845 C CA . SER B 1 39 ? -7.934 -23.969 3.941 1 95.88 39 SER B CA 1
ATOM 2846 C C . SER B 1 39 ? -7.477 -25.109 4.836 1 95.88 39 SER B C 1
ATOM 2848 O O . SER B 1 39 ? -7.004 -26.141 4.348 1 95.88 39 SER B O 1
ATOM 2850 N N . CYS B 1 40 ? -7.676 -24.938 6.129 1 96 40 CYS B N 1
ATOM 2851 C CA . CYS B 1 40 ? -7.16 -25.906 7.078 1 96 40 CYS B CA 1
ATOM 2852 C C . CYS B 1 40 ? -8.281 -26.812 7.594 1 96 40 CYS B C 1
ATOM 2854 O O . CYS B 1 40 ? -8.055 -27.641 8.477 1 96 40 CYS B O 1
ATOM 2856 N N . SER B 1 41 ? -9.438 -26.625 7.082 1 97.12 41 SER B N 1
ATOM 2857 C CA . SER B 1 41 ? -10.57 -27.438 7.523 1 97.12 41 SER B CA 1
ATOM 2858 C C . SER B 1 41 ? -10.367 -28.906 7.168 1 97.12 41 SER B C 1
ATOM 2860 O O . SER B 1 41 ? -9.633 -29.234 6.23 1 97.12 41 SER B O 1
ATOM 2862 N N . PRO B 1 42 ? -11.047 -29.766 7.91 1 96.75 42 PRO B N 1
ATOM 2863 C CA . PRO B 1 42 ? -10.938 -31.203 7.621 1 96.75 42 PRO B CA 1
ATOM 2864 C C . PRO B 1 42 ? -11.352 -31.547 6.195 1 96.75 42 PRO B C 1
ATOM 2866 O O . PRO B 1 42 ? -10.789 -32.469 5.59 1 96.75 42 PRO B O 1
ATOM 2869 N N . GLU B 1 43 ? -12.234 -30.859 5.648 1 96.75 43 GLU B N 1
ATOM 2870 C CA . GLU B 1 43 ? -12.742 -31.109 4.301 1 96.75 43 GLU B CA 1
ATOM 2871 C C . GLU B 1 43 ? -11.711 -30.734 3.242 1 96.75 43 GLU B C 1
ATOM 2873 O O . GLU B 1 43 ? -11.68 -31.312 2.16 1 96.75 43 GLU B O 1
ATOM 2878 N N . ASN B 1 44 ? -10.805 -29.766 3.561 1 97.44 44 ASN B N 1
ATOM 2879 C CA . ASN B 1 44 ? -9.969 -29.172 2.514 1 97.44 44 ASN B CA 1
ATOM 2880 C C . ASN B 1 44 ? -8.492 -29.469 2.744 1 97.44 44 ASN B C 1
ATOM 2882 O O . ASN B 1 44 ? -7.676 -29.328 1.832 1 97.44 44 ASN B O 1
ATOM 2886 N N . ILE B 1 45 ? -8.133 -29.922 3.887 1 97.25 45 ILE B N 1
ATOM 2887 C CA . ILE B 1 45 ? -6.734 -29.984 4.309 1 97.25 45 ILE B CA 1
ATOM 2888 C C . ILE B 1 45 ? -5.969 -30.953 3.402 1 97.25 45 ILE B C 1
ATOM 2890 O O . ILE B 1 45 ? -4.785 -30.734 3.131 1 97.25 45 ILE B O 1
ATOM 2894 N N . GLU B 1 46 ? -6.629 -31.969 2.898 1 97.12 46 GLU B N 1
ATOM 2895 C CA . GLU B 1 46 ? -5.961 -32.969 2.076 1 97.12 46 GLU B CA 1
ATOM 2896 C C . GLU B 1 46 ? -5.699 -32.438 0.667 1 97.12 46 GLU B C 1
ATOM 2898 O O . GLU B 1 46 ? -4.914 -33.031 -0.081 1 97.12 46 GLU B O 1
ATOM 2903 N N . ALA B 1 47 ? -6.371 -31.406 0.332 1 98.12 47 ALA B N 1
ATOM 2904 C CA . ALA B 1 47 ? -6.195 -30.797 -0.989 1 98.12 47 ALA B CA 1
ATOM 2905 C C . ALA B 1 47 ? -4.984 -29.875 -1.015 1 98.12 47 ALA B C 1
ATOM 2907 O O . ALA B 1 47 ? -4.602 -29.375 -2.074 1 98.12 47 ALA B O 1
ATOM 2908 N N . ASN B 1 48 ? -4.363 -29.719 0.128 1 98.25 48 ASN B N 1
ATOM 2909 C CA . ASN B 1 48 ? -3.17 -28.891 0.228 1 98.25 48 ASN B CA 1
ATOM 2910 C C . ASN B 1 48 ? -1.896 -29.703 0.052 1 98.25 48 ASN B C 1
ATOM 2912 O O . ASN B 1 48 ? -1.679 -30.688 0.771 1 98.25 48 ASN B O 1
ATOM 2916 N N . ARG B 1 49 ? -1.07 -29.375 -0.914 1 97.62 49 ARG B N 1
ATOM 2917 C CA . ARG B 1 49 ? 0.194 -30.062 -1.15 1 97.62 49 ARG B CA 1
ATOM 2918 C C . ARG B 1 49 ? 1.102 -29.969 0.071 1 97.62 49 ARG B C 1
ATOM 2920 O O . ARG B 1 49 ? 1.777 -30.938 0.419 1 97.62 49 ARG B O 1
ATOM 2927 N N . TYR B 1 50 ? 1.166 -28.719 0.679 1 96.81 50 TYR B N 1
ATOM 2928 C CA . TYR B 1 50 ? 1.837 -28.453 1.945 1 96.81 50 TYR B CA 1
ATOM 2929 C C . TYR B 1 50 ? 0.867 -27.859 2.957 1 96.81 50 TYR B C 1
ATOM 2931 O O . TYR B 1 50 ? 0.347 -26.75 2.754 1 96.81 50 TYR B O 1
ATOM 2939 N N . ARG B 1 51 ? 0.671 -28.516 3.992 1 95.56 51 ARG B N 1
ATOM 2940 C CA . ARG B 1 51 ? -0.368 -28.156 4.949 1 95.56 51 ARG B CA 1
ATOM 2941 C C . ARG B 1 51 ? -0.024 -26.859 5.668 1 95.56 51 ARG B C 1
ATOM 2943 O O . ARG B 1 51 ? -0.9 -26.203 6.242 1 95.56 51 ARG B O 1
ATOM 2950 N N . ASP B 1 52 ? 1.229 -26.5 5.66 1 94.75 52 ASP B N 1
ATOM 2951 C CA . ASP B 1 52 ? 1.659 -25.297 6.363 1 94.75 52 ASP B CA 1
ATOM 2952 C C . ASP B 1 52 ? 1.727 -24.094 5.418 1 94.75 52 ASP B C 1
ATOM 2954 O O . ASP B 1 52 ? 2.084 -22.984 5.828 1 94.75 52 ASP B O 1
ATOM 2958 N N . ILE B 1 53 ? 1.455 -24.234 4.172 1 96.88 53 ILE B N 1
ATOM 2959 C CA . ILE B 1 53 ? 1.436 -23.172 3.18 1 96.88 53 ILE B CA 1
ATOM 2960 C C . ILE B 1 53 ? 0.063 -23.109 2.514 1 96.88 53 ILE B C 1
ATOM 2962 O O . ILE B 1 53 ? -0.226 -23.891 1.603 1 96.88 53 ILE B O 1
ATOM 2966 N N . VAL B 1 54 ? -0.764 -22.203 2.998 1 96.88 54 VAL B N 1
ATOM 2967 C CA . VAL B 1 54 ? -2.137 -22.156 2.506 1 96.88 54 VAL B CA 1
ATOM 2968 C C . VAL B 1 54 ? -2.559 -20.719 2.256 1 96.88 54 VAL B C 1
ATOM 2970 O O . VAL B 1 54 ? -1.942 -19.781 2.777 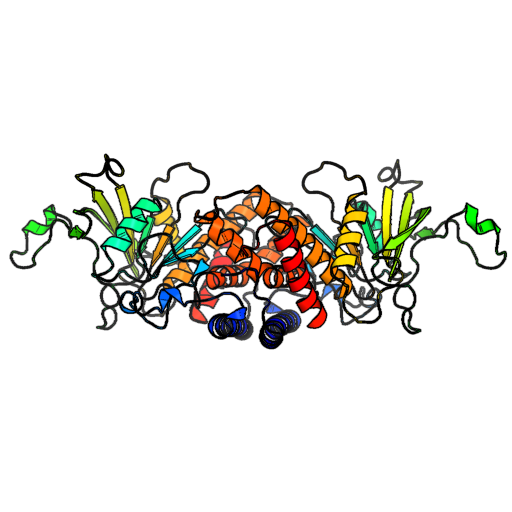1 96.88 54 VAL B O 1
ATOM 2973 N N . ALA B 1 55 ? -3.566 -20.547 1.446 1 95.38 55 ALA B N 1
ATOM 2974 C CA . ALA B 1 55 ? -4.113 -19.234 1.156 1 95.38 55 ALA B CA 1
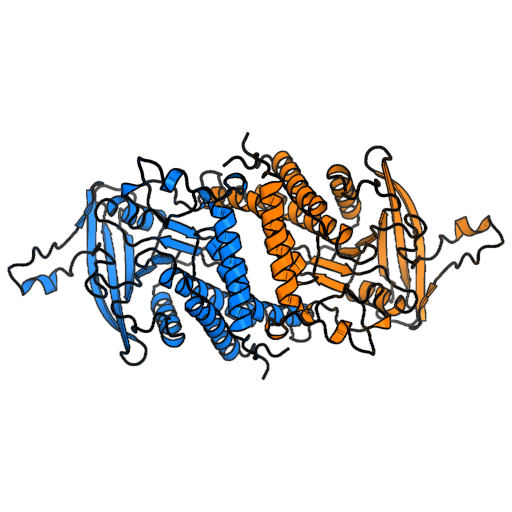ATOM 2975 C C . ALA B 1 55 ? -4.949 -18.719 2.324 1 95.38 55 ALA B C 1
ATOM 2977 O O . ALA B 1 55 ? -5.562 -19.5 3.051 1 95.38 55 ALA B O 1
ATOM 2978 N N . TYR B 1 56 ? -4.945 -17.391 2.508 1 94.25 56 TYR B N 1
ATOM 2979 C CA . TYR B 1 56 ? -5.898 -16.797 3.432 1 94.25 56 TYR B CA 1
ATOM 2980 C C . TYR B 1 56 ? -7.328 -16.984 2.943 1 94.25 56 TYR B C 1
ATOM 2982 O O . TYR B 1 56 ? -7.586 -16.969 1.738 1 94.25 56 TYR B O 1
ATOM 2990 N N . ASP B 1 57 ? -8.25 -17.047 3.859 1 92.19 57 ASP B N 1
ATOM 2991 C CA . ASP B 1 57 ? -9.648 -17.281 3.529 1 92.19 57 ASP B CA 1
ATOM 2992 C C . ASP B 1 57 ? -10.188 -16.188 2.605 1 92.19 57 ASP B C 1
ATOM 2994 O O . ASP B 1 57 ? -10.898 -16.484 1.641 1 92.19 57 ASP B O 1
ATOM 2998 N N . HIS B 1 58 ? -9.82 -14.992 2.844 1 89.44 58 HIS B N 1
ATOM 2999 C CA . HIS B 1 58 ? -10.391 -13.883 2.096 1 89.44 58 HIS B CA 1
ATOM 3000 C C . HIS B 1 58 ? -9.867 -13.844 0.665 1 89.44 58 HIS B C 1
ATOM 3002 O O . HIS B 1 58 ? -10.43 -13.164 -0.194 1 89.44 58 HIS B O 1
ATOM 3008 N N . ALA B 1 59 ? -8.797 -14.562 0.376 1 93.69 59 ALA B N 1
ATOM 3009 C CA . ALA B 1 59 ? -8.172 -14.531 -0.942 1 93.69 59 ALA B CA 1
ATOM 3010 C C . ALA B 1 59 ? -8.578 -15.742 -1.775 1 93.69 59 ALA B C 1
ATOM 3012 O O . ALA B 1 59 ? -8.234 -15.828 -2.957 1 93.69 59 ALA B O 1
ATOM 3013 N N . LEU B 1 60 ? -9.32 -16.656 -1.175 1 95.38 60 LEU B N 1
ATOM 3014 C CA . LEU B 1 60 ? -9.719 -17.891 -1.87 1 95.38 60 LEU B CA 1
ATOM 3015 C C . LEU B 1 60 ? -10.641 -17.578 -3.041 1 95.38 60 LEU B C 1
ATOM 3017 O O . LEU B 1 60 ? -11.391 -16.594 -3 1 95.38 60 LEU B O 1
ATOM 3021 N N . LEU B 1 61 ? -10.5 -18.391 -4.039 1 94.94 61 LEU B N 1
ATOM 3022 C CA . LEU B 1 61 ? -11.414 -18.297 -5.172 1 94.94 61 LEU B CA 1
ATOM 3023 C C . LEU B 1 61 ? -12.797 -18.828 -4.805 1 94.94 61 LEU B C 1
ATOM 3025 O O . LEU B 1 61 ? -12.906 -19.812 -4.074 1 94.94 61 LEU B O 1
ATOM 3029 N N . PRO B 1 62 ? -13.82 -18.141 -5.336 1 92.38 62 PRO B N 1
ATOM 3030 C CA . PRO B 1 62 ? -15.148 -18.703 -5.133 1 92.38 62 PRO B CA 1
ATOM 3031 C C . PRO B 1 62 ? -15.352 -20.016 -5.895 1 92.38 62 PRO B C 1
ATOM 3033 O O . PRO B 1 62 ? -14.867 -20.156 -7.02 1 92.38 62 PRO B O 1
ATOM 3036 N N . GLY B 1 63 ? -16.062 -20.969 -5.254 1 92.69 63 GLY B N 1
ATOM 3037 C CA . GLY B 1 63 ? -16.25 -22.266 -5.895 1 92.69 63 GLY B CA 1
ATOM 3038 C C . GLY B 1 63 ? -15.57 -23.406 -5.168 1 92.69 63 GLY B C 1
ATOM 3039 O O . GLY B 1 63 ? -15.414 -23.359 -3.943 1 92.69 63 GLY B O 1
ATOM 3040 N N . PRO B 1 64 ? -15.242 -24.453 -6.016 1 95.94 64 PRO B N 1
ATOM 3041 C CA . PRO B 1 64 ? -14.562 -25.578 -5.363 1 95.94 64 PRO B CA 1
ATOM 3042 C C . PRO B 1 64 ? -13.227 -25.172 -4.734 1 95.94 64 PRO B C 1
ATOM 3044 O O . PRO B 1 64 ? -12.492 -24.359 -5.297 1 95.94 64 PRO B O 1
ATOM 3047 N N . TYR B 1 65 ? -12.906 -25.812 -3.611 1 97.44 65 TYR B N 1
ATOM 3048 C CA . TYR B 1 65 ? -11.703 -25.422 -2.887 1 97.44 65 TYR B CA 1
ATOM 3049 C C . TYR B 1 65 ? -10.445 -25.766 -3.682 1 97.44 65 TYR B C 1
ATOM 3051 O O . TYR B 1 65 ? -10.344 -26.859 -4.246 1 97.44 65 TYR B O 1
ATOM 3059 N N . LEU B 1 66 ? -9.633 -24.922 -3.725 1 98.38 66 LEU B N 1
ATOM 3060 C CA . LEU B 1 66 ? -8.258 -25.047 -4.203 1 98.38 66 LEU B CA 1
ATOM 3061 C C . LEU B 1 66 ? -7.324 -24.125 -3.426 1 98.38 66 LEU B C 1
ATOM 3063 O O . LEU B 1 66 ? -7.684 -22.984 -3.117 1 98.38 66 LEU B O 1
ATOM 3067 N N . ASN B 1 67 ? -6.148 -24.656 -3.064 1 98.5 67 ASN B N 1
ATOM 3068 C CA . ASN B 1 67 ? -5.148 -23.797 -2.436 1 98.5 67 ASN B CA 1
ATOM 3069 C C . ASN B 1 67 ? -4.578 -22.781 -3.422 1 98.5 67 ASN B C 1
ATOM 3071 O O . ASN B 1 67 ? -3.455 -22.938 -3.904 1 98.5 67 ASN B O 1
ATOM 3075 N N . ALA B 1 68 ? -5.367 -21.766 -3.697 1 98.56 68 ALA B N 1
ATOM 3076 C CA . ALA B 1 68 ? -5.086 -20.688 -4.629 1 98.56 68 ALA B CA 1
ATOM 3077 C C . ALA B 1 68 ? -5.594 -19.344 -4.082 1 98.56 68 ALA B C 1
ATOM 3079 O O . ALA B 1 68 ? -6.664 -19.281 -3.477 1 98.56 68 ALA B O 1
ATOM 3080 N N . ALA B 1 69 ? -4.781 -18.391 -4.258 1 97.5 69 ALA B N 1
ATOM 3081 C CA . ALA B 1 69 ? -5.141 -17.062 -3.768 1 97.5 69 ALA B CA 1
ATOM 3082 C C . ALA B 1 69 ? -5.293 -16.078 -4.918 1 97.5 69 ALA B C 1
ATOM 3084 O O . ALA B 1 69 ? -4.422 -15.977 -5.785 1 97.5 69 ALA B O 1
ATOM 3085 N N . LEU B 1 70 ? -6.41 -15.398 -4.926 1 96.62 70 LEU B N 1
ATOM 3086 C CA . LEU B 1 70 ? -6.566 -14.266 -5.832 1 96.62 70 LEU B CA 1
ATOM 3087 C C . LEU B 1 70 ? -5.883 -13.023 -5.266 1 96.62 70 LEU B C 1
ATOM 3089 O O . LEU B 1 70 ? -6.195 -12.594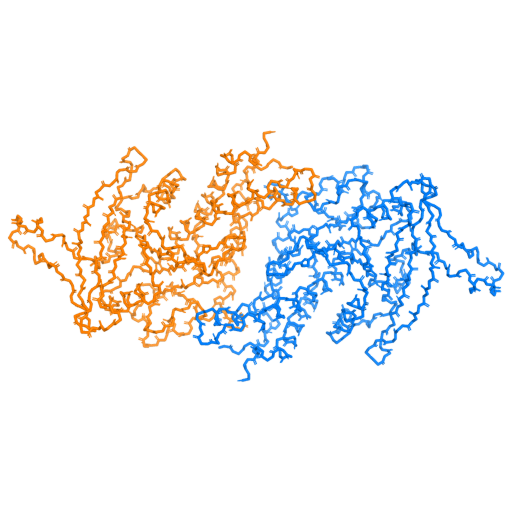 -4.152 1 96.62 70 LEU B O 1
ATOM 3093 N N . ILE B 1 71 ? -4.953 -12.516 -5.969 1 95.94 71 ILE B N 1
ATOM 3094 C CA . ILE B 1 71 ? -4.246 -11.297 -5.586 1 95.94 71 ILE B CA 1
ATOM 3095 C C . ILE B 1 71 ? -4.715 -10.133 -6.457 1 95.94 71 ILE B C 1
ATOM 3097 O O . ILE B 1 71 ? -4.461 -10.109 -7.664 1 95.94 71 ILE B O 1
ATOM 3101 N N . PRO B 1 72 ? -5.375 -9.156 -5.852 1 92.19 72 PRO B N 1
ATOM 3102 C CA . PRO B 1 72 ? -5.871 -8.023 -6.637 1 92.19 72 PRO B CA 1
ATOM 3103 C C . PRO B 1 72 ? -4.746 -7.133 -7.164 1 92.19 72 PRO B C 1
ATOM 3105 O O . PRO B 1 72 ? -3.576 -7.348 -6.836 1 92.19 72 PRO B O 1
ATOM 3108 N N . SER B 1 73 ? -5.145 -6.211 -7.945 1 91.94 73 SER B N 1
ATOM 3109 C CA . SER B 1 73 ? -4.172 -5.344 -8.602 1 91.94 73 SER B CA 1
ATOM 3110 C C . SER B 1 73 ? -3.432 -4.477 -7.586 1 91.94 73 SER B C 1
ATOM 3112 O O . SER B 1 73 ? -4.016 -4.039 -6.594 1 91.94 73 SER B O 1
ATOM 3114 N N . PHE B 1 74 ? -2.188 -4.301 -7.824 1 91.38 74 PHE B N 1
ATOM 3115 C CA . PHE B 1 74 ? -1.338 -3.354 -7.113 1 91.38 74 PHE B CA 1
ATOM 3116 C C . PHE B 1 74 ? -1.396 -1.979 -7.77 1 91.38 74 PHE B C 1
ATOM 3118 O O . PHE B 1 74 ? -0.94 -1.806 -8.906 1 91.38 74 PHE B O 1
ATOM 3125 N N . HIS B 1 75 ? -1.926 -1.029 -7.098 1 82.88 75 HIS B N 1
ATOM 3126 C CA . HIS B 1 75 ? -1.99 0.306 -7.68 1 82.88 75 HIS B CA 1
ATOM 3127 C C . HIS B 1 75 ? -0.593 0.872 -7.918 1 82.88 75 HIS B C 1
ATOM 3129 O O . HIS B 1 75 ? 0.277 0.769 -7.051 1 82.88 75 HIS B O 1
ATOM 3135 N N . PRO B 1 76 ? -0.36 1.433 -8.984 1 81.88 76 PRO B N 1
ATOM 3136 C CA . PRO B 1 76 ? -1.252 1.909 -10.047 1 81.88 76 PRO B CA 1
ATOM 3137 C C . PRO B 1 76 ? -1.409 0.901 -11.188 1 81.88 76 PRO B C 1
ATOM 3139 O O . PRO B 1 76 ? -1.903 1.249 -12.258 1 81.88 76 PRO B O 1
ATOM 3142 N N . THR B 1 77 ? -1.003 -0.339 -10.953 1 87.12 77 THR B N 1
ATOM 3143 C CA . THR B 1 77 ? -1.105 -1.342 -12.008 1 87.12 77 THR B CA 1
ATOM 3144 C C . THR B 1 77 ? -2.508 -1.943 -12.047 1 87.12 77 THR B C 1
ATOM 3146 O O . THR B 1 77 ? -3.281 -1.789 -11.102 1 87.12 77 THR B O 1
ATOM 3149 N N . SER B 1 78 ? -2.818 -2.549 -13.172 1 88.31 78 SER B N 1
ATOM 3150 C CA . SER B 1 78 ? -4.094 -3.246 -13.312 1 88.31 78 SER B CA 1
ATOM 3151 C C . SER B 1 78 ? -3.896 -4.758 -13.328 1 88.31 78 SER B C 1
ATOM 3153 O O . SER B 1 78 ? -4.812 -5.504 -13.68 1 88.31 78 SER B O 1
ATOM 3155 N N . LEU B 1 79 ? -2.758 -5.188 -12.891 1 91.38 79 LEU B N 1
ATOM 3156 C CA . LEU B 1 79 ? -2.418 -6.605 -12.945 1 91.38 79 LEU B CA 1
ATOM 3157 C C . LEU B 1 79 ? -2.941 -7.344 -11.719 1 91.38 79 LEU B C 1
ATOM 3159 O O . LEU B 1 79 ? -2.697 -6.922 -10.586 1 91.38 79 LEU B O 1
ATOM 3163 N N . SER B 1 80 ? -3.67 -8.336 -11.945 1 94.31 80 SER B N 1
ATOM 3164 C CA . SER B 1 80 ? -4.066 -9.266 -10.891 1 94.31 80 SER B CA 1
ATOM 3165 C C . SER B 1 80 ? -3.502 -10.656 -11.141 1 94.31 80 SER B C 1
ATOM 3167 O O . SER B 1 80 ? -3.076 -10.977 -12.25 1 94.31 80 SER B O 1
ATOM 3169 N N . PHE B 1 81 ? -3.447 -11.453 -10.086 1 97.5 81 PHE B N 1
ATOM 3170 C CA . PHE B 1 81 ? -2.854 -12.781 -10.188 1 97.5 81 PHE B CA 1
ATOM 3171 C C . PHE B 1 81 ? -3.689 -13.805 -9.43 1 97.5 81 PHE B C 1
ATOM 3173 O O . PHE B 1 81 ? -4.426 -13.453 -8.5 1 97.5 81 PHE B O 1
ATOM 3180 N N . ILE B 1 82 ? -3.639 -14.953 -9.914 1 98.38 82 ILE B N 1
ATOM 3181 C CA . ILE B 1 82 ? -3.943 -16.109 -9.086 1 98.38 82 ILE B CA 1
ATOM 3182 C C . ILE B 1 82 ? -2.664 -16.906 -8.805 1 98.38 82 ILE B C 1
ATOM 3184 O O . ILE B 1 82 ? -1.98 -17.328 -9.734 1 98.38 82 ILE B O 1
ATOM 3188 N N . VAL B 1 83 ? -2.32 -17 -7.531 1 98.75 83 VAL B N 1
ATOM 3189 C CA . VAL B 1 83 ? -1.121 -17.734 -7.145 1 98.75 83 VAL B CA 1
ATOM 3190 C C . VAL B 1 83 ? -1.512 -18.984 -6.348 1 98.75 83 VAL B C 1
ATOM 3192 O O . VAL B 1 83 ? -2.293 -18.891 -5.398 1 98.75 83 VAL B O 1
ATOM 3195 N N . SER B 1 84 ? -0.961 -20.094 -6.77 1 98.75 84 SER B N 1
ATOM 3196 C CA . SER B 1 84 ? -1.388 -21.344 -6.141 1 98.75 84 SER B CA 1
ATOM 3197 C C . SER B 1 84 ? -0.223 -22.312 -5.992 1 98.75 84 SER B C 1
ATOM 3199 O O . SER B 1 84 ? 0.868 -22.078 -6.512 1 98.75 84 SER B O 1
ATOM 3201 N N . GLN B 1 85 ? -0.507 -23.391 -5.23 1 98.56 85 GLN B N 1
ATOM 3202 C CA . GLN B 1 85 ? 0.326 -24.594 -5.293 1 98.56 85 GLN B CA 1
ATOM 3203 C C . GLN B 1 85 ? 0.187 -25.281 -6.645 1 98.56 85 GLN B C 1
ATOM 3205 O O . GLN B 1 85 ? -0.732 -24.984 -7.41 1 98.56 85 GLN B O 1
ATOM 3210 N N . ALA B 1 86 ? 1.157 -26.172 -6.906 1 98.44 86 ALA B N 1
ATOM 3211 C CA . ALA B 1 86 ? 0.946 -27.078 -8.023 1 98.44 86 ALA B CA 1
ATOM 3212 C C . ALA B 1 86 ? -0.23 -28.016 -7.758 1 98.44 86 ALA B C 1
ATOM 3214 O O . ALA B 1 86 ? -0.334 -28.594 -6.676 1 98.44 86 ALA B O 1
ATOM 3215 N N . PRO B 1 87 ? -1.117 -28.094 -8.688 1 98.25 87 PRO B N 1
ATOM 3216 C CA . PRO B 1 87 ? -2.318 -28.891 -8.414 1 98.25 87 PRO B CA 1
ATOM 3217 C C . PRO B 1 87 ? -2.002 -30.359 -8.148 1 98.25 87 PRO B C 1
ATOM 3219 O O . PRO B 1 87 ? -1.103 -30.922 -8.773 1 98.25 87 PRO B O 1
ATOM 3222 N N . LEU B 1 88 ? -2.746 -30.922 -7.242 1 98.19 88 LEU B N 1
ATOM 3223 C CA . LEU B 1 88 ? -2.746 -32.375 -6.977 1 98.19 88 LEU B CA 1
ATOM 3224 C C . LEU B 1 88 ? -3.742 -33.094 -7.879 1 98.19 88 LEU B C 1
ATOM 3226 O O . LEU B 1 88 ? -4.734 -32.5 -8.312 1 98.19 88 LEU B O 1
ATOM 3230 N N . PRO B 1 89 ? -3.447 -34.344 -8.156 1 97.38 89 PRO B N 1
ATOM 3231 C CA . PRO B 1 89 ? -4.363 -35.094 -9.023 1 97.38 89 PRO B CA 1
ATOM 3232 C C . PRO B 1 89 ? -5.812 -35.031 -8.562 1 97.38 89 PRO B C 1
ATOM 3234 O O . PRO B 1 89 ? -6.719 -34.844 -9.375 1 97.38 89 PRO B O 1
ATOM 3237 N N . GLU B 1 90 ? -6.066 -35.031 -7.254 1 96.69 90 GLU B N 1
ATOM 3238 C CA . GLU B 1 90 ? -7.414 -35 -6.695 1 96.69 90 GLU B CA 1
ATOM 3239 C C . GLU B 1 90 ? -8.055 -33.625 -6.883 1 96.69 90 GLU B C 1
ATOM 3241 O O . GLU B 1 90 ? -9.266 -33.469 -6.727 1 96.69 90 GLU B O 1
ATOM 3246 N N . THR B 1 91 ? -7.23 -32.594 -7.277 1 98.25 91 THR B N 1
ATOM 3247 C CA . THR B 1 91 ? -7.754 -31.25 -7.367 1 98.25 91 THR B CA 1
ATOM 3248 C C . THR B 1 91 ? -7.758 -30.766 -8.812 1 98.25 91 THR B C 1
ATOM 3250 O O . THR B 1 91 ? -8.016 -29.594 -9.078 1 98.25 91 THR B O 1
ATOM 3253 N N . TYR B 1 92 ? -7.469 -31.641 -9.797 1 98.19 92 TYR B N 1
ATOM 3254 C CA . TYR B 1 92 ? -7.418 -31.25 -11.203 1 98.19 92 TYR B CA 1
ATOM 3255 C C . TYR B 1 92 ? -8.734 -30.625 -11.641 1 98.19 92 TYR B C 1
ATOM 3257 O O . TYR B 1 92 ? -8.75 -29.609 -12.344 1 98.19 92 TYR B O 1
ATOM 3265 N N . THR B 1 93 ? -9.812 -31.234 -11.195 1 97.19 93 THR B N 1
ATOM 3266 C CA . THR B 1 93 ? -11.117 -30.734 -11.594 1 97.19 93 THR B CA 1
ATOM 3267 C C . THR B 1 93 ? -11.32 -29.312 -11.078 1 97.19 93 THR B C 1
ATOM 3269 O O . THR B 1 93 ? -11.734 -28.422 -11.836 1 97.19 93 THR B O 1
ATOM 3272 N N . ALA B 1 94 ? -11.023 -29.094 -9.82 1 98 94 ALA B N 1
ATOM 3273 C CA . ALA B 1 94 ? -11.133 -27.75 -9.25 1 98 94 ALA B CA 1
ATOM 3274 C C . ALA B 1 94 ? -10.219 -26.766 -9.977 1 98 94 ALA B C 1
ATOM 3276 O O . ALA B 1 94 ? -10.625 -25.641 -10.281 1 98 94 ALA B O 1
ATOM 3277 N N . PHE B 1 95 ? -9.031 -27.219 -10.273 1 98.62 95 PHE B N 1
ATOM 3278 C CA . PHE B 1 95 ? -8.023 -26.391 -10.922 1 98.62 95 PHE B CA 1
ATOM 3279 C C . PHE B 1 95 ? -8.5 -25.922 -12.289 1 98.62 95 PHE B C 1
ATOM 3281 O O . PHE B 1 95 ? -8.547 -24.719 -12.555 1 98.62 95 PHE B O 1
ATOM 3288 N N . TYR B 1 96 ? -8.906 -26.766 -13.125 1 97.5 96 TYR B N 1
ATOM 3289 C CA . TYR B 1 96 ? -9.336 -26.438 -14.477 1 97.5 96 TYR B CA 1
ATOM 3290 C C . TYR B 1 96 ? -10.656 -25.672 -14.461 1 97.5 96 TYR B C 1
ATOM 3292 O O . TYR B 1 96 ? -10.891 -24.812 -15.305 1 97.5 96 TYR B O 1
ATOM 3300 N N . THR B 1 97 ? -11.516 -26 -13.5 1 95.94 97 THR B N 1
ATOM 3301 C CA . THR B 1 97 ? -12.742 -25.25 -13.336 1 95.94 97 THR B CA 1
ATOM 3302 C C . THR B 1 97 ? -12.438 -23.766 -13.078 1 95.94 97 THR B C 1
ATOM 3304 O O . THR B 1 97 ? -13.023 -22.891 -13.711 1 95.94 97 THR B O 1
ATOM 3307 N N . HIS B 1 98 ? -11.492 -23.516 -12.195 1 97 98 HIS B N 1
ATOM 3308 C CA . HIS B 1 98 ? -11.125 -22.141 -11.875 1 97 98 HIS B CA 1
ATOM 3309 C C . HIS B 1 98 ? -10.438 -21.453 -13.055 1 97 98 HIS B C 1
ATOM 3311 O O . HIS B 1 98 ? -10.617 -20.25 -13.273 1 97 98 HIS B O 1
ATOM 3317 N N . LEU B 1 99 ? -9.625 -22.188 -13.781 1 97.19 99 LEU B N 1
ATOM 3318 C CA . LEU B 1 99 ? -8.977 -21.625 -14.961 1 97.19 99 LEU B CA 1
ATOM 3319 C C . LEU B 1 99 ? -10.008 -21.047 -15.93 1 97.19 99 LEU B C 1
ATOM 3321 O O . LEU B 1 99 ? -9.828 -19.953 -16.453 1 97.19 99 LEU B O 1
ATOM 3325 N N . VAL B 1 100 ? -11.055 -21.797 -16.094 1 94.56 100 VAL B N 1
ATOM 3326 C CA . VAL B 1 100 ? -12.109 -21.391 -17.031 1 94.56 100 VAL B CA 1
ATOM 3327 C C . VAL B 1 100 ? -12.938 -20.266 -16.422 1 94.56 100 VAL B C 1
ATOM 3329 O O . VAL B 1 100 ? -13.172 -19.25 -17.078 1 94.56 100 VAL B O 1
ATOM 3332 N N . GLN B 1 101 ? -13.336 -20.422 -15.195 1 92.06 101 GLN B N 1
ATOM 3333 C CA . GLN B 1 101 ? -14.227 -19.469 -14.539 1 92.06 101 GLN B CA 1
ATOM 3334 C C . GLN B 1 101 ? -13.57 -18.094 -14.422 1 92.06 101 GLN B C 1
ATOM 3336 O O . GLN B 1 101 ? -14.25 -17.062 -14.516 1 92.06 101 GLN B O 1
ATOM 3341 N N . GLN B 1 102 ? -12.258 -18.125 -14.203 1 93.25 102 GLN B N 1
ATOM 3342 C CA . GLN B 1 102 ? -11.547 -16.875 -14.031 1 93.25 102 GLN B CA 1
ATOM 3343 C C . GLN B 1 102 ? -10.977 -16.359 -15.352 1 93.25 102 GLN B C 1
ATOM 3345 O O . GLN B 1 102 ? -10.227 -15.391 -15.383 1 93.25 102 GLN B O 1
ATOM 3350 N N . ARG B 1 103 ? -11.234 -17.047 -16.375 1 92.31 103 ARG B N 1
ATOM 3351 C CA . ARG B 1 103 ? -10.875 -16.688 -17.734 1 92.31 103 ARG B CA 1
ATOM 3352 C C . ARG B 1 103 ? -9.367 -16.516 -17.875 1 92.31 103 ARG B C 1
ATOM 3354 O O . ARG B 1 103 ? -8.898 -15.547 -18.5 1 92.31 103 ARG B O 1
ATOM 3361 N N . VAL B 1 104 ? -8.672 -17.406 -17.281 1 96.12 104 VAL B N 1
ATOM 3362 C CA . VAL B 1 104 ? -7.211 -17.359 -17.312 1 96.12 104 VAL B CA 1
ATOM 3363 C C . VAL B 1 104 ? -6.719 -17.719 -18.703 1 96.12 104 VAL B C 1
ATOM 3365 O O . VAL B 1 104 ? -7.137 -18.734 -19.281 1 96.12 104 VAL B O 1
ATOM 3368 N N . ARG B 1 105 ? -5.824 -16.875 -19.203 1 96.56 105 ARG B N 1
ATOM 3369 C CA . ARG B 1 105 ? -5.246 -17.156 -20.516 1 96.56 105 ARG B CA 1
ATOM 3370 C C . ARG B 1 105 ? -3.768 -17.5 -20.406 1 96.56 105 ARG B C 1
ATOM 3372 O O . ARG B 1 105 ? -3.213 -18.172 -21.281 1 96.56 105 ARG B O 1
ATOM 3379 N N . VAL B 1 106 ? -3.139 -17.031 -19.375 1 98.25 106 VAL B N 1
ATOM 3380 C CA . VAL B 1 106 ? -1.716 -17.266 -19.156 1 98.25 106 VAL B CA 1
ATOM 3381 C C . VAL B 1 106 ? -1.516 -18.031 -17.844 1 98.25 106 VAL B C 1
ATOM 3383 O O . VAL B 1 106 ? -1.942 -17.578 -16.781 1 98.25 106 VAL B O 1
ATOM 3386 N N . LEU B 1 107 ? -0.927 -19.172 -17.969 1 98.75 107 LEU B N 1
ATOM 3387 C CA . LEU B 1 107 ? -0.597 -20.047 -16.844 1 98.75 107 LEU B CA 1
ATOM 3388 C C . LEU B 1 107 ? 0.909 -20.281 -16.75 1 98.75 107 LEU B C 1
ATOM 3390 O O . LEU B 1 107 ? 1.516 -20.812 -17.688 1 98.75 107 LEU B O 1
ATOM 3394 N N . VAL B 1 108 ? 1.502 -19.891 -15.594 1 98.56 108 VAL B N 1
ATOM 3395 C CA . VAL B 1 108 ? 2.949 -20.016 -15.461 1 98.56 108 VAL B CA 1
ATOM 3396 C C . VAL B 1 108 ? 3.275 -21.062 -14.391 1 98.56 108 VAL B C 1
ATOM 3398 O O . VAL B 1 108 ? 2.826 -20.953 -13.25 1 98.56 108 VAL B O 1
ATOM 3401 N N . ASN B 1 109 ? 3.969 -22.078 -14.797 1 97.69 109 ASN B N 1
ATOM 3402 C CA . ASN B 1 109 ? 4.496 -23.125 -13.93 1 97.69 109 ASN B CA 1
ATOM 3403 C C . ASN B 1 109 ? 6 -22.984 -13.719 1 97.69 109 ASN B C 1
ATOM 3405 O O . ASN B 1 109 ? 6.781 -23.188 -14.648 1 97.69 109 ASN B O 1
ATOM 3409 N N . LEU B 1 110 ? 6.359 -22.734 -12.43 1 95.44 110 LEU B N 1
ATOM 3410 C CA . LEU B 1 110 ? 7.746 -22.359 -12.164 1 95.44 110 LEU B CA 1
ATOM 3411 C C . LEU B 1 110 ? 8.492 -23.5 -11.469 1 95.44 110 LEU B C 1
ATOM 3413 O O . LEU B 1 110 ? 9.461 -23.266 -10.758 1 95.44 110 LEU B O 1
ATOM 3417 N N . THR B 1 111 ? 8.016 -24.703 -11.586 1 93.12 111 THR B N 1
ATOM 3418 C CA . THR B 1 111 ? 8.672 -25.828 -10.914 1 93.12 111 THR B CA 1
ATOM 3419 C C . THR B 1 111 ? 8.734 -27.031 -11.836 1 93.12 111 THR B C 1
ATOM 3421 O O . THR B 1 111 ? 7.746 -27.375 -12.492 1 93.12 111 THR B O 1
ATOM 3424 N N . PRO B 1 112 ? 9.961 -27.625 -11.906 1 93 112 PRO B N 1
ATOM 3425 C CA . PRO B 1 112 ? 9.977 -28.922 -12.578 1 93 112 PRO B CA 1
ATOM 3426 C C . PRO B 1 112 ? 9.156 -29.984 -11.836 1 93 112 PRO B C 1
ATOM 3428 O O . PRO B 1 112 ? 8.867 -29.828 -10.648 1 93 112 PRO B O 1
ATOM 3431 N N . LEU B 1 113 ? 8.812 -31.016 -12.57 1 94.69 113 LEU B N 1
ATOM 3432 C CA . LEU B 1 113 ? 8.023 -32.062 -11.938 1 94.69 113 LEU B CA 1
ATOM 3433 C C . LEU B 1 113 ? 8.805 -32.719 -10.805 1 94.69 113 LEU B C 1
ATOM 3435 O O . LEU B 1 113 ? 8.25 -33 -9.742 1 94.69 113 LEU B O 1
ATOM 3439 N N . VAL B 1 114 ? 10.102 -32.969 -11.047 1 93.19 114 VAL B N 1
ATOM 3440 C CA . VAL B 1 114 ? 11 -33.531 -10.047 1 93.19 114 VAL B CA 1
ATOM 3441 C C . VAL B 1 114 ? 12.227 -32.625 -9.883 1 93.19 114 VAL B C 1
ATOM 3443 O O . VAL B 1 114 ? 12.805 -32.188 -10.867 1 93.19 114 VAL B O 1
ATOM 3446 N N . GLU B 1 115 ? 12.508 -32.312 -8.617 1 88.88 115 GLU B N 1
ATOM 3447 C CA . GLU B 1 115 ? 13.688 -31.516 -8.266 1 88.88 115 GLU B CA 1
ATOM 3448 C C . GLU B 1 115 ? 14.484 -32.188 -7.148 1 88.88 115 GLU B C 1
ATOM 3450 O O . GLU B 1 115 ? 13.953 -32.406 -6.059 1 88.88 115 GLU B O 1
ATOM 3455 N N . LYS B 1 116 ? 15.711 -32.531 -7.402 1 88 116 LYS B N 1
ATOM 3456 C CA . LYS B 1 116 ? 16.578 -33.219 -6.445 1 88 116 LYS B CA 1
ATOM 3457 C C . LYS B 1 116 ? 15.945 -34.5 -5.941 1 88 116 LYS B C 1
ATOM 3459 O O . LYS B 1 116 ? 15.914 -34.75 -4.734 1 88 116 LYS B O 1
ATOM 3464 N N . GLY B 1 117 ? 15.297 -35.188 -6.84 1 89.88 117 GLY B N 1
ATOM 3465 C CA . GLY B 1 117 ? 14.742 -36.5 -6.543 1 89.88 117 GLY B CA 1
ATOM 3466 C C . GLY B 1 117 ? 13.398 -36.438 -5.836 1 89.88 117 GLY B C 1
ATOM 3467 O O . GLY B 1 117 ? 12.812 -37.469 -5.504 1 89.88 117 GLY B O 1
ATOM 3468 N N . ARG B 1 118 ? 12.945 -35.219 -5.625 1 92.88 118 ARG B N 1
ATOM 3469 C CA . ARG B 1 118 ? 11.672 -35.062 -4.934 1 92.88 118 ARG B CA 1
ATOM 3470 C C . ARG B 1 118 ? 10.586 -34.562 -5.887 1 92.88 118 ARG B C 1
ATOM 3472 O O . ARG B 1 118 ? 10.844 -33.688 -6.719 1 92.88 118 ARG B O 1
ATOM 3479 N N . LEU B 1 119 ? 9.453 -35.156 -5.801 1 95.31 119 LEU B N 1
ATOM 3480 C CA . LEU B 1 119 ? 8.312 -34.719 -6.59 1 95.31 119 LEU B CA 1
ATOM 3481 C C . LEU B 1 119 ? 7.836 -33.344 -6.141 1 95.31 119 LEU B C 1
ATOM 3483 O O . LEU B 1 119 ? 7.457 -33.156 -4.98 1 95.31 119 LEU B O 1
ATOM 3487 N N . LYS B 1 120 ? 7.875 -32.344 -7.016 1 94.69 120 LYS B N 1
ATOM 3488 C CA . LYS B 1 120 ? 7.496 -30.984 -6.688 1 94.69 120 LYS B CA 1
ATOM 3489 C C . LYS B 1 120 ? 6.148 -30.625 -7.301 1 94.69 120 LYS B C 1
ATOM 3491 O O . LYS B 1 120 ? 5.453 -29.719 -6.812 1 94.69 120 LYS B O 1
ATOM 3496 N N . SER B 1 121 ? 5.82 -31.266 -8.375 1 96.56 121 SER B N 1
ATOM 3497 C CA . SER B 1 121 ? 4.555 -31.047 -9.078 1 96.56 121 SER B CA 1
ATOM 3498 C C . SER B 1 121 ? 4.145 -32.281 -9.867 1 96.56 121 SER B C 1
ATOM 3500 O O . SER B 1 121 ? 4.996 -33 -10.383 1 96.56 121 SER B O 1
ATOM 3502 N N . HIS B 1 122 ? 2.877 -32.562 -9.938 1 97.19 122 HIS B N 1
ATOM 3503 C CA . HIS B 1 122 ? 2.328 -33.562 -10.852 1 97.19 122 HIS B CA 1
ATOM 3504 C C . HIS B 1 122 ? 2.082 -32.969 -12.234 1 97.19 122 HIS B C 1
ATOM 3506 O O . HIS B 1 122 ? 1.855 -31.75 -12.367 1 97.19 122 HIS B O 1
ATOM 3512 N N . GLN B 1 123 ? 2.225 -33.781 -13.172 1 96.94 123 GLN B N 1
ATOM 3513 C CA . GLN B 1 123 ? 1.863 -33.344 -14.523 1 96.94 123 GLN B CA 1
ATOM 3514 C C . GLN B 1 123 ? 0.348 -33.312 -14.703 1 96.94 123 GLN B C 1
ATOM 3516 O O . GLN B 1 123 ? -0.297 -34.344 -14.75 1 96.94 123 GLN B O 1
ATOM 3521 N N . TYR B 1 124 ? -0.177 -32.156 -14.766 1 97.69 124 TYR B N 1
ATOM 3522 C CA . TYR B 1 124 ? -1.628 -32 -14.836 1 97.69 124 TYR B CA 1
ATOM 3523 C C . TYR B 1 124 ? -2.082 -31.766 -16.266 1 97.69 124 TYR B C 1
ATOM 3525 O O . TYR B 1 124 ? -3.252 -31.453 -16.516 1 97.69 124 TYR B O 1
ATOM 3533 N N . TRP B 1 125 ? -1.215 -31.812 -17.266 1 96.44 125 TRP B N 1
ATOM 3534 C CA . TRP B 1 125 ? -1.543 -31.688 -18.688 1 96.44 125 TRP B CA 1
ATOM 3535 C C . TRP B 1 125 ? -1.242 -33 -19.422 1 96.44 125 TRP B C 1
ATOM 3537 O O . TRP B 1 125 ? -0.321 -33.719 -19.062 1 96.44 125 TRP B O 1
ATOM 3547 N N . PRO B 1 126 ? -2.029 -33.281 -20.516 1 93.81 126 PRO B N 1
ATOM 3548 C CA . PRO B 1 126 ? -1.74 -34.469 -21.312 1 93.81 126 PRO B CA 1
ATOM 3549 C C . PRO B 1 126 ? -0.583 -34.281 -22.281 1 93.81 126 PRO B C 1
ATOM 3551 O O . PRO B 1 126 ? -0.24 -33.125 -22.609 1 93.81 126 PRO B O 1
ATOM 3554 N N . ASP B 1 127 ? -0.021 -35.375 -22.766 1 88.56 127 ASP B N 1
ATOM 3555 C CA . ASP B 1 127 ? 1.003 -35.344 -23.812 1 88.56 127 ASP B CA 1
ATOM 3556 C C . ASP B 1 127 ? 0.396 -34.969 -25.156 1 88.56 127 ASP B C 1
ATOM 3558 O O . ASP B 1 127 ? -0.797 -35.188 -25.391 1 88.56 127 ASP B O 1
ATOM 3562 N N . VAL B 1 128 ? 1.224 -34.344 -26.031 1 81.56 128 VAL B N 1
ATOM 3563 C CA . VAL B 1 128 ? 0.746 -34 -27.375 1 81.56 128 VAL B CA 1
ATOM 3564 C C . VAL B 1 128 ? 0.445 -35.25 -28.156 1 81.56 128 VAL B C 1
ATOM 3566 O O . VAL B 1 128 ? 1.182 -36.25 -28.062 1 81.56 128 VAL B O 1
ATOM 3569 N N . ALA B 1 129 ? -0.781 -35.5 -28.75 1 64.31 129 ALA B N 1
ATOM 3570 C CA . ALA B 1 129 ? -1.253 -36.688 -29.469 1 64.31 129 ALA B CA 1
ATOM 3571 C C . ALA B 1 129 ? -0.195 -37.188 -30.453 1 64.31 129 ALA B C 1
ATOM 3573 O O . ALA B 1 129 ? 0.019 -38.375 -30.578 1 64.31 129 ALA B O 1
ATOM 3574 N N . ASP B 1 130 ? 0.265 -36.406 -31.406 1 55.75 130 ASP B N 1
ATOM 3575 C CA . ASP B 1 130 ? 1.057 -36.969 -32.5 1 55.75 130 ASP B CA 1
ATOM 3576 C C . ASP B 1 130 ? 2.365 -37.562 -31.984 1 55.75 130 ASP B C 1
ATOM 3578 O O . ASP B 1 130 ? 2.926 -38.469 -32.594 1 55.75 130 ASP B O 1
ATOM 3582 N N . GLN B 1 131 ? 2.889 -36.938 -31.047 1 51.03 131 GLN B N 1
ATOM 3583 C CA . GLN B 1 131 ? 4.191 -37.469 -30.672 1 51.03 131 GLN B CA 1
ATOM 3584 C C . GLN B 1 131 ? 4.047 -38.781 -29.875 1 51.03 131 GLN B C 1
ATOM 3586 O O . GLN B 1 131 ? 5.043 -39.406 -29.531 1 51.03 131 GLN B O 1
ATOM 3591 N N . ALA B 1 132 ? 2.826 -39.094 -29.578 1 47.16 132 ALA B N 1
ATOM 3592 C CA . ALA B 1 132 ? 2.557 -40.344 -28.844 1 47.16 132 ALA B CA 1
ATOM 3593 C C . ALA B 1 132 ? 2.85 -41.562 -29.703 1 47.16 132 ALA B C 1
ATOM 3595 O O . ALA B 1 132 ? 2.539 -42.688 -29.312 1 47.16 132 ALA B O 1
ATOM 3596 N N . THR B 1 133 ? 3.125 -41.344 -30.953 1 42.22 133 THR B N 1
ATOM 3597 C CA . THR B 1 133 ? 3.314 -42.594 -31.688 1 42.22 133 THR B CA 1
ATOM 3598 C C . THR B 1 133 ? 4.469 -43.375 -31.094 1 42.22 133 THR B C 1
ATOM 3600 O O . THR B 1 133 ? 4.723 -44.5 -31.516 1 42.22 133 THR B O 1
ATOM 3603 N N . ARG B 1 134 ? 5.605 -42.656 -30.812 1 42.44 134 ARG B N 1
ATOM 3604 C CA . ARG B 1 134 ? 6.711 -43.594 -30.797 1 42.44 134 ARG B CA 1
ATOM 3605 C C . ARG B 1 134 ? 6.527 -44.625 -29.672 1 42.44 134 ARG B C 1
ATOM 3607 O O . ARG B 1 134 ? 6.836 -45.812 -29.844 1 42.44 134 ARG B O 1
ATOM 3614 N N . SER B 1 135 ? 6.805 -44.219 -28.312 1 38.97 135 SER B N 1
ATOM 3615 C CA . SER B 1 135 ? 7.094 -45.312 -27.422 1 38.97 135 SER B CA 1
ATOM 3616 C C . SER B 1 135 ? 5.812 -46 -26.953 1 38.97 135 SER B C 1
ATOM 3618 O O . SER B 1 135 ? 4.824 -45.344 -26.641 1 38.97 135 SER B O 1
ATOM 3620 N N . GLU B 1 136 ? 5.504 -47.219 -27.281 1 39.06 136 GLU B N 1
ATOM 3621 C CA . GLU B 1 136 ? 4.5 -48.25 -26.953 1 39.06 136 GLU B CA 1
ATOM 3622 C C . GLU B 1 136 ? 3.941 -48.031 -25.547 1 39.06 136 GLU B C 1
ATOM 3624 O O . GLU B 1 136 ? 2.787 -48.375 -25.266 1 39.06 136 GLU B O 1
ATOM 3629 N N . SER B 1 137 ? 4.867 -48.125 -24.531 1 37.28 137 SER B N 1
ATOM 3630 C CA . SER B 1 137 ? 4.52 -48.531 -23.188 1 37.28 137 SER B CA 1
ATOM 3631 C C . SER B 1 137 ? 3.738 -47.438 -22.453 1 37.28 137 SER B C 1
ATOM 3633 O O . SER B 1 137 ? 3.266 -47.656 -21.344 1 37.28 137 SER B O 1
ATOM 3635 N N . CYS B 1 138 ? 4.273 -46.156 -22.484 1 40.22 138 CYS B N 1
ATOM 3636 C CA . CYS B 1 138 ? 3.713 -45.281 -21.453 1 40.22 138 CYS B CA 1
ATOM 3637 C C . CYS B 1 138 ? 2.303 -44.812 -21.828 1 40.22 138 CYS B C 1
ATOM 3639 O O . CYS B 1 138 ? 2.031 -44.531 -22.984 1 40.22 138 CYS B O 1
ATOM 3641 N N . SER B 1 139 ? 1.213 -45.25 -21.141 1 42.41 139 SER B N 1
ATOM 3642 C CA . SER B 1 139 ? -0.167 -44.781 -21.188 1 42.41 139 SER B CA 1
ATOM 3643 C C . SER B 1 139 ? -0.236 -43.312 -21.609 1 42.41 139 SER B C 1
ATOM 3645 O O . SER B 1 139 ? -0.102 -42.406 -20.781 1 42.41 139 SER B O 1
ATOM 3647 N N . ASN B 1 140 ? 0.357 -42.906 -22.75 1 50.97 140 ASN B N 1
ATOM 3648 C CA . ASN B 1 140 ? 0.279 -41.625 -23.406 1 50.97 140 ASN B CA 1
ATOM 3649 C C . ASN B 1 140 ? -1.16 -41.125 -23.5 1 50.97 140 ASN B C 1
ATOM 3651 O O . ASN B 1 140 ? -1.948 -41.594 -24.297 1 50.97 140 ASN B O 1
ATOM 3655 N N . THR B 1 141 ? -1.735 -40.781 -22.344 1 62.41 141 THR B N 1
ATOM 3656 C CA . THR B 1 141 ? -3.121 -40.312 -22.312 1 62.41 141 THR B CA 1
ATOM 3657 C C . THR B 1 141 ? -3.289 -39.031 -23.141 1 62.41 141 THR B C 1
ATOM 3659 O O . THR B 1 141 ? -2.617 -38.031 -22.891 1 62.41 141 THR B O 1
ATOM 3662 N N . LYS B 1 142 ? -3.953 -39.156 -24.344 1 79.69 142 LYS B N 1
ATOM 3663 C CA . LYS B 1 142 ? -4.289 -38.125 -25.312 1 79.69 142 LYS B CA 1
ATOM 3664 C C . LYS B 1 142 ? -5.141 -37.031 -24.688 1 79.69 142 LYS B C 1
ATOM 3666 O O . LYS B 1 142 ? -5.164 -35.906 -25.172 1 79.69 142 LYS B O 1
ATOM 3671 N N . HIS B 1 143 ? -5.668 -37.375 -23.641 1 89.25 143 HIS B N 1
ATOM 3672 C CA . HIS B 1 143 ? -6.5 -36.406 -22.969 1 89.25 143 HIS B CA 1
ATOM 3673 C C . HIS B 1 143 ? -6.707 -36.75 -21.5 1 89.25 143 HIS B C 1
ATOM 3675 O O . HIS B 1 143 ? -6.43 -37.875 -21.078 1 89.25 143 HIS B O 1
ATOM 3681 N N . ILE B 1 144 ? -6.938 -35.844 -20.656 1 92 144 ILE B N 1
ATOM 3682 C CA . ILE B 1 144 ? -7.359 -36 -19.266 1 92 144 ILE B CA 1
ATOM 3683 C C . ILE B 1 144 ? -8.859 -35.75 -19.156 1 92 144 ILE B C 1
ATOM 3685 O O . ILE B 1 144 ? -9.367 -34.75 -19.656 1 92 144 ILE B O 1
ATOM 3689 N N . ARG B 1 145 ? -9.531 -36.719 -18.594 1 93.06 145 ARG B N 1
ATOM 3690 C CA . ARG B 1 145 ? -10.953 -36.562 -18.297 1 93.06 145 ARG B CA 1
ATOM 3691 C C . ARG B 1 145 ? -11.156 -36.156 -16.844 1 93.06 145 ARG B C 1
ATOM 3693 O O . ARG B 1 145 ? -10.727 -36.875 -15.93 1 93.06 145 ARG B O 1
ATOM 3700 N N . LEU B 1 146 ? -11.789 -35.125 -16.672 1 94.75 146 LEU B N 1
ATOM 3701 C CA . LEU B 1 146 ? -12.023 -34.594 -15.32 1 94.75 146 LEU B CA 1
ATOM 3702 C C . LEU B 1 146 ? -13.312 -35.156 -14.734 1 94.75 146 LEU B C 1
ATOM 3704 O O . LEU B 1 146 ? -14.125 -35.75 -15.453 1 94.75 146 LEU B O 1
ATOM 3708 N N . ASN B 1 147 ? -13.539 -34.969 -13.43 1 93.56 147 ASN B N 1
ATOM 3709 C CA . ASN B 1 147 ? -14.695 -35.5 -12.727 1 93.56 147 ASN B CA 1
ATOM 3710 C C . ASN B 1 147 ? -15.992 -34.844 -13.195 1 93.56 147 ASN B C 1
ATOM 3712 O O . ASN B 1 147 ? -17.062 -35.438 -13.055 1 93.56 147 ASN B O 1
ATOM 3716 N N . ASN B 1 148 ? -15.93 -33.688 -13.664 1 91.81 148 ASN B N 1
ATOM 3717 C CA . ASN B 1 148 ? -17.125 -33 -14.133 1 91.81 148 ASN B CA 1
ATOM 3718 C C . ASN B 1 148 ? -17.422 -33.312 -15.594 1 91.81 148 ASN B C 1
ATOM 3720 O O . ASN B 1 148 ? -18.328 -32.719 -16.188 1 91.81 148 ASN B O 1
ATOM 3724 N N . GLY B 1 149 ? -16.609 -34.094 -16.203 1 90.44 149 GLY B N 1
ATOM 3725 C CA . GLY B 1 149 ? -16.844 -34.531 -17.578 1 90.44 149 GLY B CA 1
ATOM 3726 C C . GLY B 1 149 ? -16.047 -33.719 -18.594 1 90.44 149 GLY B C 1
ATOM 3727 O O . GLY B 1 149 ? -16.031 -34.062 -19.781 1 90.44 149 GLY B O 1
ATOM 3728 N N . TRP B 1 150 ? -15.312 -32.75 -18.188 1 93.44 150 TRP B N 1
ATOM 3729 C CA . TRP B 1 150 ? -14.516 -31.938 -19.109 1 93.44 150 TRP B CA 1
ATOM 3730 C C . TRP B 1 150 ? -13.312 -32.719 -19.625 1 93.44 150 TRP B C 1
ATOM 3732 O O . TRP B 1 150 ? -12.844 -33.656 -18.953 1 93.44 150 TRP B O 1
ATOM 3742 N N . LYS B 1 151 ? -12.961 -32.344 -20.781 1 92.88 151 LYS B N 1
ATOM 3743 C CA . LYS B 1 151 ? -11.812 -32.969 -21.422 1 92.88 151 LYS B CA 1
ATOM 3744 C C . LYS B 1 151 ? -10.672 -31.984 -21.609 1 92.88 151 LYS B C 1
ATOM 3746 O O . LYS B 1 151 ? -10.891 -30.875 -22.109 1 92.88 151 LYS B O 1
ATOM 3751 N N . VAL B 1 152 ? -9.461 -32.406 -21.172 1 95.19 152 VAL B N 1
ATOM 3752 C CA . VAL B 1 152 ? -8.281 -31.547 -21.312 1 95.19 152 VAL B CA 1
ATOM 3753 C C . VAL B 1 152 ? -7.328 -32.156 -22.328 1 95.19 152 VAL B C 1
ATOM 3755 O O . VAL B 1 152 ? -6.996 -33.344 -22.266 1 95.19 152 VAL B O 1
ATOM 3758 N N . THR B 1 153 ? -6.902 -31.344 -23.328 1 93.81 153 THR B N 1
ATOM 3759 C CA . THR B 1 153 ? -5.957 -31.781 -24.344 1 93.81 153 THR B CA 1
ATOM 3760 C C . THR B 1 153 ? -4.848 -30.75 -24.531 1 93.81 153 THR B C 1
ATOM 3762 O O . THR B 1 153 ? -5.008 -29.594 -24.156 1 93.81 153 THR B O 1
ATOM 3765 N N . THR B 1 154 ? -3.725 -31.188 -25 1 94.81 154 THR B N 1
ATOM 3766 C CA . THR B 1 154 ? -2.631 -30.297 -25.359 1 94.81 154 THR B CA 1
ATOM 3767 C C . THR B 1 154 ? -2.547 -30.125 -26.875 1 94.81 154 THR B C 1
ATOM 3769 O O . THR B 1 154 ? -2.387 -31.109 -27.594 1 94.81 154 THR B O 1
ATOM 3772 N N . GLN B 1 155 ? -2.668 -28.938 -27.266 1 91.56 155 GLN B N 1
ATOM 3773 C CA . GLN B 1 155 ? -2.684 -28.641 -28.688 1 91.56 155 GLN B CA 1
ATOM 3774 C C . GLN B 1 155 ? -1.268 -28.578 -29.25 1 91.56 155 GLN B C 1
ATOM 3776 O O . GLN B 1 155 ? -1.019 -29.047 -30.359 1 91.56 155 GLN B O 1
ATOM 3781 N N . SER B 1 156 ? -0.412 -27.969 -28.516 1 91.94 156 SER B N 1
ATOM 3782 C CA . SER B 1 156 ? 0.965 -27.797 -28.969 1 91.94 156 SER B CA 1
ATOM 3783 C C . SER B 1 156 ? 1.908 -27.578 -27.781 1 91.94 156 SER B C 1
ATOM 3785 O O . SER B 1 156 ? 1.476 -27.188 -26.703 1 91.94 156 SER B O 1
ATOM 3787 N N . ASP B 1 157 ? 3.102 -27.984 -27.969 1 93.44 157 ASP B N 1
ATOM 3788 C CA . ASP B 1 157 ? 4.18 -27.688 -27.031 1 93.44 157 ASP B CA 1
ATOM 3789 C C . ASP B 1 157 ? 5.461 -27.312 -27.766 1 93.44 157 ASP B C 1
ATOM 3791 O O . ASP B 1 157 ? 5.773 -27.875 -28.812 1 93.44 157 ASP B O 1
ATOM 3795 N N . LYS B 1 158 ? 6.035 -26.25 -27.359 1 94.5 158 LYS B N 1
ATOM 3796 C CA . LYS B 1 158 ? 7.27 -25.734 -27.953 1 94.5 158 LYS B CA 1
ATOM 3797 C C . LYS B 1 158 ? 8.289 -25.375 -26.875 1 94.5 158 LYS B C 1
ATOM 3799 O O . LYS B 1 158 ? 7.953 -24.734 -25.891 1 94.5 158 LYS B O 1
ATOM 3804 N N . GLN B 1 159 ? 9.484 -25.812 -27.125 1 94.19 159 GLN B N 1
ATOM 3805 C CA . GLN B 1 159 ? 10.562 -25.484 -26.203 1 94.19 159 GLN B CA 1
ATOM 3806 C C . GLN B 1 159 ? 11.211 -24.156 -26.578 1 94.19 159 GLN B C 1
ATOM 3808 O O . GLN B 1 159 ? 11.438 -23.875 -27.75 1 94.19 159 GLN B O 1
ATOM 3813 N N . ILE B 1 160 ? 11.398 -23.344 -25.531 1 93.25 160 ILE B N 1
ATOM 3814 C CA . ILE B 1 160 ? 12.07 -22.047 -25.672 1 93.25 160 ILE B CA 1
ATOM 3815 C C . ILE B 1 160 ? 13.289 -22 -24.766 1 93.25 160 ILE B C 1
ATOM 3817 O O . ILE B 1 160 ? 13.195 -22.312 -23.562 1 93.25 160 ILE B O 1
ATOM 3821 N N . GLN B 1 161 ? 14.422 -21.656 -25.344 1 89.69 161 GLN B N 1
ATOM 3822 C CA . GLN B 1 161 ? 15.617 -21.484 -24.516 1 89.69 161 GLN B CA 1
ATOM 3823 C C . GLN B 1 161 ? 15.719 -20.062 -23.984 1 89.69 161 GLN B C 1
ATOM 3825 O O . GLN B 1 161 ? 15.578 -19.094 -24.734 1 89.69 161 GLN B O 1
ATOM 3830 N N . LEU B 1 162 ? 15.852 -20.016 -22.672 1 86.69 162 LEU B N 1
ATOM 3831 C CA . LEU B 1 162 ? 15.977 -18.703 -22.031 1 86.69 162 LEU B CA 1
ATOM 3832 C C . LEU B 1 162 ? 17.422 -18.453 -21.594 1 86.69 162 LEU B C 1
ATOM 3834 O O . LEU B 1 162 ? 18.125 -19.375 -21.219 1 86.69 162 LEU B O 1
ATOM 3838 N N . ASP B 1 163 ? 17.812 -17.141 -21.547 1 80.12 163 ASP B N 1
ATOM 3839 C CA . ASP B 1 163 ? 19.078 -16.656 -21.031 1 80.12 163 ASP B CA 1
ATOM 3840 C C . ASP B 1 163 ? 20.25 -17.469 -21.562 1 80.12 163 ASP B C 1
ATOM 3842 O O . ASP B 1 163 ? 21.031 -18.031 -20.797 1 80.12 163 ASP B O 1
ATOM 3846 N N . GLN B 1 164 ? 20.375 -17.641 -22.812 1 78.12 164 GLN B N 1
ATOM 3847 C CA . GLN B 1 164 ? 21.469 -18.359 -23.484 1 78.12 164 GLN B CA 1
ATOM 3848 C C . GLN B 1 164 ? 21.484 -19.828 -23.062 1 78.12 164 GLN B C 1
ATOM 3850 O O . GLN B 1 164 ? 22.531 -20.344 -22.656 1 78.12 164 GLN B O 1
ATOM 3855 N N . ALA B 1 165 ? 20.312 -20.469 -22.859 1 72.62 165 ALA B N 1
ATOM 3856 C CA . ALA B 1 165 ? 20.094 -21.891 -22.656 1 72.62 165 ALA B CA 1
ATOM 3857 C C . ALA B 1 165 ? 20.391 -22.297 -21.219 1 72.62 165 ALA B C 1
ATOM 3859 O O . ALA B 1 165 ? 20.656 -23.469 -20.938 1 72.62 165 ALA B O 1
ATOM 3860 N N . LYS B 1 166 ? 20.344 -21.281 -20.359 1 80.5 166 LYS B N 1
ATOM 3861 C CA . LYS B 1 166 ? 20.531 -21.594 -18.938 1 80.5 166 LYS B CA 1
ATOM 3862 C C . LYS B 1 166 ? 19.25 -22.141 -18.312 1 80.5 166 LYS B C 1
ATOM 3864 O O . LYS B 1 166 ? 19.281 -22.719 -17.234 1 80.5 166 LYS B O 1
ATOM 3869 N N . ALA B 1 167 ? 18.219 -21.844 -18.969 1 87.19 167 ALA B N 1
ATOM 3870 C CA . ALA B 1 167 ? 16.922 -22.359 -18.516 1 87.19 167 ALA B CA 1
ATOM 3871 C C . ALA B 1 167 ? 16.047 -22.75 -19.703 1 87.19 167 ALA B C 1
ATOM 3873 O O . ALA B 1 167 ? 16.203 -22.219 -20.797 1 87.19 167 ALA B O 1
ATOM 3874 N N . THR B 1 168 ? 15.234 -23.719 -19.469 1 91.19 168 THR B N 1
ATOM 3875 C CA . THR B 1 168 ? 14.328 -24.203 -20.516 1 91.19 168 THR B CA 1
ATOM 3876 C C . THR B 1 168 ? 12.883 -23.891 -20.156 1 91.19 168 THR B C 1
ATOM 3878 O O . THR B 1 168 ? 12.422 -24.203 -19.062 1 91.19 168 THR B O 1
ATOM 3881 N N . LEU B 1 169 ? 12.266 -23.234 -21.062 1 94.81 169 LEU B N 1
ATOM 3882 C CA . LEU B 1 169 ? 10.844 -22.922 -20.969 1 94.81 169 LEU B CA 1
ATOM 3883 C C . LEU B 1 169 ? 10.039 -23.703 -22 1 94.81 169 LEU B C 1
ATOM 3885 O O . LEU B 1 169 ? 10.422 -23.781 -23.172 1 94.81 169 LEU B O 1
ATOM 3889 N N . VAL B 1 170 ? 9.016 -24.391 -21.562 1 96.31 170 VAL B N 1
ATOM 3890 C CA . VAL B 1 170 ? 8.109 -25.062 -22.5 1 96.31 170 VAL B CA 1
ATOM 3891 C C . VAL B 1 170 ? 6.793 -24.297 -22.594 1 96.31 170 VAL B C 1
ATOM 3893 O O . VAL B 1 170 ? 6.129 -24.062 -21.578 1 96.31 170 VAL B O 1
ATOM 3896 N N . ARG B 1 171 ? 6.48 -23.828 -23.719 1 97.25 171 ARG B N 1
ATOM 3897 C CA . ARG B 1 171 ? 5.203 -23.188 -24.016 1 97.25 171 ARG B CA 1
ATOM 3898 C C . ARG B 1 171 ? 4.188 -24.188 -24.531 1 97.25 171 ARG B C 1
ATOM 3900 O O . ARG B 1 171 ? 4.414 -24.828 -25.562 1 97.25 171 ARG B O 1
ATOM 3907 N N . ARG B 1 172 ? 3.061 -24.375 -23.812 1 96.88 172 ARG B N 1
ATOM 3908 C CA . ARG B 1 172 ? 2.023 -25.328 -24.172 1 96.88 172 ARG B CA 1
ATOM 3909 C C . ARG B 1 172 ? 0.665 -24.656 -24.297 1 96.88 172 ARG B C 1
ATOM 3911 O O . ARG B 1 172 ? 0.324 -23.797 -23.484 1 96.88 172 ARG B O 1
ATOM 3918 N N . VAL B 1 173 ? -0.037 -24.969 -25.359 1 96.38 173 VAL B N 1
ATOM 3919 C CA . VAL B 1 173 ? -1.432 -24.547 -25.438 1 96.38 173 VAL B CA 1
ATOM 3920 C C . VAL B 1 173 ? -2.344 -25.703 -25 1 96.38 173 VAL B C 1
ATOM 3922 O O . VAL B 1 173 ? -2.365 -26.766 -25.641 1 96.38 173 VAL B O 1
ATOM 3925 N N . ILE B 1 174 ? -3.045 -25.484 -23.938 1 96.31 174 ILE B N 1
ATOM 3926 C CA . ILE B 1 174 ? -3.941 -26.484 -23.359 1 96.31 174 ILE B CA 1
ATOM 3927 C C . ILE B 1 174 ? -5.391 -26.109 -23.656 1 96.31 174 ILE B C 1
ATOM 3929 O O . ILE B 1 174 ? -5.793 -24.969 -23.453 1 96.31 174 ILE B O 1
ATOM 3933 N N . HIS B 1 175 ? -6.094 -27.078 -24.109 1 94.19 175 HIS B N 1
ATOM 3934 C CA . HIS B 1 175 ? -7.504 -26.875 -24.422 1 94.19 175 HIS B CA 1
ATOM 3935 C C . HIS B 1 175 ? -8.398 -27.609 -23.422 1 94.19 175 HIS B C 1
ATOM 3937 O O . HIS B 1 175 ? -8.125 -28.766 -23.062 1 94.19 175 HIS B O 1
ATOM 3943 N N . ILE B 1 176 ? -9.391 -26.875 -22.969 1 94.5 176 ILE B N 1
ATOM 3944 C CA . ILE B 1 176 ? -10.398 -27.422 -22.062 1 94.5 176 ILE B CA 1
ATOM 3945 C C . ILE B 1 176 ? -11.758 -27.438 -22.75 1 94.5 176 ILE B C 1
ATOM 3947 O O . ILE B 1 176 ? -12.273 -26.391 -23.156 1 94.5 176 ILE B O 1
ATOM 3951 N N . ASP B 1 177 ? -12.352 -28.609 -22.891 1 90.25 177 ASP B N 1
ATOM 3952 C CA . ASP B 1 177 ? -13.602 -28.75 -23.625 1 90.25 177 ASP B CA 1
ATOM 3953 C C . ASP B 1 177 ? -14.672 -29.391 -22.766 1 90.25 177 ASP B C 1
ATOM 3955 O O . ASP B 1 177 ? -14.375 -30.281 -21.953 1 90.25 177 ASP B O 1
ATOM 3959 N N . ASP B 1 178 ? -15.812 -28.734 -22.812 1 80.75 178 ASP B N 1
ATOM 3960 C CA . ASP B 1 178 ? -17 -29.344 -22.234 1 80.75 178 ASP B CA 1
ATOM 3961 C C . ASP B 1 178 ? -17.922 -29.906 -23.312 1 80.75 178 ASP B C 1
ATOM 3963 O O . ASP B 1 178 ? -18.562 -29.141 -24.047 1 80.75 178 ASP B O 1
ATOM 3967 N N . PRO B 1 179 ? -18.016 -31.141 -23.422 1 69.88 179 PRO B N 1
ATOM 3968 C CA . PRO B 1 179 ? -18.891 -31.672 -24.484 1 69.88 179 PRO B CA 1
ATOM 3969 C C . PRO B 1 179 ? -20.359 -31.328 -24.266 1 69.88 179 PRO B C 1
ATOM 3971 O O . PRO B 1 179 ? -21.125 -31.297 -25.219 1 69.88 179 PRO B O 1
ATOM 3974 N N . GLN B 1 180 ? -20.719 -31.078 -23.031 1 68.44 180 GLN B N 1
ATOM 3975 C CA . GLN B 1 180 ? -22.141 -30.875 -22.75 1 68.44 180 GLN B CA 1
ATOM 3976 C C . GLN B 1 180 ? -22.422 -29.422 -22.406 1 68.44 180 GLN B C 1
ATOM 3978 O O . GLN B 1 180 ? -23.594 -29.016 -22.312 1 68.44 180 GLN B O 1
ATOM 3983 N N . SER B 1 181 ? -21.406 -28.641 -22.172 1 63.97 181 SER B N 1
ATOM 3984 C CA . SER B 1 181 ? -21.656 -27.359 -21.516 1 63.97 181 SER B CA 1
ATOM 3985 C C . SER B 1 181 ? -21.797 -26.234 -22.531 1 63.97 181 SER B C 1
ATOM 3987 O O . SER B 1 181 ? -21.016 -26.141 -23.469 1 63.97 181 SER B O 1
ATOM 3989 N N . GLU B 1 182 ? -22.891 -25.578 -22.375 1 59.53 182 GLU B N 1
ATOM 3990 C CA . GLU B 1 182 ? -23.125 -24.328 -23.078 1 59.53 182 GLU B CA 1
ATOM 3991 C C . GLU B 1 182 ? -22.078 -23.281 -22.703 1 59.53 182 GLU B C 1
ATOM 3993 O O . GLU B 1 182 ? -21.734 -22.406 -23.5 1 59.53 182 GLU B O 1
ATOM 3998 N N . MET B 1 183 ? -21.484 -23.453 -21.547 1 59.44 183 MET B N 1
ATOM 3999 C CA . MET B 1 183 ? -20.516 -22.469 -21.047 1 59.44 183 MET B CA 1
ATOM 4000 C C . MET B 1 183 ? -19.234 -22.5 -21.875 1 59.44 183 MET B C 1
ATOM 4002 O O . MET B 1 183 ? -18.578 -21.469 -22.062 1 59.44 183 MET B O 1
ATOM 4006 N N . LEU B 1 184 ? -19 -23.703 -22.203 1 64.06 184 LEU B N 1
ATOM 4007 C CA . LEU B 1 184 ? -17.797 -23.891 -23 1 64.06 184 LEU B CA 1
ATOM 4008 C C . LEU B 1 184 ? -18.141 -24.312 -24.422 1 64.06 184 LEU B C 1
ATOM 4010 O O . LEU B 1 184 ? -17.625 -25.312 -24.922 1 64.06 184 LEU B O 1
ATOM 4014 N N . LYS B 1 185 ? -19.156 -23.781 -24.969 1 65.5 185 LYS B N 1
ATOM 4015 C CA . LYS B 1 185 ? -19.562 -24.172 -26.312 1 65.5 185 LYS B CA 1
ATOM 4016 C C . LYS B 1 185 ? -18.359 -24.203 -27.266 1 65.5 185 LYS B C 1
ATOM 4018 O O . LYS B 1 185 ? -18.25 -25.109 -28.094 1 65.5 185 LYS B O 1
ATOM 4023 N N . HIS B 1 186 ? -17.453 -23.25 -27.062 1 75.56 186 HIS B N 1
ATOM 4024 C CA . HIS B 1 186 ? -16.328 -23.188 -27.969 1 75.56 186 HIS B CA 1
ATOM 4025 C C . HIS B 1 186 ? -15.031 -23.562 -27.266 1 75.56 186 HIS B C 1
ATOM 4027 O O . HIS B 1 186 ? -13.938 -23.391 -27.812 1 75.56 186 HIS B O 1
ATOM 4033 N N . GLY B 1 187 ? -15.141 -24.125 -26.094 1 86.12 187 GLY B N 1
ATOM 4034 C CA . GLY B 1 187 ? -13.953 -24.516 -25.359 1 86.12 187 GLY B CA 1
ATOM 4035 C C . GLY B 1 187 ? -13.164 -23.344 -24.812 1 86.12 187 GLY B C 1
ATOM 4036 O O . GLY B 1 187 ? -13.531 -22.188 -25.047 1 86.12 187 GLY B O 1
ATOM 4037 N N . TRP B 1 188 ? -12.203 -23.672 -23.938 1 92.94 188 TRP B N 1
ATOM 4038 C CA . TRP B 1 188 ? -11.289 -22.672 -23.391 1 92.94 188 TRP B CA 1
ATOM 4039 C C . TRP B 1 188 ? -9.836 -23.078 -23.625 1 92.94 188 TRP B C 1
ATOM 4041 O O . TRP B 1 188 ? -9.484 -24.25 -23.5 1 92.94 188 TRP B O 1
ATOM 4051 N N . ALA B 1 189 ? -9.078 -22.109 -24.062 1 94.44 189 ALA B N 1
ATOM 4052 C CA . ALA B 1 189 ? -7.656 -22.375 -24.281 1 94.44 189 ALA B CA 1
ATOM 4053 C C . ALA B 1 189 ? -6.797 -21.547 -23.328 1 94.44 189 ALA B C 1
ATOM 4055 O O . ALA B 1 189 ? -7.062 -20.375 -23.094 1 94.44 189 ALA B O 1
ATOM 4056 N N . VAL B 1 190 ? -5.832 -22.203 -22.719 1 96.94 190 VAL B N 1
ATOM 4057 C CA . VAL B 1 190 ? -4.863 -21.531 -21.859 1 96.94 190 VAL B CA 1
ATOM 4058 C C . VAL B 1 190 ? -3.445 -21.828 -22.344 1 96.94 190 VAL B C 1
ATOM 4060 O O . VAL B 1 190 ? -3.145 -22.953 -22.75 1 96.94 190 VAL B O 1
ATOM 4063 N N . THR B 1 191 ? -2.619 -20.828 -22.359 1 98 191 THR B N 1
ATOM 4064 C CA . THR B 1 191 ? -1.211 -21.031 -22.688 1 98 191 THR B CA 1
ATOM 4065 C C . THR B 1 191 ? -0.379 -21.188 -21.422 1 98 191 THR B C 1
ATOM 4067 O O . THR B 1 191 ? -0.321 -20.297 -20.594 1 98 191 THR B O 1
ATOM 4070 N N . GLN B 1 192 ? 0.223 -22.344 -21.328 1 98.31 192 GLN B N 1
ATOM 4071 C CA . GLN B 1 192 ? 1.082 -22.625 -20.172 1 98.31 192 GLN B CA 1
ATOM 4072 C C . GLN B 1 192 ? 2.547 -22.359 -20.5 1 98.31 192 GLN B C 1
ATOM 4074 O O . GLN B 1 192 ? 3.033 -22.75 -21.562 1 98.31 192 GLN B O 1
ATOM 4079 N N . PHE B 1 193 ? 3.186 -21.641 -19.625 1 98.12 193 PHE B N 1
ATOM 4080 C CA . PHE B 1 193 ? 4.637 -21.5 -19.625 1 98.12 193 PHE B CA 1
ATOM 4081 C C . PHE B 1 193 ? 5.258 -22.281 -18.484 1 98.12 193 PHE B C 1
ATOM 4083 O O . PHE B 1 193 ? 5.09 -21.906 -17.312 1 98.12 193 PHE B O 1
ATOM 4090 N N . HIS B 1 194 ? 5.984 -23.344 -18.859 1 97 194 HIS B N 1
ATOM 4091 C CA . HIS B 1 194 ? 6.551 -24.25 -17.875 1 97 194 HIS B CA 1
ATOM 4092 C C . HIS B 1 194 ? 8.07 -24.141 -17.828 1 97 194 HIS B C 1
ATOM 4094 O O . HIS B 1 194 ? 8.758 -24.547 -18.781 1 97 194 HIS B O 1
ATOM 4100 N N . LEU B 1 195 ? 8.516 -23.547 -16.703 1 93.88 195 LEU B N 1
ATOM 4101 C CA . LEU B 1 195 ? 9.961 -23.484 -16.5 1 93.88 195 LEU B CA 1
ATOM 4102 C C . LEU B 1 195 ? 10.492 -24.797 -15.953 1 93.88 195 LEU B C 1
ATOM 4104 O O . LEU B 1 195 ? 10.406 -25.047 -14.75 1 93.88 195 LEU B O 1
ATOM 4108 N N . THR B 1 196 ? 11.141 -25.594 -16.75 1 88.69 196 THR B N 1
ATOM 4109 C CA . THR B 1 196 ? 11.477 -26.969 -16.406 1 88.69 196 THR B CA 1
ATOM 4110 C C . THR B 1 196 ? 12.875 -27.062 -15.797 1 88.69 196 THR B C 1
ATOM 4112 O O . THR B 1 196 ? 13.227 -28.062 -15.18 1 88.69 196 THR B O 1
ATOM 4115 N N . SER B 1 197 ? 13.664 -26.062 -16 1 79.75 197 SER B N 1
ATOM 4116 C CA . SER B 1 197 ? 14.984 -26.016 -15.383 1 79.75 197 SER B CA 1
ATOM 4117 C C . SER B 1 197 ? 15.312 -24.625 -14.859 1 79.75 197 SER B C 1
ATOM 4119 O O . SER B 1 197 ? 14.922 -23.625 -15.453 1 79.75 197 SER B O 1
ATOM 4121 N N . TRP B 1 198 ? 15.555 -24.641 -13.531 1 71.25 198 TRP B N 1
ATOM 4122 C CA . TRP B 1 198 ? 15.945 -23.406 -12.859 1 71.25 198 TRP B CA 1
ATOM 4123 C C . TRP B 1 198 ? 17.344 -23.516 -12.289 1 71.25 198 TRP B C 1
ATOM 4125 O O . TRP B 1 198 ? 17.766 -24.578 -11.828 1 71.25 198 TRP B O 1
ATOM 4135 N N . PRO B 1 199 ? 18.109 -22.375 -12.641 1 60.06 199 PRO B N 1
ATOM 4136 C CA . PRO B 1 199 ? 19.453 -22.484 -12.094 1 60.06 199 PRO B CA 1
ATOM 4137 C C . PRO B 1 199 ? 19.469 -22.734 -10.586 1 60.06 199 PRO B C 1
ATOM 4139 O O . PRO B 1 199 ? 18.547 -22.312 -9.883 1 60.06 199 PRO B O 1
ATOM 4142 N N . ASP B 1 200 ? 20.172 -23.688 -10.148 1 52.72 200 ASP B N 1
ATOM 4143 C CA . ASP B 1 200 ? 20.312 -24.266 -8.812 1 52.72 200 ASP B CA 1
ATOM 4144 C C . ASP B 1 200 ? 20.469 -23.156 -7.762 1 52.72 200 ASP B C 1
ATOM 4146 O O . ASP B 1 200 ? 20.516 -23.438 -6.562 1 52.72 200 ASP B O 1
ATOM 4150 N N . HIS B 1 201 ? 20.781 -22 -8.094 1 52.84 201 HIS B N 1
ATOM 4151 C CA . HIS B 1 201 ? 21.297 -21.188 -6.988 1 52.84 201 HIS B CA 1
ATOM 4152 C C . HIS B 1 201 ? 20.156 -20.5 -6.246 1 52.84 201 HIS B C 1
ATOM 4154 O O . HIS B 1 201 ? 20.391 -19.5 -5.555 1 52.84 201 HIS B O 1
ATOM 4160 N N . GLY B 1 202 ? 18.984 -21.016 -6.285 1 58.69 202 GLY B N 1
ATOM 4161 C CA . GLY B 1 202 ? 17.953 -20.578 -5.348 1 58.69 202 GLY B CA 1
ATOM 4162 C C . GLY B 1 202 ? 17.234 -19.328 -5.793 1 58.69 202 GLY B C 1
ATOM 4163 O O . GLY B 1 202 ? 16.078 -19.094 -5.406 1 58.69 202 GLY B O 1
ATOM 4164 N N . VAL B 1 203 ? 18 -18.375 -6.488 1 68 203 VAL B N 1
ATOM 4165 C CA . VAL B 1 203 ? 17.312 -17.141 -6.859 1 68 203 VAL B CA 1
ATOM 4166 C C . VAL B 1 203 ? 17.25 -17.031 -8.383 1 68 203 VAL B C 1
ATOM 4168 O O . VAL B 1 203 ? 18.203 -17.375 -9.086 1 68 203 VAL B O 1
ATOM 4171 N N . PHE B 1 204 ? 16.109 -16.609 -8.875 1 74.81 204 PHE B N 1
ATOM 4172 C CA . PHE B 1 204 ? 15.922 -16.344 -10.297 1 74.81 204 PHE B CA 1
ATOM 4173 C C . PHE B 1 204 ? 16.766 -15.156 -10.742 1 74.81 204 PHE B C 1
ATOM 4175 O O . PHE B 1 204 ? 16.703 -14.078 -10.141 1 74.81 204 PHE B O 1
ATOM 4182 N N . PRO B 1 205 ? 17.641 -15.508 -11.734 1 82 205 PRO B N 1
ATOM 4183 C CA . PRO B 1 205 ? 18.281 -14.32 -12.297 1 82 205 PRO B CA 1
ATOM 4184 C C . PRO B 1 205 ? 17.281 -13.32 -12.867 1 82 205 PRO B C 1
ATOM 4186 O O . PRO B 1 205 ? 16.266 -13.727 -13.461 1 82 205 PRO B O 1
ATOM 4189 N N . THR B 1 206 ? 17.594 -12.117 -12.656 1 84.75 206 THR B N 1
ATOM 4190 C CA . THR B 1 206 ? 16.719 -11.039 -13.086 1 84.75 206 THR B CA 1
ATOM 4191 C C . THR B 1 206 ? 16.453 -11.109 -14.586 1 84.75 206 THR B C 1
ATOM 4193 O O . THR B 1 206 ? 15.312 -10.984 -15.031 1 84.75 206 THR B O 1
ATOM 4196 N N . ALA B 1 207 ? 17.516 -11.422 -15.344 1 85.44 207 ALA B N 1
ATOM 4197 C CA . ALA B 1 207 ? 17.391 -11.477 -16.797 1 85.44 207 ALA B CA 1
ATOM 4198 C C . ALA B 1 207 ? 16.422 -12.586 -17.219 1 85.44 207 ALA B C 1
ATOM 4200 O O . ALA B 1 207 ? 15.641 -12.406 -18.172 1 85.44 207 ALA B O 1
ATOM 4201 N N . LEU B 1 208 ? 16.516 -13.656 -16.578 1 88.62 208 LEU B N 1
ATOM 4202 C CA . LEU B 1 208 ? 15.648 -14.789 -16.875 1 88.62 208 LEU B CA 1
ATOM 4203 C C . LEU B 1 208 ? 14.188 -14.445 -16.594 1 88.62 208 LEU B C 1
ATOM 4205 O O . LEU B 1 208 ? 13.305 -14.773 -17.391 1 88.62 208 LEU B O 1
ATOM 4209 N N . LEU B 1 209 ? 13.914 -13.797 -15.5 1 90.62 209 LEU B N 1
ATOM 4210 C CA . LEU B 1 209 ? 12.562 -13.406 -15.117 1 90.62 209 LEU B CA 1
ATOM 4211 C C . LEU B 1 209 ? 11.969 -12.438 -16.141 1 90.62 209 LEU B C 1
ATOM 4213 O O . LEU B 1 209 ? 10.797 -12.562 -16.516 1 90.62 209 LEU B O 1
ATOM 4217 N N . LEU B 1 210 ? 12.773 -11.531 -16.516 1 91.81 210 LEU B N 1
ATOM 4218 C CA . LEU B 1 210 ? 12.297 -10.531 -17.469 1 91.81 210 LEU B CA 1
ATOM 4219 C C . LEU B 1 210 ? 12.023 -11.164 -18.828 1 91.81 210 LEU B C 1
ATOM 4221 O O . LEU B 1 210 ? 11.07 -10.773 -19.516 1 91.81 210 LEU B O 1
ATOM 4225 N N . GLN B 1 211 ? 12.844 -12.117 -19.234 1 93.38 211 GLN B N 1
ATOM 4226 C CA . GLN B 1 211 ? 12.594 -12.844 -20.469 1 93.38 211 GLN B CA 1
ATOM 4227 C C . GLN B 1 211 ? 11.305 -13.656 -20.391 1 93.38 211 GLN B C 1
ATOM 4229 O O . GLN B 1 211 ? 10.547 -13.719 -21.359 1 93.38 211 GLN B O 1
ATOM 4234 N N . LEU B 1 212 ? 11.141 -14.273 -19.25 1 95.06 212 LEU B N 1
ATOM 4235 C CA . LEU B 1 212 ? 9.914 -15.023 -19.047 1 95.06 212 LEU B CA 1
ATOM 4236 C C . LEU B 1 212 ? 8.688 -14.125 -19.172 1 95.06 212 LEU B C 1
ATOM 4238 O O . LEU B 1 212 ? 7.715 -14.477 -19.828 1 95.06 212 LEU B O 1
ATOM 4242 N N . ILE B 1 213 ? 8.758 -12.969 -18.547 1 96.38 213 ILE B N 1
ATOM 4243 C CA . ILE B 1 213 ? 7.66 -12.016 -18.594 1 96.38 213 ILE B CA 1
ATOM 4244 C C . ILE B 1 213 ? 7.395 -11.617 -20.047 1 96.38 213 ILE B C 1
ATOM 4246 O O . ILE B 1 213 ? 6.242 -11.562 -20.484 1 96.38 213 ILE B O 1
ATOM 4250 N N . ARG B 1 214 ? 8.422 -11.414 -20.828 1 95.31 214 ARG B N 1
ATOM 4251 C CA . ARG B 1 214 ? 8.273 -11.055 -22.234 1 95.31 214 ARG B CA 1
ATOM 4252 C C . ARG B 1 214 ? 7.574 -12.164 -23.016 1 95.31 214 ARG B C 1
ATOM 4254 O O . ARG B 1 214 ? 6.711 -11.891 -23.844 1 95.31 214 ARG B O 1
ATOM 4261 N N . GLU B 1 215 ? 7.953 -13.359 -22.734 1 96.12 215 GLU B N 1
ATOM 4262 C CA . GLU B 1 215 ? 7.332 -14.492 -23.422 1 96.12 215 GLU B CA 1
ATOM 4263 C C . GLU B 1 215 ? 5.84 -14.562 -23.109 1 96.12 215 GLU B C 1
ATOM 4265 O O . GLU B 1 215 ? 5.027 -14.82 -24 1 96.12 215 GLU B O 1
ATOM 4270 N N . THR B 1 216 ? 5.477 -14.344 -21.812 1 97.38 216 THR B N 1
ATOM 4271 C CA . THR B 1 216 ? 4.078 -14.445 -21.422 1 97.38 216 THR B CA 1
ATOM 4272 C C . THR B 1 216 ? 3.254 -13.32 -22.047 1 97.38 216 THR B C 1
ATOM 4274 O O . THR B 1 216 ? 2.055 -13.484 -22.281 1 97.38 216 THR B O 1
ATOM 4277 N N . GLN B 1 217 ? 3.873 -12.219 -22.297 1 95.06 217 GLN B N 1
ATOM 4278 C CA . GLN B 1 217 ? 3.18 -11.055 -22.812 1 95.06 217 GLN B CA 1
ATOM 4279 C C . GLN B 1 217 ? 2.908 -11.195 -24.312 1 95.06 217 GLN B C 1
ATOM 4281 O O . GLN B 1 217 ? 2.199 -10.375 -24.906 1 95.06 217 GLN B O 1
ATOM 4286 N N . GLN B 1 218 ? 3.406 -12.289 -24.953 1 94.75 218 GLN B N 1
ATOM 4287 C CA . GLN B 1 218 ? 3.146 -12.57 -26.359 1 94.75 218 GLN B CA 1
ATOM 4288 C C . GLN B 1 218 ? 1.79 -13.242 -26.547 1 94.75 218 GLN B C 1
ATOM 4290 O O . GLN B 1 218 ? 1.291 -13.352 -27.656 1 94.75 218 GLN B O 1
ATOM 4295 N N . VAL B 1 219 ? 1.215 -13.703 -25.469 1 95.44 219 VAL B N 1
ATOM 4296 C CA . VAL B 1 219 ? -0.101 -14.32 -25.547 1 95.44 219 VAL B CA 1
ATOM 4297 C C . VAL B 1 219 ? -1.165 -13.258 -25.797 1 95.44 219 VAL B C 1
ATOM 4299 O O . VAL B 1 219 ? -1.267 -12.289 -25.047 1 95.44 219 VAL B O 1
ATOM 4302 N N . PRO B 1 220 ? -1.963 -13.398 -26.859 1 88.31 220 PRO B N 1
ATOM 4303 C CA . PRO B 1 220 ? -3.014 -12.414 -27.125 1 88.31 220 PRO B CA 1
ATOM 4304 C C . PRO B 1 220 ? -4.055 -12.352 -26.016 1 88.31 220 PRO B C 1
ATOM 4306 O O . PRO B 1 220 ? -4.551 -13.391 -25.562 1 88.31 220 PRO B O 1
ATOM 4309 N N . MET B 1 221 ? -4.266 -11.203 -25.531 1 84.81 221 MET B N 1
ATOM 4310 C CA . MET B 1 221 ? -5.258 -10.977 -24.484 1 84.81 221 MET B CA 1
ATOM 4311 C C . MET B 1 221 ? -6.422 -10.148 -25.016 1 84.81 221 MET B C 1
ATOM 4313 O O . MET B 1 221 ? -6.23 -9.258 -25.844 1 84.81 221 MET B O 1
ATOM 4317 N N . THR B 1 222 ? -7.578 -10.539 -24.562 1 76.25 222 THR B N 1
ATOM 4318 C CA . THR B 1 222 ? -8.727 -9.719 -24.906 1 76.25 222 THR B CA 1
ATOM 4319 C C . THR B 1 222 ? -8.625 -8.336 -24.266 1 76.25 222 THR B C 1
ATOM 4321 O O . THR B 1 222 ? -8.133 -8.203 -23.156 1 76.25 222 THR B O 1
ATOM 4324 N N . LYS B 1 223 ? -9.078 -7.371 -24.984 1 76.31 223 LYS B N 1
ATOM 4325 C CA . LYS B 1 223 ? -9.016 -5.984 -24.531 1 76.31 223 LYS B CA 1
ATOM 4326 C C . LYS B 1 223 ? -10.172 -5.664 -23.578 1 76.31 223 LYS B C 1
ATOM 4328 O O . LYS B 1 223 ? -11.125 -4.98 -23.969 1 76.31 223 LYS B O 1
ATOM 4333 N N . ILE B 1 224 ? -10.211 -6.305 -22.531 1 77.56 224 ILE B N 1
ATOM 4334 C CA . ILE B 1 224 ? -11.195 -6.02 -21.5 1 77.56 224 ILE B CA 1
ATOM 4335 C C . ILE B 1 224 ? -10.508 -5.418 -20.281 1 77.56 224 ILE B C 1
ATOM 4337 O O . ILE B 1 224 ? -9.344 -5.711 -20 1 77.56 224 ILE B O 1
ATOM 4341 N N . TYR B 1 225 ? -11.188 -4.473 -19.734 1 77.25 225 TYR B N 1
ATOM 4342 C CA . TYR B 1 225 ? -10.664 -3.848 -18.531 1 77.25 225 TYR B CA 1
ATOM 4343 C C . TYR B 1 225 ? -11.617 -4.055 -17.344 1 77.25 225 TYR B C 1
ATOM 4345 O O . TYR B 1 225 ? -12.812 -3.781 -17.469 1 77.25 225 TYR B O 1
ATOM 4353 N N . PRO B 1 226 ? -11.062 -4.793 -16.25 1 80.25 226 PRO B N 1
ATOM 4354 C CA . PRO B 1 226 ? -9.672 -5.215 -16.062 1 80.25 226 PRO B CA 1
ATOM 4355 C C . PRO B 1 226 ? -9.359 -6.535 -16.75 1 80.25 226 PRO B C 1
ATOM 4357 O O . PRO B 1 226 ? -10.25 -7.363 -16.953 1 80.25 226 PRO B O 1
ATOM 4360 N N . PRO B 1 227 ? -8.062 -6.664 -17.109 1 87.75 227 PRO B N 1
ATOM 4361 C CA . PRO B 1 227 ? -7.684 -7.93 -17.75 1 87.75 227 PRO B CA 1
ATOM 4362 C C . PRO B 1 227 ? -7.812 -9.125 -16.797 1 87.75 227 PRO B C 1
ATOM 4364 O O . PRO B 1 227 ? -7.781 -8.953 -15.586 1 87.75 227 PRO B O 1
ATOM 4367 N N . PRO B 1 228 ? -7.953 -10.32 -17.406 1 92.88 228 PRO B N 1
ATOM 4368 C CA . PRO B 1 228 ? -7.961 -11.516 -16.562 1 92.88 228 PRO B CA 1
ATOM 4369 C C . PRO B 1 228 ? -6.641 -11.719 -15.82 1 92.88 228 PRO B C 1
ATOM 4371 O O . PRO B 1 228 ? -5.598 -11.234 -16.266 1 92.88 228 PRO B O 1
ATOM 4374 N N . PRO B 1 229 ? -6.742 -12.398 -14.75 1 96 229 PRO B N 1
ATOM 4375 C CA . PRO B 1 229 ? -5.527 -12.602 -13.969 1 96 229 PRO B CA 1
ATOM 4376 C C . PRO B 1 229 ? -4.547 -13.57 -14.633 1 96 229 PRO B C 1
ATOM 4378 O O . PRO B 1 229 ? -4.965 -14.477 -15.3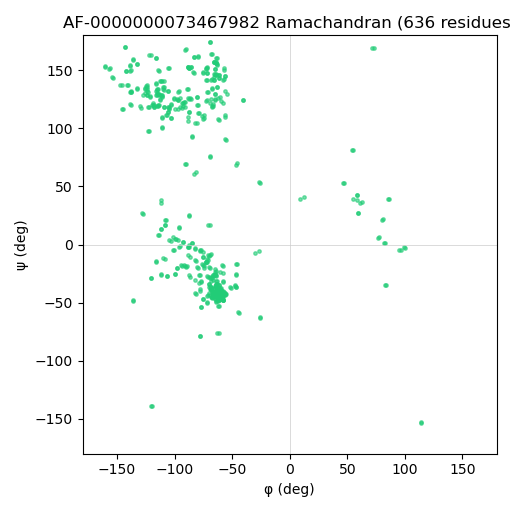59 1 96 229 PRO B O 1
ATOM 4381 N N . THR B 1 230 ? -3.262 -13.336 -14.422 1 97.62 230 THR B N 1
ATOM 4382 C CA . THR B 1 230 ? -2.23 -14.32 -14.727 1 97.62 230 THR B CA 1
ATOM 4383 C C . THR B 1 230 ? -2.131 -15.367 -13.617 1 97.62 230 THR B C 1
ATOM 4385 O O . THR B 1 230 ? -2.076 -15.016 -12.438 1 97.62 230 THR B O 1
ATOM 4388 N N . TRP B 1 231 ? -2.211 -16.609 -13.992 1 98.75 231 TRP B N 1
ATOM 4389 C CA . TRP B 1 231 ? -2.08 -17.672 -13.008 1 98.75 231 TRP B CA 1
ATOM 4390 C C . TRP B 1 231 ? -0.627 -18.125 -12.883 1 98.75 231 TRP B C 1
ATOM 4392 O O . TRP B 1 231 ? 0.001 -18.5 -13.867 1 98.75 231 TRP B O 1
ATOM 4402 N N . ILE B 1 232 ? -0.085 -18.047 -11.664 1 98.75 232 ILE B N 1
ATOM 4403 C CA . ILE B 1 232 ? 1.3 -18.422 -11.398 1 98.75 232 ILE B CA 1
ATOM 4404 C C . ILE B 1 232 ? 1.345 -19.484 -10.305 1 98.75 232 ILE B C 1
ATOM 4406 O O . ILE B 1 232 ? 0.69 -19.359 -9.273 1 98.75 232 ILE B O 1
ATOM 4410 N N . HIS B 1 233 ? 2.035 -20.562 -10.586 1 98.19 233 HIS B N 1
ATOM 4411 C CA . HIS B 1 233 ? 2.289 -21.484 -9.492 1 98.19 233 HIS B CA 1
ATOM 4412 C C . HIS B 1 233 ? 3.717 -22.016 -9.539 1 98.19 233 HIS B C 1
ATOM 4414 O O . HIS B 1 233 ? 4.391 -21.906 -10.57 1 98.19 233 HIS B O 1
ATOM 4420 N N . CYS B 1 234 ? 4.246 -22.406 -8.445 1 96.19 234 CYS B N 1
ATOM 4421 C CA . CYS B 1 234 ? 5.387 -23.297 -8.312 1 96.19 234 CYS B CA 1
ATOM 4422 C C . CYS B 1 234 ? 5.012 -24.547 -7.527 1 96.19 234 CYS B C 1
ATOM 4424 O O . CYS B 1 234 ? 3.982 -25.172 -7.797 1 96.19 234 CYS B O 1
ATOM 4426 N N . SER B 1 235 ? 5.852 -25.031 -6.633 1 96.38 235 SER B N 1
ATOM 4427 C CA . SER B 1 235 ? 5.434 -26.203 -5.867 1 96.38 235 SER B CA 1
ATOM 4428 C C . SER B 1 235 ? 4.445 -25.812 -4.77 1 96.38 235 SER B C 1
ATOM 4430 O O . SER B 1 235 ? 3.311 -26.297 -4.758 1 96.38 235 SER B O 1
ATOM 4432 N N . ALA B 1 236 ? 4.859 -24.828 -3.941 1 96.81 236 ALA B N 1
ATOM 4433 C CA . ALA B 1 236 ? 4.039 -24.375 -2.822 1 96.81 236 ALA B CA 1
ATOM 4434 C C . ALA B 1 236 ? 3.285 -23.094 -3.174 1 96.81 236 ALA B C 1
ATOM 4436 O O . ALA B 1 236 ? 2.25 -22.797 -2.574 1 96.81 236 ALA B O 1
ATOM 4437 N N . GLY B 1 237 ? 3.805 -22.312 -4.117 1 96.94 237 GLY B N 1
ATOM 4438 C CA . GLY B 1 237 ? 3.15 -21.078 -4.539 1 96.94 237 GLY B CA 1
ATOM 4439 C C . GLY B 1 237 ? 3.504 -19.891 -3.676 1 96.94 237 GLY B C 1
ATOM 4440 O O . GLY B 1 237 ? 2.645 -19.062 -3.375 1 96.94 237 GLY B O 1
ATOM 4441 N N . VAL B 1 238 ? 4.797 -19.781 -3.25 1 96.94 238 VAL B N 1
ATOM 4442 C CA . VAL B 1 238 ? 5.129 -18.656 -2.375 1 96.94 238 VAL B CA 1
ATOM 4443 C C . VAL B 1 238 ? 6.449 -18.031 -2.818 1 96.94 238 VAL B C 1
ATOM 4445 O O . VAL B 1 238 ? 6.543 -16.812 -2.969 1 96.94 238 VAL B O 1
ATOM 4448 N N . GLY B 1 239 ? 7.5 -18.859 -3.057 1 94.44 239 GLY B N 1
ATOM 4449 C CA . GLY B 1 239 ? 8.82 -18.344 -3.352 1 94.44 239 GLY B CA 1
ATOM 4450 C C . GLY B 1 239 ? 8.969 -17.844 -4.777 1 94.44 239 GLY B C 1
ATOM 4451 O O . GLY B 1 239 ? 8.789 -16.656 -5.047 1 94.44 239 GLY B O 1
ATOM 4452 N N . ARG B 1 240 ? 9.148 -18.859 -5.668 1 93.44 240 ARG B N 1
ATOM 4453 C CA . ARG B 1 240 ? 9.336 -18.516 -7.074 1 93.44 240 ARG B CA 1
ATOM 4454 C C . ARG B 1 240 ? 8.133 -17.766 -7.629 1 93.44 240 ARG B C 1
ATOM 4456 O O . ARG B 1 240 ? 8.281 -16.797 -8.367 1 93.44 240 ARG B O 1
ATOM 4463 N N . SER B 1 241 ? 6.941 -18.203 -7.227 1 96.31 241 SER B N 1
ATOM 4464 C CA . SER B 1 241 ? 5.719 -17.562 -7.695 1 96.31 241 SER B CA 1
ATOM 4465 C C . SER B 1 241 ? 5.633 -16.109 -7.219 1 96.31 241 SER B C 1
ATOM 4467 O O . SER B 1 241 ? 5.273 -15.219 -7.988 1 96.31 241 SER B O 1
ATOM 4469 N N . GLY B 1 242 ? 6 -15.938 -5.934 1 96.81 242 GLY B N 1
ATOM 4470 C CA . GLY B 1 242 ? 6.008 -14.586 -5.398 1 96.81 242 GLY B CA 1
ATOM 4471 C C . GLY B 1 242 ? 7 -13.68 -6.094 1 96.81 242 GLY B C 1
ATOM 4472 O O . GLY B 1 242 ? 6.699 -12.516 -6.367 1 96.81 242 GLY B O 1
ATOM 4473 N N . THR B 1 243 ? 8.125 -14.203 -6.395 1 96.19 243 THR B N 1
ATOM 4474 C CA . THR B 1 243 ? 9.172 -13.414 -7.035 1 96.19 243 THR B CA 1
ATOM 4475 C C . THR B 1 243 ? 8.758 -13.016 -8.445 1 96.19 243 THR B C 1
ATOM 4477 O O . THR B 1 243 ? 8.977 -11.867 -8.859 1 96.19 243 THR B O 1
ATOM 4480 N N . LEU B 1 244 ? 8.148 -13.914 -9.156 1 96.62 244 LEU B N 1
ATOM 4481 C CA . LEU B 1 244 ? 7.703 -13.578 -10.5 1 96.62 244 LEU B CA 1
ATOM 4482 C C . LEU B 1 244 ? 6.582 -12.547 -10.461 1 96.62 244 LEU B C 1
ATOM 4484 O O . LEU B 1 244 ? 6.578 -11.594 -11.25 1 96.62 244 LEU B O 1
ATOM 4488 N N . ALA B 1 245 ? 5.602 -12.773 -9.562 1 98 245 ALA B N 1
ATOM 4489 C CA . ALA B 1 245 ? 4.523 -11.797 -9.422 1 98 245 ALA B CA 1
ATOM 4490 C C . ALA B 1 245 ? 5.078 -10.414 -9.102 1 98 245 ALA B C 1
ATOM 4492 O O . ALA B 1 245 ? 4.621 -9.414 -9.664 1 98 245 ALA B O 1
ATOM 4493 N N . ALA B 1 246 ? 6.051 -10.391 -8.219 1 97.62 246 ALA B N 1
ATOM 4494 C CA . ALA B 1 246 ? 6.691 -9.125 -7.863 1 97.62 246 ALA B CA 1
ATOM 4495 C C . ALA B 1 246 ? 7.336 -8.477 -9.086 1 97.62 246 ALA B C 1
ATOM 4497 O O . ALA B 1 246 ? 7.246 -7.262 -9.266 1 97.62 246 ALA B O 1
ATOM 4498 N N . ALA B 1 247 ? 7.926 -9.289 -9.883 1 96.88 247 ALA B N 1
ATOM 4499 C CA . ALA B 1 247 ? 8.578 -8.781 -11.086 1 96.88 247 ALA B CA 1
ATOM 4500 C C . ALA B 1 247 ? 7.555 -8.188 -12.055 1 96.88 247 ALA B C 1
ATOM 4502 O O . ALA B 1 247 ? 7.781 -7.117 -12.625 1 96.88 247 ALA B O 1
ATOM 4503 N N . TYR B 1 248 ? 6.449 -8.867 -12.195 1 97.5 248 TYR B N 1
ATOM 4504 C CA . TYR B 1 248 ? 5.367 -8.352 -13.031 1 97.5 248 TYR B CA 1
ATOM 4505 C C . TYR B 1 248 ? 4.91 -6.984 -12.547 1 97.5 248 TYR B C 1
ATOM 4507 O O . TYR B 1 248 ? 4.77 -6.051 -13.344 1 97.5 248 TYR B O 1
ATOM 4515 N N . ILE B 1 249 ? 4.695 -6.887 -11.273 1 96.94 249 ILE B N 1
ATOM 4516 C CA . ILE B 1 249 ? 4.191 -5.652 -10.68 1 96.94 249 ILE B CA 1
ATOM 4517 C C . ILE B 1 249 ? 5.223 -4.539 -10.859 1 96.94 249 ILE B C 1
ATOM 4519 O O . ILE B 1 249 ? 4.875 -3.42 -11.242 1 96.94 249 ILE B O 1
ATOM 4523 N N . ALA B 1 250 ? 6.477 -4.875 -10.594 1 95.56 250 ALA B N 1
ATOM 4524 C CA . ALA B 1 250 ? 7.551 -3.893 -10.734 1 95.56 250 ALA B CA 1
ATOM 4525 C C . ALA B 1 250 ? 7.602 -3.332 -12.148 1 95.56 250 ALA B C 1
ATOM 4527 O O . ALA B 1 250 ? 7.672 -2.115 -12.336 1 95.56 250 ALA B O 1
ATOM 4528 N N . GLN B 1 251 ? 7.559 -4.219 -13.102 1 94.94 251 GLN B N 1
ATOM 4529 C CA . GLN B 1 251 ? 7.621 -3.793 -14.492 1 94.94 251 GLN B CA 1
ATOM 4530 C C . GLN B 1 251 ? 6.457 -2.871 -14.844 1 94.94 251 GLN B C 1
ATOM 4532 O O . GLN B 1 251 ? 6.652 -1.816 -15.453 1 94.94 251 GLN B O 1
ATOM 4537 N N . ALA B 1 252 ? 5.305 -3.279 -14.461 1 93.69 252 ALA B N 1
ATOM 4538 C CA . ALA B 1 252 ? 4.105 -2.502 -14.773 1 93.69 252 ALA B CA 1
ATOM 4539 C C . ALA B 1 252 ? 4.129 -1.148 -14.078 1 93.69 252 ALA B C 1
ATOM 4541 O O . ALA B 1 252 ? 3.758 -0.13 -14.664 1 93.69 252 ALA B O 1
ATOM 4542 N N . ALA B 1 253 ? 4.531 -1.16 -12.812 1 91.81 253 ALA B N 1
ATOM 4543 C CA . ALA B 1 253 ? 4.57 0.07 -12.031 1 91.81 253 ALA B CA 1
ATOM 4544 C C . ALA B 1 253 ? 5.582 1.059 -12.602 1 91.81 253 ALA B C 1
ATOM 4546 O O . ALA B 1 253 ? 5.293 2.252 -12.727 1 91.81 253 ALA B O 1
ATOM 4547 N N . ILE B 1 254 ? 6.727 0.595 -12.953 1 90.38 254 ILE B N 1
ATOM 4548 C CA . ILE B 1 254 ? 7.793 1.443 -13.469 1 90.38 254 ILE B CA 1
ATOM 4549 C C . ILE B 1 254 ? 7.406 1.97 -14.852 1 90.38 254 ILE B C 1
ATOM 4551 O O . ILE B 1 254 ? 7.648 3.137 -15.164 1 90.38 254 ILE B O 1
ATOM 4555 N N . ASN B 1 255 ? 6.777 1.117 -15.633 1 88.5 255 ASN B N 1
ATOM 4556 C CA . ASN B 1 255 ? 6.277 1.563 -16.938 1 88.5 255 ASN B CA 1
ATOM 4557 C C . ASN B 1 255 ? 5.234 2.666 -16.781 1 88.5 255 ASN B C 1
ATOM 4559 O O . ASN B 1 255 ? 5.207 3.615 -17.562 1 88.5 255 ASN B O 1
ATOM 4563 N N . SER B 1 256 ? 4.398 2.508 -15.836 1 85 256 SER B N 1
ATOM 4564 C CA . SER B 1 256 ? 3.383 3.521 -15.57 1 85 256 SER B CA 1
ATOM 4565 C C . SER B 1 256 ? 4.02 4.84 -15.141 1 85 256 SER B C 1
ATOM 4567 O O . SER B 1 256 ? 3.562 5.914 -15.539 1 85 256 SER B O 1
ATOM 4569 N N . ALA B 1 257 ? 4.984 4.758 -14.305 1 80.94 257 ALA B N 1
ATOM 4570 C CA . ALA B 1 257 ? 5.684 5.949 -13.828 1 80.94 257 ALA B CA 1
ATOM 4571 C C . ALA B 1 257 ? 6.379 6.672 -14.977 1 80.94 257 ALA B C 1
ATOM 4573 O O . ALA B 1 257 ? 6.43 7.906 -15 1 80.94 257 ALA B O 1
ATOM 4574 N N . ARG B 1 258 ? 6.891 5.969 -15.844 1 78.44 258 ARG B N 1
ATOM 4575 C CA . ARG B 1 258 ? 7.582 6.52 -17 1 78.44 258 ARG B CA 1
ATOM 4576 C C . ARG B 1 258 ? 6.613 7.293 -17.906 1 78.44 258 ARG B C 1
ATOM 4578 O O . ARG B 1 258 ? 6.953 8.359 -18.422 1 78.44 258 ARG B O 1
ATOM 4585 N N . HIS B 1 259 ? 5.488 6.816 -17.984 1 78.06 259 HIS B N 1
ATOM 4586 C CA . HIS B 1 259 ? 4.5 7.422 -18.875 1 78.06 259 HIS B CA 1
ATOM 4587 C C . HIS B 1 259 ? 3.902 8.68 -18.266 1 78.06 259 HIS B C 1
ATOM 4589 O O . HIS B 1 259 ? 3.506 9.602 -18.969 1 78.06 259 HIS B O 1
ATOM 4595 N N . ASN B 1 260 ? 3.672 8.68 -17 1 69.69 260 ASN B N 1
ATOM 4596 C CA . ASN B 1 260 ? 3.066 9.836 -16.344 1 69.69 260 ASN B CA 1
ATOM 4597 C C . ASN B 1 260 ? 4.031 11.016 -16.281 1 69.69 260 ASN B C 1
ATOM 4599 O O . ASN B 1 260 ? 3.625 12.133 -15.969 1 69.69 260 ASN B O 1
ATOM 4603 N N . GLN B 1 261 ? 5.082 11.078 -17.016 1 58.53 261 GLN B N 1
ATOM 4604 C CA . GLN B 1 261 ? 6.098 12.086 -17.328 1 58.53 261 GLN B CA 1
ATOM 4605 C C . GLN B 1 261 ? 5.941 13.312 -16.422 1 58.53 261 GLN B C 1
ATOM 4607 O O . GLN B 1 261 ? 5.84 14.438 -16.922 1 58.53 261 GLN B O 1
ATOM 4612 N N . THR B 1 262 ? 5.629 13.148 -15.141 1 58.19 262 THR B N 1
ATOM 4613 C CA . THR B 1 262 ? 5.602 14.414 -14.414 1 58.19 262 THR B CA 1
ATOM 4614 C C . THR B 1 262 ? 7.008 14.992 -14.281 1 58.19 262 THR B C 1
ATOM 4616 O O . THR B 1 262 ? 7.965 14.258 -14.023 1 58.19 262 THR B O 1
ATOM 4619 N N . PRO B 1 263 ? 7.195 16.156 -14.688 1 56.78 263 PRO B N 1
ATOM 4620 C CA . PRO B 1 263 ? 8.523 16.766 -14.562 1 56.78 263 PRO B CA 1
ATOM 4621 C C . PRO B 1 263 ? 9.195 16.453 -13.234 1 56.78 263 PRO B C 1
ATOM 4623 O O . PRO B 1 263 ? 8.555 16.484 -12.188 1 56.78 263 PRO B O 1
ATOM 4626 N N . PRO B 1 264 ? 10.414 15.891 -13.383 1 56.31 264 PRO B N 1
ATOM 4627 C CA . PRO B 1 264 ? 11.148 15.484 -12.18 1 56.31 264 PRO B CA 1
ATOM 4628 C C . PRO B 1 264 ? 11.141 16.562 -11.094 1 56.31 264 PRO B C 1
ATOM 4630 O O . PRO B 1 264 ? 11.219 16.25 -9.906 1 56.31 264 PRO B O 1
ATOM 4633 N N . ASP B 1 265 ? 10.992 17.734 -11.578 1 53.16 265 ASP B N 1
ATOM 4634 C CA . ASP B 1 265 ? 11.078 18.844 -10.633 1 53.16 265 ASP B CA 1
ATOM 4635 C C . ASP B 1 265 ? 9.711 19.141 -10.008 1 53.16 265 ASP B C 1
ATOM 4637 O O . ASP B 1 265 ? 9.617 19.938 -9.078 1 53.16 265 ASP B O 1
ATOM 4641 N N . SER B 1 266 ? 8.789 18.344 -10.516 1 55.5 266 SER B N 1
ATOM 4642 C CA . SER B 1 266 ? 7.461 18.562 -9.953 1 55.5 266 SER B CA 1
ATOM 4643 C C . SER B 1 266 ? 7.25 17.734 -8.695 1 55.5 266 SER B C 1
ATOM 4645 O O . SER B 1 266 ? 7.953 16.75 -8.469 1 55.5 266 SER B O 1
ATOM 4647 N N . LEU B 1 267 ? 6.402 18.281 -7.848 1 56.53 267 LEU B N 1
ATOM 4648 C CA . LEU B 1 267 ? 6.055 17.578 -6.617 1 56.53 267 LEU B CA 1
ATOM 4649 C C . LEU B 1 267 ? 5.711 16.125 -6.906 1 56.53 267 LEU B C 1
ATOM 4651 O O . LEU B 1 267 ? 6.156 15.219 -6.188 1 56.53 267 LEU B O 1
ATOM 4655 N N . MET B 1 268 ? 5.137 15.969 -7.977 1 56.59 268 MET B N 1
ATOM 4656 C CA . MET B 1 268 ? 4.695 14.633 -8.359 1 56.59 268 MET B CA 1
ATOM 4657 C C . MET B 1 268 ? 5.867 13.797 -8.852 1 56.59 268 MET B C 1
ATOM 4659 O O . MET B 1 268 ? 5.922 12.586 -8.602 1 56.59 268 MET B O 1
ATOM 4663 N N . GLY B 1 269 ? 6.766 14.508 -9.445 1 59.31 269 GLY B N 1
ATOM 4664 C CA . GLY B 1 269 ? 7.934 13.812 -9.969 1 59.31 269 GLY B CA 1
ATOM 4665 C C . GLY B 1 269 ? 8.859 13.305 -8.883 1 59.31 269 GLY B C 1
ATOM 4666 O O . GLY B 1 269 ? 9.352 12.172 -8.953 1 59.31 269 GLY B O 1
ATOM 4667 N N . LYS B 1 270 ? 9.078 14.109 -7.934 1 58.34 270 LYS B N 1
ATOM 4668 C CA . LYS B 1 270 ? 9.93 13.719 -6.809 1 58.34 270 LYS B CA 1
ATOM 4669 C C . LYS B 1 270 ? 9.305 12.562 -6.027 1 58.34 270 LYS B C 1
ATOM 4671 O O . LYS B 1 270 ? 10 11.617 -5.656 1 58.34 270 LYS B O 1
ATOM 4676 N N . ASN B 1 271 ? 8.062 12.641 -5.949 1 61.03 271 ASN B N 1
ATOM 4677 C CA . ASN B 1 271 ? 7.352 11.578 -5.242 1 61.03 271 ASN B CA 1
ATOM 4678 C C . ASN B 1 271 ? 7.422 10.258 -6 1 61.03 271 ASN B C 1
ATOM 4680 O O . ASN B 1 271 ? 7.574 9.195 -5.391 1 61.03 271 ASN B O 1
ATOM 4684 N N . ALA B 1 272 ? 7.48 10.469 -7.309 1 62 272 ALA B N 1
ATOM 4685 C CA . ALA B 1 272 ? 7.523 9.266 -8.141 1 62 272 ALA B CA 1
ATOM 4686 C C . ALA B 1 272 ? 8.852 8.531 -7.973 1 62 272 ALA B C 1
ATOM 4688 O O . ALA B 1 272 ? 8.875 7.309 -7.848 1 62 272 ALA B O 1
ATOM 4689 N N . ALA B 1 273 ? 9.922 9.25 -7.957 1 60.66 273 ALA B N 1
ATOM 4690 C CA . ALA B 1 273 ? 11.242 8.633 -7.797 1 60.66 273 ALA B CA 1
ATOM 4691 C C . ALA B 1 273 ? 11.375 7.984 -6.426 1 60.66 273 ALA B C 1
ATOM 4693 O O . ALA B 1 273 ? 11.906 6.875 -6.305 1 60.66 273 ALA B O 1
ATOM 4694 N N . ALA B 1 274 ? 10.898 8.703 -5.484 1 60.81 274 ALA B N 1
ATOM 4695 C CA . ALA B 1 274 ? 10.953 8.203 -4.113 1 60.81 274 ALA B CA 1
ATOM 4696 C C . ALA B 1 274 ? 10.102 6.945 -3.961 1 60.81 274 ALA B C 1
ATOM 4698 O O . ALA B 1 274 ? 10.453 6.039 -3.199 1 60.81 274 ALA B O 1
ATOM 4699 N N . GLU B 1 275 ? 9.188 6.934 -4.809 1 67.69 275 GLU B N 1
ATOM 4700 C CA . GLU B 1 275 ? 8.266 5.801 -4.738 1 67.69 275 GLU B CA 1
ATOM 4701 C C . GLU B 1 275 ? 8.914 4.531 -5.273 1 67.69 275 GLU B C 1
ATOM 4703 O O . GLU B 1 275 ? 8.57 3.424 -4.855 1 67.69 275 GLU B O 1
ATOM 4708 N N . ILE B 1 276 ? 9.961 4.754 -6.012 1 72.69 276 ILE B N 1
ATOM 4709 C CA . ILE B 1 276 ? 10.547 3.582 -6.652 1 72.69 276 ILE B CA 1
ATOM 4710 C C . ILE B 1 276 ? 11.461 2.855 -5.668 1 72.69 276 ILE B C 1
ATOM 4712 O O . ILE B 1 276 ? 11.539 1.625 -5.676 1 72.69 276 ILE B O 1
ATOM 4716 N N . TRP B 1 277 ? 12.07 3.564 -4.758 1 74.38 277 TRP B N 1
ATOM 4717 C CA . TRP B 1 277 ? 13.031 2.938 -3.855 1 74.38 277 TRP B CA 1
ATOM 4718 C C . TRP B 1 277 ? 12.336 1.994 -2.883 1 74.38 277 TRP B C 1
ATOM 4720 O O . TRP B 1 277 ? 12.906 0.981 -2.473 1 74.38 277 TRP B O 1
ATOM 4730 N N . ASP B 1 278 ? 11.18 2.277 -2.613 1 86.56 278 ASP B N 1
ATOM 4731 C CA . ASP B 1 278 ? 10.453 1.463 -1.645 1 86.56 278 ASP B CA 1
ATOM 4732 C C . ASP B 1 278 ? 9.5 0.497 -2.346 1 86.56 278 ASP B C 1
ATOM 4734 O O . ASP B 1 278 ? 8.719 -0.199 -1.69 1 86.56 278 ASP B O 1
ATOM 4738 N N . LEU B 1 279 ? 9.609 0.482 -3.584 1 91.5 279 LEU B N 1
ATOM 4739 C CA . LEU B 1 279 ? 8.68 -0.302 -4.387 1 91.5 279 LEU B CA 1
ATOM 4740 C C . LEU B 1 279 ? 8.797 -1.787 -4.059 1 91.5 279 LEU B C 1
ATOM 4742 O O . LEU B 1 279 ? 7.781 -2.469 -3.891 1 91.5 279 LEU B O 1
ATOM 4746 N N . PRO B 1 280 ? 10 -2.355 -3.863 1 93.88 280 PRO B N 1
ATOM 4747 C CA . PRO B 1 280 ? 10.125 -3.781 -3.553 1 93.88 280 PRO B CA 1
ATOM 4748 C C . PRO B 1 280 ? 9.383 -4.172 -2.275 1 93.88 280 PRO B C 1
ATOM 4750 O O . PRO B 1 280 ? 8.656 -5.168 -2.26 1 93.88 280 PRO B O 1
ATOM 4753 N N . VAL B 1 281 ? 9.531 -3.367 -1.249 1 93.44 281 VAL B N 1
ATOM 4754 C CA . VAL B 1 281 ? 8.891 -3.666 0.029 1 93.44 281 VAL B CA 1
ATOM 4755 C C . VAL B 1 281 ? 7.375 -3.562 -0.112 1 93.44 281 VAL B C 1
ATOM 4757 O O . VAL B 1 281 ? 6.641 -4.426 0.377 1 93.44 281 VAL B O 1
ATOM 4760 N N . ARG B 1 282 ? 6.945 -2.566 -0.774 1 93.88 282 ARG B N 1
ATOM 4761 C CA . ARG B 1 282 ? 5.516 -2.357 -0.962 1 93.88 282 ARG B CA 1
ATOM 4762 C C . ARG B 1 282 ? 4.891 -3.512 -1.739 1 93.88 282 ARG B C 1
ATOM 4764 O O . ARG B 1 282 ? 3.771 -3.936 -1.44 1 93.88 282 ARG B O 1
ATOM 4771 N N . ILE B 1 283 ? 5.594 -3.957 -2.705 1 96.94 283 ILE B N 1
ATOM 4772 C CA . ILE B 1 283 ? 5.105 -5.062 -3.525 1 96.94 283 ILE B CA 1
ATOM 4773 C C . ILE B 1 283 ? 4.973 -6.32 -2.67 1 96.94 283 ILE B C 1
ATOM 4775 O O . ILE B 1 283 ? 3.938 -6.988 -2.697 1 96.94 283 ILE B O 1
ATOM 4779 N N . VAL B 1 284 ? 6.008 -6.621 -1.938 1 97.69 284 VAL B N 1
ATOM 4780 C CA . VAL B 1 284 ? 6.004 -7.84 -1.136 1 97.69 284 VAL B CA 1
ATOM 4781 C C . VAL B 1 284 ? 4.922 -7.75 -0.062 1 97.69 284 VAL B C 1
ATOM 4783 O O . VAL B 1 284 ? 4.23 -8.734 0.219 1 97.69 284 VAL B O 1
ATOM 4786 N N . GLU B 1 285 ? 4.777 -6.57 0.521 1 95.44 285 GLU B N 1
ATOM 4787 C CA . GLU B 1 285 ? 3.697 -6.367 1.482 1 95.44 285 GLU B CA 1
ATOM 4788 C C . GLU B 1 285 ? 2.336 -6.648 0.852 1 95.44 285 GLU B C 1
ATOM 4790 O O . GLU B 1 285 ? 1.484 -7.293 1.465 1 95.44 285 GLU B O 1
ATOM 4795 N N . HIS B 1 286 ? 2.158 -6.184 -0.312 1 94.94 286 HIS B N 1
ATOM 4796 C CA . HIS B 1 286 ? 0.907 -6.391 -1.032 1 94.94 286 HIS B CA 1
ATOM 4797 C C . HIS B 1 286 ? 0.648 -7.875 -1.273 1 94.94 286 HIS B C 1
ATOM 4799 O O . H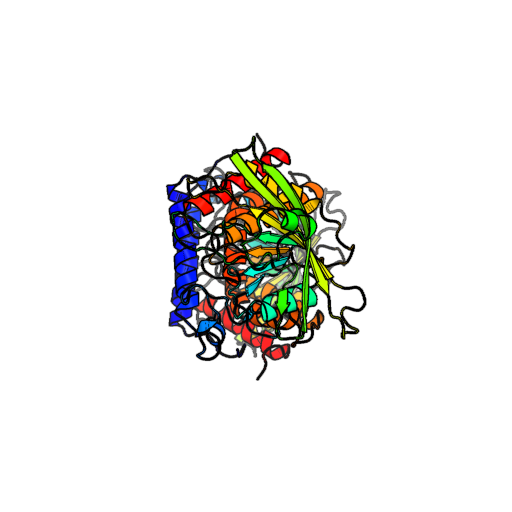IS B 1 286 ? -0.446 -8.367 -0.997 1 94.94 286 HIS B O 1
ATOM 4805 N N . LEU B 1 287 ? 1.63 -8.523 -1.733 1 97.75 287 LEU B N 1
ATOM 4806 C CA . LEU B 1 287 ? 1.489 -9.945 -2.029 1 97.75 287 LEU B CA 1
ATOM 4807 C C . LEU B 1 287 ? 1.15 -10.734 -0.766 1 97.75 287 LEU B C 1
ATOM 4809 O O . LEU B 1 287 ? 0.244 -11.57 -0.775 1 97.75 287 LEU B O 1
ATOM 4813 N N . ARG B 1 288 ? 1.805 -10.422 0.302 1 96.94 288 ARG B N 1
ATOM 4814 C CA . ARG B 1 288 ? 1.69 -11.195 1.53 1 96.94 288 ARG B CA 1
ATOM 4815 C C . ARG B 1 288 ? 0.368 -10.914 2.236 1 96.94 288 ARG B C 1
ATOM 4817 O O . ARG B 1 288 ? -0.022 -11.641 3.15 1 96.94 288 ARG B O 1
ATOM 4824 N N . ARG B 1 289 ? -0.338 -9.922 1.812 1 94.06 289 ARG B N 1
ATOM 4825 C CA . ARG B 1 289 ? -1.677 -9.68 2.338 1 94.06 289 ARG B CA 1
ATOM 4826 C C . ARG B 1 289 ? -2.666 -10.719 1.828 1 94.06 289 ARG B C 1
ATOM 4828 O O . ARG B 1 289 ? -3.754 -10.875 2.385 1 94.06 289 ARG B O 1
ATOM 4835 N N . TYR B 1 290 ? -2.275 -11.422 0.833 1 94.69 290 TYR B N 1
ATOM 4836 C CA . TYR B 1 290 ? -3.219 -12.352 0.223 1 94.69 290 TYR B CA 1
ATOM 4837 C C . TYR B 1 290 ? -2.697 -13.781 0.29 1 94.69 290 TYR B C 1
ATOM 4839 O O . TYR B 1 290 ? -3.477 -14.742 0.263 1 94.69 290 TYR B O 1
ATOM 4847 N N . ARG B 1 291 ? -1.457 -13.867 0.295 1 96.94 291 ARG B N 1
ATOM 4848 C CA . ARG B 1 291 ? -0.816 -15.164 0.455 1 96.94 291 ARG B CA 1
ATOM 4849 C C . ARG B 1 291 ? 0.475 -15.047 1.257 1 96.94 291 ARG B C 1
ATOM 4851 O O . ARG B 1 291 ? 1.432 -14.414 0.811 1 96.94 291 ARG B O 1
ATOM 4858 N N . ALA B 1 292 ? 0.472 -15.695 2.41 1 96.69 292 ALA B N 1
ATOM 4859 C CA . ALA B 1 292 ? 1.576 -15.555 3.357 1 96.69 292 ALA B CA 1
ATOM 4860 C C . ALA B 1 292 ? 2.879 -16.078 2.764 1 96.69 292 ALA B C 1
ATOM 4862 O O . ALA B 1 292 ? 2.863 -17.016 1.947 1 96.69 292 ALA B O 1
ATOM 4863 N N . ARG B 1 293 ? 4.008 -15.461 3.115 1 96.88 293 ARG B N 1
ATOM 4864 C CA . ARG B 1 293 ? 5.363 -15.953 2.914 1 96.88 293 ARG B CA 1
ATOM 4865 C C . ARG B 1 293 ? 5.805 -15.766 1.467 1 96.88 293 ARG B C 1
ATOM 4867 O O . ARG B 1 293 ? 6.879 -16.234 1.075 1 96.88 293 ARG B O 1
ATOM 4874 N N . MET B 1 294 ? 4.977 -15.086 0.654 1 97.44 294 MET B N 1
ATOM 4875 C CA . MET B 1 294 ? 5.438 -14.82 -0.706 1 97.44 294 MET B CA 1
ATOM 4876 C C . MET B 1 294 ? 6.766 -14.07 -0.693 1 97.44 294 MET B C 1
ATOM 4878 O O . MET B 1 294 ? 6.977 -13.188 0.138 1 97.44 294 MET B O 1
ATOM 4882 N N . VAL B 1 295 ? 7.621 -14.453 -1.768 1 96.31 295 VAL B N 1
ATOM 4883 C CA . VAL B 1 295 ? 9.016 -14.039 -1.685 1 96.31 295 VAL B CA 1
ATOM 4884 C C . VAL B 1 295 ? 9.625 -14.516 -0.368 1 96.31 295 VAL B C 1
ATOM 4886 O O . VAL B 1 295 ? 9.836 -13.727 0.552 1 96.31 295 VAL B O 1
ATOM 4889 N N . GLN B 1 296 ? 10.016 -15.742 -0.356 1 94.75 296 GLN B N 1
ATOM 4890 C CA . GLN B 1 296 ? 10.117 -16.531 0.862 1 94.75 296 GLN B CA 1
ATOM 4891 C C . GLN B 1 296 ? 11.477 -16.359 1.528 1 94.75 296 GLN B C 1
ATOM 4893 O O . GLN B 1 296 ? 11.609 -16.562 2.736 1 94.75 296 GLN B O 1
ATOM 4898 N N . THR B 1 297 ? 12.469 -16.031 0.776 1 94.06 297 THR B N 1
ATOM 4899 C CA . THR B 1 297 ? 13.812 -15.953 1.334 1 94.06 297 THR B CA 1
ATOM 4900 C C . THR B 1 297 ? 14.406 -14.562 1.14 1 94.06 297 THR B C 1
ATOM 4902 O O . THR B 1 297 ? 13.938 -13.797 0.289 1 94.06 297 THR B O 1
ATOM 4905 N N . ILE B 1 298 ? 15.445 -14.273 1.888 1 94.75 298 ILE B N 1
ATOM 4906 C CA . ILE B 1 298 ? 16.141 -13 1.783 1 94.75 298 ILE B CA 1
ATOM 4907 C C . ILE B 1 298 ? 16.766 -12.859 0.395 1 94.75 298 ILE B C 1
ATOM 4909 O O . ILE B 1 298 ? 16.812 -11.758 -0.159 1 94.75 298 ILE B O 1
ATOM 4913 N N . ASP B 1 299 ? 17.203 -13.984 -0.138 1 93 299 ASP B N 1
ATOM 4914 C CA . ASP B 1 299 ? 17.781 -13.945 -1.475 1 93 299 ASP B CA 1
ATOM 4915 C C . ASP B 1 299 ? 16.75 -13.547 -2.52 1 93 299 ASP B C 1
ATOM 4917 O O . ASP B 1 299 ? 17.047 -12.781 -3.438 1 93 299 ASP B O 1
ATOM 4921 N N . GLN B 1 300 ? 15.586 -14.07 -2.408 1 93.69 300 GLN B N 1
ATOM 4922 C CA . GLN B 1 300 ? 14.5 -13.703 -3.309 1 93.69 300 GLN B CA 1
ATOM 4923 C C . GLN B 1 300 ? 14.109 -12.234 -3.133 1 93.69 300 GLN B C 1
ATOM 4925 O O . GLN B 1 300 ? 13.812 -11.547 -4.109 1 93.69 300 GLN B O 1
ATOM 4930 N N . PHE B 1 301 ? 14.094 -11.82 -1.913 1 94.88 301 PHE B N 1
ATOM 4931 C CA . PHE B 1 301 ? 13.789 -10.43 -1.615 1 94.88 301 PHE B CA 1
ATOM 4932 C C . PHE B 1 301 ? 14.828 -9.5 -2.236 1 94.88 301 PHE B C 1
ATOM 4934 O O . PHE B 1 301 ? 14.477 -8.477 -2.828 1 94.88 301 PHE B O 1
ATOM 4941 N N . GLU B 1 302 ? 16.062 -9.867 -2.123 1 92.81 302 GLU B N 1
ATOM 4942 C CA . GLU B 1 302 ? 17.141 -9.125 -2.77 1 92.81 302 GLU B CA 1
ATOM 4943 C C . GLU B 1 302 ? 16.953 -9.094 -4.285 1 92.81 302 GLU B C 1
ATOM 4945 O O . GLU B 1 302 ? 17.234 -8.086 -4.93 1 92.81 302 GLU B O 1
ATOM 4950 N N . ALA B 1 303 ? 16.516 -10.203 -4.801 1 92.38 303 ALA B N 1
ATOM 4951 C CA . ALA B 1 303 ? 16.281 -10.281 -6.238 1 92.38 303 ALA B CA 1
ATOM 4952 C C . ALA B 1 303 ? 15.227 -9.266 -6.672 1 92.38 303 ALA B C 1
ATOM 4954 O O . ALA B 1 303 ? 15.32 -8.695 -7.766 1 92.38 303 ALA B O 1
ATOM 4955 N N . VAL B 1 304 ? 14.211 -9.055 -5.844 1 94.5 304 VAL B N 1
ATOM 4956 C CA . VAL B 1 304 ? 13.18 -8.078 -6.176 1 94.5 304 VAL B CA 1
ATOM 4957 C C . VAL B 1 304 ? 13.789 -6.688 -6.266 1 94.5 304 VAL B C 1
ATOM 4959 O O . VAL B 1 304 ? 13.438 -5.898 -7.145 1 94.5 304 VAL B O 1
ATOM 4962 N N . TYR B 1 305 ? 14.711 -6.344 -5.375 1 92.06 305 TYR B N 1
ATOM 4963 C CA . TYR B 1 305 ? 15.398 -5.059 -5.438 1 92.06 305 TYR B CA 1
ATOM 4964 C C . TYR B 1 305 ? 16.219 -4.941 -6.711 1 92.06 305 TYR B C 1
ATOM 4966 O O . TYR B 1 305 ? 16.266 -3.881 -7.336 1 92.06 305 TYR B O 1
ATOM 4974 N N . GLU B 1 306 ? 16.812 -6.039 -7.078 1 91 306 GLU B N 1
ATOM 4975 C CA . GLU B 1 306 ? 17.609 -6.051 -8.297 1 91 306 GLU B CA 1
ATOM 4976 C C . GLU B 1 306 ? 16.75 -5.848 -9.531 1 91 306 GLU B C 1
ATOM 4978 O O . GLU B 1 306 ? 17.125 -5.133 -10.461 1 91 306 GLU B O 1
ATOM 4983 N N . ILE B 1 307 ? 15.648 -6.488 -9.523 1 92.56 307 ILE B N 1
ATOM 4984 C CA . ILE B 1 307 ? 14.703 -6.379 -10.625 1 92.56 307 ILE B CA 1
ATOM 4985 C C . ILE B 1 307 ? 14.25 -4.93 -10.773 1 92.56 307 ILE B C 1
ATOM 4987 O O . ILE B 1 307 ? 14.25 -4.379 -11.883 1 92.56 307 ILE B O 1
ATOM 4991 N N . VAL B 1 308 ? 13.898 -4.309 -9.688 1 91.62 308 VAL B N 1
ATOM 4992 C CA . VAL B 1 308 ? 13.414 -2.932 -9.703 1 91.62 308 VAL B CA 1
ATOM 4993 C C . VAL B 1 308 ? 14.531 -2.004 -10.188 1 91.62 308 VAL B C 1
ATOM 4995 O O . VAL B 1 308 ? 14.289 -1.105 -11 1 91.62 308 VAL B O 1
ATOM 4998 N N . ALA B 1 309 ? 15.719 -2.229 -9.711 1 88.38 309 ALA B N 1
ATOM 4999 C CA . ALA B 1 309 ? 16.859 -1.405 -10.117 1 88.38 309 ALA B CA 1
ATOM 5000 C C . ALA B 1 309 ? 17.109 -1.502 -11.617 1 88.38 309 ALA B C 1
ATOM 5002 O O . ALA B 1 309 ? 17.328 -0.488 -12.281 1 88.38 309 ALA B O 1
ATOM 5003 N N . GLU B 1 310 ? 17.047 -2.676 -12.078 1 89.69 310 GLU B N 1
ATOM 5004 C CA . GLU B 1 310 ? 17.281 -2.902 -13.508 1 89.69 310 GLU B CA 1
ATOM 5005 C C . GLU B 1 310 ? 16.188 -2.244 -14.352 1 89.69 310 GLU B C 1
ATOM 5007 O O . GLU B 1 310 ? 16.484 -1.58 -15.344 1 89.69 310 GLU B O 1
ATOM 5012 N N . LEU B 1 311 ? 15.016 -2.443 -13.953 1 90.5 311 LEU B N 1
ATOM 5013 C CA . LEU B 1 311 ? 13.891 -1.871 -14.688 1 90.5 311 LEU B CA 1
ATOM 5014 C C . LEU B 1 311 ? 13.93 -0.347 -14.648 1 90.5 311 LEU B C 1
ATOM 5016 O O . LEU B 1 311 ? 13.641 0.313 -15.648 1 90.5 311 LEU B O 1
ATOM 5020 N N . ALA B 1 312 ? 14.25 0.194 -13.508 1 86.25 312 ALA B N 1
ATOM 5021 C CA . ALA B 1 312 ? 14.344 1.645 -13.359 1 86.25 312 ALA B CA 1
ATOM 5022 C C . ALA B 1 312 ? 15.438 2.221 -14.25 1 86.25 312 ALA B C 1
ATOM 5024 O O . ALA B 1 312 ? 15.281 3.295 -14.828 1 86.25 312 ALA B O 1
ATOM 5025 N N . THR B 1 313 ? 16.547 1.507 -14.344 1 85.06 313 THR B N 1
ATOM 5026 C CA . THR B 1 313 ? 17.656 1.92 -15.203 1 85.06 313 THR B CA 1
ATOM 5027 C C . THR B 1 313 ? 17.234 1.903 -16.672 1 85.06 313 THR B C 1
ATOM 5029 O O . THR B 1 313 ? 17.531 2.836 -17.422 1 85.06 313 THR B O 1
ATOM 5032 N N . GLN B 1 314 ? 16.547 0.902 -17.016 1 83.94 314 GLN B N 1
ATOM 5033 C CA . GLN B 1 314 ? 16.062 0.785 -18.391 1 83.94 314 GLN B CA 1
ATOM 5034 C C . GLN B 1 314 ? 15.078 1.901 -18.719 1 83.94 314 GLN B C 1
ATOM 5036 O O . GLN B 1 314 ? 15.039 2.379 -19.859 1 83.94 314 GLN B O 1
ATOM 5041 N N . ALA B 1 315 ? 14.32 2.287 -17.75 1 79.88 315 ALA B N 1
ATOM 5042 C CA . ALA B 1 315 ? 13.297 3.309 -17.953 1 79.88 315 ALA B CA 1
ATOM 5043 C C . ALA B 1 315 ? 13.883 4.711 -17.828 1 79.88 315 ALA B C 1
ATOM 5045 O O . ALA B 1 315 ? 13.18 5.707 -18 1 79.88 315 ALA B O 1
ATOM 5046 N N . GLN B 1 316 ? 15.164 4.848 -17.594 1 72.5 316 GLN B N 1
ATOM 5047 C CA . GLN B 1 316 ? 15.852 6.121 -17.406 1 72.5 316 GLN B CA 1
ATOM 5048 C C . GLN B 1 316 ? 15.258 6.895 -16.219 1 72.5 316 GLN B C 1
ATOM 5050 O O . GLN B 1 316 ? 15.07 8.109 -16.312 1 72.5 316 GLN B O 1
ATOM 5055 N N . LEU B 1 317 ? 14.734 6.227 -15.32 1 62.56 317 LEU B N 1
ATOM 5056 C CA . LEU B 1 317 ? 14.203 6.836 -14.109 1 62.56 317 LEU B CA 1
ATOM 5057 C C . LEU B 1 317 ? 15.266 6.898 -13.016 1 62.56 317 LEU B C 1
ATOM 5059 O O . LEU B 1 317 ? 15.086 7.574 -12 1 62.56 317 LEU B O 1
ATOM 5063 N N . ALA B 1 318 ? 16.234 6.102 -13.219 1 53.44 318 ALA B N 1
ATOM 5064 C CA . ALA B 1 318 ? 17.312 6.129 -12.234 1 53.44 318 ALA B CA 1
ATOM 5065 C C . ALA B 1 318 ? 18.328 7.234 -12.555 1 53.44 318 ALA B C 1
ATOM 5067 O O . ALA B 1 318 ? 18.844 7.316 -13.672 1 53.44 318 ALA B O 1
ATOM 5068 N N . ARG B 1 319 ? 18.203 8.461 -12.008 1 45.69 319 ARG B N 1
ATOM 5069 C CA . ARG B 1 319 ? 19.188 9.516 -12.266 1 45.69 319 ARG B CA 1
ATOM 5070 C C . ARG B 1 319 ? 20.594 9.055 -11.891 1 45.69 319 ARG B C 1
ATOM 5072 O O . ARG B 1 319 ? 20.797 8.422 -10.852 1 45.69 319 ARG B O 1
ATOM 5079 N N . ASN B 1 320 ? 21.547 8.844 -12.953 1 31.75 320 ASN B N 1
ATOM 5080 C CA . ASN B 1 320 ? 22.984 8.828 -12.766 1 31.75 320 ASN B CA 1
ATOM 5081 C C . ASN B 1 320 ? 23.453 10.008 -11.922 1 31.75 320 ASN B C 1
ATOM 5083 O O . ASN B 1 320 ? 23 11.133 -12.117 1 31.75 320 ASN B O 1
#

pLDDT: mean 86.47, std 15.22, range [31.66, 98.75]

Secondary structure (DSSP, 8-state):
--TT-PPPHHHHHHHHHHHHHHHHHHHH-GGGS---TTTTSTTTGGG-SSTTS---GGGBPSSS--SEEEE---TT----EEEEPPPPGGGHHHHHHHHHHTT--EEEE-S-SEETTEE-----SPPPSGGGGS-SSS---SSEEPTTS-EEEEEEEEEEEETTTTEEEEEEEEEEE-SS-STTTT-EEEEEEEE----TTSS--HHHHHHHHHHHTTS-----SSPPPEEEE-SSSSHHHHHHHHHHHHHHHHHHHHHT---TTSHHHHHHHHHHHTHHHHHHHHHHTTSTT-S-SHHHHHHHHHHHHHHHHHTT-S--/--TT-PPPHHHHHHHHHHHHHHHHHHHH-GGGS---TTTTSTTTGGG-SSTTS---GGGBPSSS--SEEEE---TT----EEEEPPPPGGGHHHHHHHHHHTT--EEEE-S-SEETTEE-----SPPPSGGGGS-SSS---SSEEPTTS-EEEEEEEEEEEETTTTEEEEEEEEEEE-SS-STTTT-EEEEEEEE----TTSS--HHHHHHHHHHHTTS-----SSPPPEEEE-SSSSHHHHHHHHHHHHHHHHHHHHHT---TTSHHHHHHHHHHHTHHHHHHHHHHTTSTT-S-SHHHHHHHHHHHHHHHHHTT-S--

InterPro domains:
  IPR000242 Tyrosine-specific protein phosphatase, PTPase domain [PF00102] (44-310)
  IPR000242 Tyrosine-specific protein phosphatase, PTPase domain [PR00700] (64-71)
  IPR000242 Tyrosine-specific protein phosphatase, PTPase domain [PR00700] (81-101)
  IPR000242 Tyrosine-specific protein phosphatase, PTPase domain [PR00700] (188-205)
  IPR000242 Tyrosine-specific protein phosphatase, PTPase domain [PR00700] (229-247)
  IPR000242 Tyrosine-specific protein phosphatase, PTPase domain [PR00700] (294-304)
  IPR000242 Tyrosine-specific protein phosphatase, PTPase domain [PS50055] (12-311)
  IPR000242 Tyrosine-specific protein phosphatase, PTPase domain [SM00194] (19-313)
  IPR000387 Tyrosine-specific protein phosphatases domain [PS50056] (207-302)
  IPR003595 Protein-tyrosine phosphatase, catalytic [SM00404] (189-310)
  IPR016130 Protein-tyrosine phosphatase, active site [PS00383] (232-242)
  IPR029021 Protein-tyrosine phosphatase-like [G3DSA:3.90.190.10] (9-319)
  IPR029021 Protein-tyrosine phosphatase-like [SSF52799] (20-312)
  IPR050348 Protein-Tyrosine Phosphatase [PTHR19134] (19-310)

Radius of gyration: 28.03 Å; Cα contacts (8 Å, |Δi|>4): 1244; chains: 2; bounding box: 47×98×63 Å